Protein AF-0000000079256394 (afdb_homodimer)

Organism: Prunus dulcis (NCBI:txid3755)

Radius of gyration: 36.73 Å; Cα contacts (8 Å, |Δi|>4): 753; chains: 2; bounding box: 116×97×97 Å

Foldseek 3Di:
DPDPDDPPDPDDPDDPDPPPPPPPPPPPDDPDDPPPPPVPVCPPCPVVPVPPVPPCPDDPDDPDPPDPPPPVPPPFQDWDWADWAFADFADCVCPPPDDVVVVQPVVDDPQFNHHAPDPVLGLVVLVLLCVVVVQKDKDFDADPVDRVHTAEMEIEGEEDDALVRFDPDQVDWDDRVNPDTDGNVSNVVSLVRNQRHADPVQNYKYKYKYDPNYDDDDHLVVQVVCSQFNDDLVQDDPLVNVLLVVCVVQDDDDPSRVSHDSVVVLCNNQIAIKMKGKDWDADVVRRTIIIMMIIHHDPPDDPVSSVVVSCVVPPDPPPPPPPPPPPPPPPVPVPPPPDDPVVNVVVVVVVVVVVVVPPDPDDDDDDPDPDPD/DPDPPDPPDPDDPDDPDPPPPPPPPPPPDDPDDPPPPPPPVCPPCPVPPPPPVPPCPDDPDDPDPPDPPPPVPPPFQDWDWADWDFADFADCVCPPPDDVVVVQPVVDDPQANHHAPDPVLGLVVLVLLCVVVVQKDKDFDADPVDRVHTAEMEIEGEEDDALVRFDPDQVDWDDRVNPDTDGNVSNVVSLVRNQRHADPVQNYKYKYKYDPNYDDDDHLVVQVVCSQWNDDLVQDDPLVNVLLVVCVVQDDDDPSRVSHDSVVVLCNNQTAIKMKGKDWDADVVRRTIIIMMIIHHDPPDDPVSSVVVSCVVPPDPPPPPDPPPPPCPVPCPVPVPPDDPVVVVVVVVVVVVVVVPPPPDDDPDDPPPPDPD

Sequence (746 aa):
MAHPASIVPYAGHPPIPIVPIANRFTSLGTPIGSTVGPIRPNYQSALVSDYDPFAIVPPVAPIAQSSQSSTQFRKSSPYLPKDKVHLFIIEPVYDGISDPITIVRSYFPPNSHFLPPAPYKDLKFYRDILHETKSVEIKPIKDRENPAVILYHSLYIQQILSQAEFSRHPYELKYLKSTHPYHYADYIDAWYNIFLHQTVDFSHSWFINFDAKFRSPFPCWFLHWWDQHGPTADVLPTEVHNLTNYYASKSQFNKQQLFFPKLLLFIARYKIPWIMKWNYHVNWETRILSRQYFVKWWDKFSMDRISVYVFKDFPQSDHPPKPSSPTGSVSSAISIDGKSKAELRALAAQLLDQASQMNEDEDNDSSPSASSCMAHPASIVPYAGHPPIPIVPIANRFTSLGTPIGSTVGPIRPNYQSALVSDYDPFAIVPPVAPIAQSSQSSTQFRKSSPYLPKDKVHLFIIEPVYDGISDPITIVRSYFPPNSHFLPPAPYKDLKFYRDILHETKSVEIKPIKDRENPAVILYHSLYIQQILSQAEFSRHPYELKYLKSTHPYHYADYIDAWYNIFLHQTVDFSHSWFINFDAKFRSPFPCWFLHWWDQHGPTADVLPTEVHNLTNYYASKSQFNKQQLFFPKLLLFIARYKIPWIMKWNYHVNWETRILSRQYFVKWWDKFSMDRISVYVFKDFPQSDHPPKPSSPTGSVSSAISIDGKSKAELRALAAQLLDQASQMNEDEDNDSSPSASSC

Nearest PDB structures (foldseek):
  5iy2-assembly2_B  TM=3.127E-01  e=5.342E-01  Acinetobacter baumannii
  7rpg-assembly1_A  TM=3.081E-01  e=5.684E-01  Acinetobacter baumannii
  5tg6-assembly1_A  TM=3.106E-01  e=6.849E-01  Acinetobacter baumannii
  6n6y-assembly1_A  TM=2.583E-01  e=1.444E+00  Acinetobacter baumannii
  6n6v-assembly1_A  TM=2.613E-01  e=1.851E+00  Acinetobacter baumannii

Secondary structure (DSSP, 8-state):
----------------------------------------------------TTS--------------------PPPPEEEEEEEEEEPPGGGTT---HHHHHHHHSPTT-SS--SSTT-SHHHHHHHHHHTT-EEEEEEEPSS-TTSEEEEEEEE-----HHHH-SSTT--EEETTTEEE-HHHHHHHHHHTT----TTS--EEEEEE-TT--PPPPTTHHHHHHHHSPPGGGS-HHHHHHHHHHHHH----TTGGGS-HHHHHHHHHT--EEEEEEEEEETTTTEEEEEEEEEE-TTS-HHHHHHHHHHHS----------------------TT--HHHHHHHHHHHHHHHHHTTSSGGG---------/----------------------------------------------------TTS--------------------PPPPEEEEEEEEEEPPGGGTT---HHHHHHHHSPTT-SS--SSTT-SHHHHHHHHHHTT-EEEEEEEPSS-TTSEEEEEEEE-----HHHH-SSTT--EEETTTEEE-HHHHHHHHHHTT----TTS--EEEEEE-TT--PPPPTTHHHHHHHHSPPGGGS-HHHHHHHHHHHHH----TTGGGS-HHHHHHHHHT--EEEEEEEEEETTTTEEEEEEEEEE-TTS-HHHHHHHHHHHS----------------------TT--HHHHHHHHHHHHHHHHHGGGSGGG---------

pLDDT: mean 71.44, std 30.67, range [19.53, 98.56]

Solvent-accessible surface area (backbone atoms only — not comparable to full-atom values): 46523 Å² total; per-residue (Å²): 128,84,74,75,79,77,79,76,78,78,78,76,77,76,79,77,77,79,72,76,76,74,76,73,72,73,77,76,74,82,77,78,77,80,68,75,68,76,76,62,75,75,71,72,67,81,58,71,67,88,65,46,84,84,52,81,70,73,85,74,73,85,76,81,85,69,85,77,70,81,67,74,77,70,77,75,59,62,73,42,81,49,66,67,44,81,71,49,57,58,47,76,91,53,65,90,62,81,55,60,65,62,52,44,61,51,46,19,45,90,96,39,80,53,76,55,83,38,93,75,49,43,65,66,44,29,44,48,50,36,49,73,67,54,22,46,48,76,45,79,38,53,35,89,89,44,67,88,39,72,53,34,35,38,38,30,38,43,45,63,78,34,64,77,75,70,35,93,30,44,58,50,73,44,60,49,94,78,70,47,73,42,30,49,65,50,55,54,46,20,74,58,49,55,66,57,64,69,47,95,83,60,69,37,37,34,40,40,31,41,30,91,82,36,63,83,73,77,41,59,60,50,53,61,52,38,64,56,64,44,76,57,76,82,48,46,56,68,70,58,47,51,49,47,52,50,48,59,71,69,54,86,72,54,78,73,54,65,76,45,60,62,63,58,56,48,33,48,71,70,44,53,55,34,34,32,36,62,46,77,43,74,40,76,90,78,25,36,36,26,40,33,28,29,29,22,43,46,76,87,60,66,63,67,61,51,54,55,52,50,40,66,76,52,64,76,73,78,71,73,72,76,79,69,77,69,81,60,76,70,69,70,70,70,64,72,75,86,58,52,76,67,53,49,52,52,48,52,53,49,49,56,53,52,58,67,61,66,65,70,71,72,77,69,75,86,83,82,79,83,74,83,124,128,86,76,74,80,76,80,76,76,78,79,77,77,77,80,76,77,79,74,77,76,74,77,76,73,73,78,78,76,80,79,79,77,80,70,76,69,76,76,61,75,76,72,71,67,82,59,72,67,89,67,44,84,84,50,81,69,73,83,73,73,85,77,78,85,68,82,76,69,81,65,74,75,70,78,75,60,62,73,42,81,49,65,67,44,81,72,48,58,58,48,74,91,50,64,89,63,81,54,59,65,62,53,43,62,52,45,19,45,88,98,40,80,53,75,53,82,38,91,75,49,43,63,65,46,28,43,48,50,34,49,74,69,53,22,45,49,76,45,81,38,53,35,88,89,46,69,87,39,72,52,35,36,38,38,32,39,42,44,63,79,33,64,76,75,70,34,94,33,44,58,51,73,44,61,50,93,77,69,48,73,42,29,48,63,50,55,56,46,20,74,58,49,55,67,58,65,70,48,94,83,60,70,37,38,34,41,41,30,42,30,90,81,37,63,81,73,77,40,59,58,49,54,58,52,39,65,56,66,45,76,56,78,83,48,46,54,68,70,56,47,50,49,47,51,50,48,59,71,70,54,85,72,52,78,74,55,64,75,44,60,62,64,58,55,48,33,49,73,70,44,52,55,35,33,32,35,62,46,77,43,73,40,77,92,78,25,36,37,26,40,33,26,29,26,23,43,46,77,85,60,67,62,66,60,50,53,55,53,50,40,66,79,50,64,77,73,80,71,72,73,76,79,68,76,66,79,62,74,66,70,71,69,71,64,75,75,84,57,55,77,68,55,49,53,54,48,52,52,50,50,56,54,52,59,67,62,63,68,68,69,73,80,70,66,87,72,82,78,84,74,86,122

Structure (mmCIF, N/CA/C/O backbone):
data_AF-0000000079256394-model_v1
#
loop_
_entity.id
_entity.type
_entity.pdbx_description
1 polymer 'Uncharacterized protein'
#
loop_
_atom_site.group_PDB
_atom_site.id
_atom_site.type_symbol
_atom_site.label_atom_id
_atom_site.label_alt_id
_atom_site.label_comp_id
_atom_site.label_asym_id
_atom_site.label_entity_id
_atom_site.label_seq_id
_atom_site.pdbx_PDB_ins_code
_atom_site.Cartn_x
_atom_site.Cartn_y
_atom_site.Cartn_z
_atom_site.occupancy
_atom_site.B_iso_or_equiv
_atom_site.auth_seq_id
_atom_site.auth_comp_id
_atom_site.auth_asym_id
_atom_site.auth_atom_id
_atom_site.pdbx_PDB_model_num
ATOM 1 N N . MET A 1 1 ? -49.344 -17.391 -35.75 1 19.53 1 MET A N 1
ATOM 2 C CA . MET A 1 1 ? -49.625 -15.961 -35.656 1 19.53 1 MET A CA 1
ATOM 3 C C . MET A 1 1 ? -50.125 -15.625 -34.25 1 19.53 1 MET A C 1
ATOM 5 O O . MET A 1 1 ? -50.719 -14.562 -34.031 1 19.53 1 MET A O 1
ATOM 9 N N . ALA A 1 2 ? -50 -16.547 -33.219 1 22.55 2 ALA A N 1
ATOM 10 C CA . ALA A 1 2 ? -50.906 -16.469 -32.062 1 22.55 2 ALA A CA 1
ATOM 11 C C . ALA A 1 2 ? -50.719 -15.148 -31.328 1 22.55 2 ALA A C 1
ATOM 13 O O . ALA A 1 2 ? -49.594 -14.656 -31.203 1 22.55 2 ALA A O 1
ATOM 14 N N . HIS A 1 3 ? -51.75 -14.375 -31.281 1 22 3 HIS A N 1
ATOM 15 C CA . HIS A 1 3 ? -51.969 -13 -30.859 1 22 3 HIS A CA 1
ATOM 16 C C . HIS A 1 3 ? -51.688 -12.828 -29.375 1 22 3 HIS A C 1
ATOM 18 O O . HIS A 1 3 ? -52.281 -13.539 -28.547 1 22 3 HIS A O 1
ATOM 24 N N . PRO A 1 4 ? -50.531 -12.477 -28.922 1 23.27 4 PRO A N 1
ATOM 25 C CA . PRO A 1 4 ? -50.031 -12.445 -27.547 1 23.27 4 PRO A CA 1
ATOM 26 C C . PRO A 1 4 ? -50.875 -11.594 -26.625 1 23.27 4 PRO A C 1
ATOM 28 O O . PRO A 1 4 ? -51.5 -10.609 -27.078 1 23.27 4 PRO A O 1
ATOM 31 N N . ALA A 1 5 ? -51.562 -12.297 -25.75 1 22.91 5 ALA A N 1
ATOM 32 C CA . ALA A 1 5 ? -52.594 -11.797 -24.859 1 22.91 5 ALA A CA 1
ATOM 33 C C . ALA A 1 5 ? -52.219 -10.445 -24.266 1 22.91 5 ALA A C 1
ATOM 35 O O . ALA A 1 5 ? -51.031 -10.164 -24.078 1 22.91 5 ALA A O 1
ATOM 36 N N . SER A 1 6 ? -53.062 -9.484 -24.25 1 20.08 6 SER A N 1
ATOM 37 C CA . SER A 1 6 ? -53.156 -8.055 -24 1 20.08 6 SER A CA 1
ATOM 38 C C . SER A 1 6 ? -52.906 -7.73 -22.531 1 20.08 6 SER A C 1
ATOM 40 O O . SER A 1 6 ? -53.5 -8.305 -21.641 1 20.08 6 SER A O 1
ATOM 42 N N . ILE A 1 7 ? -51.656 -7.516 -22.125 1 22 7 ILE A N 1
ATOM 43 C CA . ILE A 1 7 ? -51.188 -7.168 -20.797 1 22 7 ILE A CA 1
ATOM 44 C C . ILE A 1 7 ? -52.031 -6.039 -20.219 1 22 7 ILE A C 1
ATOM 46 O O . ILE A 1 7 ? -52.156 -4.977 -20.844 1 22 7 ILE A O 1
ATOM 50 N N . VAL A 1 8 ? -53.031 -6.434 -19.453 1 23.11 8 VAL A N 1
ATOM 51 C CA . VAL A 1 8 ? -54.031 -5.527 -18.891 1 23.11 8 VAL A CA 1
ATOM 52 C C . VAL A 1 8 ? -53.344 -4.34 -18.234 1 23.11 8 VAL A C 1
ATOM 54 O O . VAL A 1 8 ? -52.312 -4.496 -17.594 1 23.11 8 VAL A O 1
ATOM 57 N N . PRO A 1 9 ? -53.719 -3.064 -18.469 1 21.28 9 PRO A N 1
ATOM 58 C CA . PRO A 1 9 ? -53.219 -1.724 -18.156 1 21.28 9 PRO A CA 1
ATOM 59 C C . PRO A 1 9 ? -53.281 -1.4 -16.672 1 21.28 9 PRO A C 1
ATOM 61 O O . PRO A 1 9 ? -54.344 -1.52 -16.047 1 21.28 9 PRO A O 1
ATOM 64 N N . TYR A 1 10 ? -52.375 -1.92 -15.859 1 22.52 10 TYR A N 1
ATOM 65 C CA . TYR A 1 10 ? -52.469 -1.678 -14.422 1 22.52 10 TYR A CA 1
ATOM 66 C C . TYR A 1 10 ? -52.844 -0.224 -14.141 1 22.52 10 TYR A C 1
ATOM 68 O O . TYR A 1 10 ? -52.312 0.689 -14.781 1 22.52 10 TYR A O 1
ATOM 76 N N . ALA A 1 11 ? -53.969 -0.026 -13.594 1 20.72 11 ALA A N 1
ATOM 77 C CA . ALA A 1 11 ? -54.656 1.196 -13.219 1 20.72 11 ALA A CA 1
ATOM 78 C C . ALA A 1 11 ? -53.75 2.119 -12.406 1 20.72 11 ALA A C 1
ATOM 80 O O . ALA A 1 11 ? -52.938 1.652 -11.617 1 20.72 11 ALA A O 1
ATOM 81 N N . GLY A 1 12 ? -53.562 3.424 -12.758 1 20.98 12 GLY A N 1
ATOM 82 C CA . GLY A 1 12 ? -52.844 4.656 -12.461 1 20.98 12 GLY A CA 1
ATOM 83 C C . GLY A 1 12 ? -53.031 5.129 -11.031 1 20.98 12 GLY A C 1
ATOM 84 O O . GLY A 1 12 ? -54.125 5.531 -10.648 1 20.98 12 GLY A O 1
ATOM 85 N N . HIS A 1 13 ? -52.75 4.277 -9.953 1 24.8 13 HIS A N 1
ATOM 86 C CA . HIS A 1 13 ? -53.25 4.832 -8.695 1 24.8 13 HIS A CA 1
ATOM 87 C C . HIS A 1 13 ? -52.844 6.301 -8.547 1 24.8 13 HIS A C 1
ATOM 89 O O . HIS A 1 13 ? -51.781 6.715 -9.023 1 24.8 13 HIS A O 1
ATOM 95 N N . PRO A 1 14 ? -53.812 7.121 -8.188 1 24.58 14 PRO A N 1
ATOM 96 C CA . PRO A 1 14 ? -53.812 8.586 -8.195 1 24.58 14 PRO A CA 1
ATOM 97 C C . PRO A 1 14 ? -52.656 9.172 -7.383 1 24.58 14 PRO A C 1
ATOM 99 O O . PRO A 1 14 ? -52.094 8.508 -6.504 1 24.58 14 PRO A O 1
ATOM 102 N N . PRO A 1 15 ? -52.094 10.32 -7.777 1 23.78 15 PRO A N 1
ATOM 103 C CA . PRO A 1 15 ? -50.938 11.125 -7.379 1 23.78 15 PRO A CA 1
ATOM 104 C C . PRO A 1 15 ? -51 11.578 -5.922 1 23.78 15 PRO A C 1
ATOM 106 O O . PRO A 1 15 ? -52.031 12.164 -5.504 1 23.78 15 PRO A O 1
ATOM 109 N N . ILE A 1 16 ? -50.594 10.773 -4.965 1 27.64 16 ILE A N 1
ATOM 110 C CA . ILE A 1 16 ? -50.781 11.172 -3.576 1 27.64 16 ILE A CA 1
ATOM 111 C C . ILE A 1 16 ? -50.312 12.617 -3.389 1 27.64 16 ILE A C 1
ATOM 113 O O . ILE A 1 16 ? -49.219 12.992 -3.83 1 27.64 16 ILE A O 1
ATOM 117 N N . PRO A 1 17 ? -51.188 13.523 -3.068 1 22.92 17 PRO A N 1
ATOM 118 C CA . PRO A 1 17 ? -51 14.977 -3.002 1 22.92 17 PRO A CA 1
ATOM 119 C C . PRO A 1 17 ? -49.875 15.383 -2.084 1 22.92 17 PRO A C 1
ATOM 121 O O . PRO A 1 17 ? -49.562 14.688 -1.106 1 22.92 17 PRO A O 1
ATOM 124 N N . ILE A 1 18 ? -48.906 16.109 -2.623 1 24.33 18 ILE A N 1
ATOM 125 C CA . ILE A 1 18 ? -47.688 16.703 -2.098 1 24.33 18 ILE A CA 1
ATOM 126 C C . ILE A 1 18 ? -48.031 17.641 -0.934 1 24.33 18 ILE A C 1
ATOM 128 O O . ILE A 1 18 ? -48.719 18.641 -1.117 1 24.33 18 ILE A O 1
ATOM 132 N N . VAL A 1 19 ? -48.469 17.078 0.216 1 25.14 19 VAL A N 1
ATOM 133 C CA . VAL A 1 19 ? -48.844 18 1.281 1 25.14 19 VAL A CA 1
ATOM 134 C C . VAL A 1 19 ? -47.719 18.969 1.569 1 25.14 19 VAL A C 1
ATOM 136 O O . VAL A 1 19 ? -46.562 18.562 1.767 1 25.14 19 VAL A O 1
ATOM 139 N N . PRO A 1 20 ? -47.906 20.234 1.271 1 22.3 20 PRO A N 1
ATOM 140 C CA . PRO A 1 20 ? -47 21.375 1.385 1 22.3 20 PRO A CA 1
ATOM 141 C C . PRO A 1 20 ? -46.469 21.578 2.809 1 22.3 20 PRO A C 1
ATOM 143 O O . PRO A 1 20 ? -47.281 21.703 3.744 1 22.3 20 PRO A O 1
ATOM 146 N N . ILE A 1 21 ? -45.5 20.797 3.201 1 21.91 21 ILE A N 1
ATOM 147 C CA . ILE A 1 21 ? -45 20.906 4.57 1 21.91 21 ILE A CA 1
ATOM 148 C C . ILE A 1 21 ? -44.625 22.359 4.859 1 21.91 21 ILE A C 1
ATOM 150 O O . ILE A 1 21 ? -43.75 22.938 4.191 1 21.91 21 ILE A O 1
ATOM 154 N N . ALA A 1 22 ? -45.562 23.125 5.277 1 21.98 22 ALA A N 1
ATOM 155 C CA . ALA A 1 22 ? -45.469 24.516 5.711 1 21.98 22 ALA A CA 1
ATOM 156 C C . ALA A 1 22 ? -44.312 24.703 6.699 1 21.98 22 ALA A C 1
ATOM 158 O O . ALA A 1 22 ? -44.188 23.953 7.676 1 21.98 22 ALA A O 1
ATOM 159 N N . ASN A 1 23 ? -43.188 25.094 6.195 1 20.14 23 ASN A N 1
ATOM 160 C CA . ASN A 1 23 ? -41.938 25.438 6.852 1 20.14 23 ASN A CA 1
ATOM 161 C C . ASN A 1 23 ? -42.156 26.438 7.977 1 20.14 23 ASN A C 1
ATOM 163 O O . ASN A 1 23 ? -42.312 27.641 7.723 1 20.14 23 ASN A O 1
ATOM 167 N N . ARG A 1 24 ? -43 26.078 8.891 1 21.69 24 ARG A N 1
ATOM 168 C CA . ARG A 1 24 ? -43.375 27.078 9.883 1 21.69 24 ARG A CA 1
ATOM 169 C C . ARG A 1 24 ? -42.156 27.578 10.648 1 21.69 24 ARG A C 1
ATOM 171 O O . ARG A 1 24 ? -41.812 27.047 11.703 1 21.69 24 ARG A O 1
ATOM 178 N N . PHE A 1 25 ? -40.969 27.719 10.031 1 21 25 PHE A N 1
ATOM 179 C CA . PHE A 1 25 ? -39.844 28.109 10.891 1 21 25 PHE A CA 1
ATOM 180 C C . PHE A 1 25 ? -40.125 29.484 11.516 1 21 25 PHE A C 1
ATOM 182 O O . PHE A 1 25 ? -40.25 30.469 10.797 1 21 25 PHE A O 1
ATOM 189 N N . THR A 1 26 ? -40.875 29.484 12.539 1 19.55 26 THR A N 1
ATOM 190 C CA . THR A 1 26 ? -41.094 30.75 13.234 1 19.55 26 THR A CA 1
ATOM 191 C C . THR A 1 26 ? -39.781 31.422 13.562 1 19.55 26 THR A C 1
ATOM 193 O O . THR A 1 26 ? -38.812 30.766 13.938 1 19.55 26 THR A O 1
ATOM 196 N N . SER A 1 27 ? -39.594 32.656 13.078 1 20.78 27 SER A N 1
ATOM 197 C CA . SER A 1 27 ? -38.5 33.625 13.18 1 20.78 27 SER A CA 1
ATOM 198 C C . SER A 1 27 ? -38.188 33.969 14.633 1 20.78 27 SER A C 1
ATOM 200 O O . SER A 1 27 ? -39.062 34.406 15.383 1 20.78 27 SER A O 1
ATOM 202 N N . LEU A 1 28 ? -37.5 33.031 15.305 1 20.92 28 LEU A N 1
ATOM 203 C CA . LEU A 1 28 ? -37.188 33.312 16.703 1 20.92 28 LEU A CA 1
ATOM 204 C C . LEU A 1 28 ? -36.781 34.75 16.906 1 20.92 28 LEU A C 1
ATOM 206 O O . LEU A 1 28 ? -36.094 35.312 16.062 1 20.92 28 LEU A O 1
ATOM 210 N N . GLY A 1 29 ? -37.406 35.438 17.734 1 21.22 29 GLY A N 1
ATOM 211 C CA . GLY A 1 29 ? -37.438 36.844 18.156 1 21.22 29 GLY A CA 1
ATOM 212 C C . GLY A 1 29 ? -36.062 37.438 18.375 1 21.22 29 GLY A C 1
ATOM 213 O O . GLY A 1 29 ? -35.094 36.688 18.5 1 21.22 29 GLY A O 1
ATOM 214 N N . THR A 1 30 ? -35.938 38.781 18.281 1 21.62 30 THR A N 1
ATOM 215 C CA . THR A 1 30 ? -34.938 39.812 18.188 1 21.62 30 THR A CA 1
ATOM 216 C C . THR A 1 30 ? -34.094 39.875 19.469 1 21.62 30 THR A C 1
ATOM 218 O O . THR A 1 30 ? -34.625 40.188 20.547 1 21.62 30 THR A O 1
ATOM 221 N N . PRO A 1 31 ? -33.25 38.875 19.797 1 22.02 31 PRO A N 1
ATOM 222 C CA . PRO A 1 31 ? -32.625 38.969 21.109 1 22.02 31 PRO A CA 1
ATOM 223 C C . PRO A 1 31 ? -32.125 40.375 21.422 1 22.02 31 PRO A C 1
ATOM 225 O O . PRO A 1 31 ? -31.734 41.125 20.516 1 22.02 31 PRO A O 1
ATOM 228 N N . ILE A 1 32 ? -32.5 40.938 22.5 1 22.38 32 ILE A N 1
ATOM 229 C CA . ILE A 1 32 ? -32.281 42.219 23.156 1 22.38 32 ILE A CA 1
ATOM 230 C C . ILE A 1 32 ? -30.781 42.562 23.109 1 22.38 32 ILE A C 1
ATOM 232 O O . ILE A 1 32 ? -29.938 41.688 23.25 1 22.38 32 ILE A O 1
ATOM 236 N N . GLY A 1 33 ? -30.359 43.875 22.875 1 22.16 33 GLY A N 1
ATOM 237 C CA . GLY A 1 33 ? -29.25 44.719 22.453 1 22.16 33 GLY A CA 1
ATOM 238 C C . GLY A 1 33 ? -28.094 44.688 23.438 1 22.16 33 GLY A C 1
ATOM 239 O O . GLY A 1 33 ? -27.438 45.719 23.641 1 22.16 33 GLY A O 1
ATOM 240 N N . SER A 1 34 ? -27.828 43.656 24.25 1 21.41 34 SER A N 1
ATOM 241 C CA . SER A 1 34 ? -26.891 43.969 25.328 1 21.41 34 SER A CA 1
ATOM 242 C C . SER A 1 34 ? -25.641 44.656 24.797 1 21.41 34 SER A C 1
ATOM 244 O O . SER A 1 34 ? -25.125 44.281 23.734 1 21.41 34 SER A O 1
ATOM 246 N N . THR A 1 35 ? -25.328 45.938 25.141 1 21.31 35 THR A N 1
ATOM 247 C CA . THR A 1 35 ? -24.406 47.031 24.891 1 21.31 35 THR A CA 1
ATOM 248 C C . THR A 1 35 ? -22.953 46.562 25.047 1 21.31 35 THR A C 1
ATOM 250 O O . THR A 1 35 ? -22.031 47.375 24.984 1 21.31 35 THR A O 1
ATOM 253 N N . VAL A 1 36 ? -22.812 45.469 25.828 1 23.84 36 VAL A N 1
ATOM 254 C CA . VAL A 1 36 ? -21.406 45.469 26.203 1 23.84 36 VAL A CA 1
ATOM 255 C C . VAL A 1 36 ? -20.531 45.469 24.953 1 23.84 36 VAL A C 1
ATOM 257 O O . VAL A 1 36 ? -20.75 44.688 24.031 1 23.84 36 VAL A O 1
ATOM 260 N N . GLY A 1 37 ? -19.969 46.594 24.641 1 23.27 37 GLY A N 1
ATOM 261 C CA . GLY A 1 37 ? -19.125 46.844 23.5 1 23.27 37 GLY A CA 1
ATOM 262 C C . GLY A 1 37 ? -18.078 45.781 23.266 1 23.27 37 GLY A C 1
ATOM 263 O O . GLY A 1 37 ? -17.656 45.094 24.203 1 23.27 37 GLY A O 1
ATOM 264 N N . PRO A 1 38 ? -18.266 45.094 22.172 1 24.14 38 PRO A N 1
ATOM 265 C CA . PRO A 1 38 ? -17.406 43.938 21.859 1 24.14 38 PRO A CA 1
ATOM 266 C C . PRO A 1 38 ? -15.914 44.25 21.984 1 24.14 38 PRO A C 1
ATOM 268 O O . PRO A 1 38 ? -15.414 45.125 21.281 1 24.14 38 PRO A O 1
ATOM 271 N N . ILE A 1 39 ? -15.523 44.375 23.203 1 23.45 39 ILE A N 1
ATOM 272 C CA . ILE A 1 39 ? -14.094 44.625 23.312 1 23.45 39 ILE A CA 1
ATOM 273 C C . ILE A 1 39 ? -13.328 43.688 22.375 1 23.45 39 ILE A C 1
ATOM 275 O O . ILE A 1 39 ? -13.32 42.469 22.562 1 23.45 39 ILE A O 1
ATOM 279 N N . ARG A 1 40 ? -13.5 44 21.156 1 24.25 40 ARG A N 1
ATOM 280 C CA . ARG A 1 40 ? -12.727 43.281 20.125 1 24.25 40 ARG A CA 1
ATOM 281 C C . ARG A 1 40 ? -11.234 43.375 20.422 1 24.25 40 ARG A C 1
ATOM 283 O O . ARG A 1 40 ? -10.68 44.469 20.531 1 24.25 40 ARG A O 1
ATOM 290 N N . PRO A 1 41 ? -10.922 42.562 21.297 1 23.17 41 PRO A N 1
ATOM 291 C CA . PRO A 1 41 ? -9.469 42.719 21.422 1 23.17 41 PRO A CA 1
ATOM 292 C C . PRO A 1 41 ? -8.781 42.906 20.078 1 23.17 41 PRO A C 1
ATOM 294 O O . PRO A 1 41 ? -9.164 42.281 19.094 1 23.17 41 PRO A O 1
ATOM 297 N N . ASN A 1 42 ? -8.414 44.125 19.719 1 21.42 42 ASN A N 1
ATOM 298 C CA . ASN A 1 42 ? -7.648 44.594 18.562 1 21.42 42 ASN A CA 1
ATOM 299 C C . ASN A 1 42 ? -6.402 43.75 18.344 1 21.42 42 ASN A C 1
ATOM 301 O O . ASN A 1 42 ? -5.367 43.969 18.969 1 21.42 42 ASN A O 1
ATOM 305 N N . TYR A 1 43 ? -6.617 42.531 18.422 1 21.09 43 TYR A N 1
ATOM 306 C CA . TYR A 1 43 ? -5.41 41.812 18 1 21.09 43 TYR A CA 1
ATOM 307 C C . TYR A 1 43 ? -4.871 42.375 16.688 1 21.09 43 TYR A C 1
ATOM 309 O O . TYR A 1 43 ? -5.52 42.281 15.648 1 21.09 43 TYR A O 1
ATOM 317 N N . GLN A 1 44 ? -4.367 43.562 16.703 1 22.56 44 GLN A N 1
ATOM 318 C CA . GLN A 1 44 ? -3.523 44.062 15.617 1 22.56 44 GLN A CA 1
ATOM 319 C C . GLN A 1 44 ? -2.736 42.906 14.984 1 22.56 44 GLN A C 1
ATOM 321 O O . GLN A 1 44 ? -2.08 42.125 15.68 1 22.56 44 GLN A O 1
ATOM 326 N N . SER A 1 45 ? -3.24 42.5 13.898 1 24.23 45 SER A N 1
ATOM 327 C CA . SER A 1 45 ? -2.725 41.625 12.836 1 24.23 45 SER A CA 1
ATOM 328 C C . SER A 1 45 ? -1.235 41.875 12.609 1 24.23 45 SER A C 1
ATOM 330 O O . SER A 1 45 ? -0.836 42.938 12.148 1 24.23 45 SER A O 1
ATOM 332 N N . ALA A 1 46 ? -0.447 41.781 13.594 1 24.61 46 ALA A N 1
ATOM 333 C CA . ALA A 1 46 ? 0.924 41.781 13.094 1 24.61 46 ALA A CA 1
ATOM 334 C C . ALA A 1 46 ? 1.007 41.125 11.711 1 24.61 46 ALA A C 1
ATOM 336 O O . ALA A 1 46 ? 1.108 39.906 11.602 1 24.61 46 ALA A O 1
ATOM 337 N N . LEU A 1 47 ? 0.023 41.438 10.891 1 23.02 47 LEU A N 1
ATOM 338 C CA . LEU A 1 47 ? -0.012 41.188 9.453 1 23.02 47 LEU A CA 1
ATOM 339 C C . LEU A 1 47 ? 1.355 41.438 8.82 1 23.02 47 LEU A C 1
ATOM 341 O O . LEU A 1 47 ? 1.897 42.562 8.914 1 23.02 47 LEU A O 1
ATOM 345 N N . VAL A 1 48 ? 2.176 40.5 8.945 1 25.66 48 VAL A N 1
ATOM 346 C CA . VAL A 1 48 ? 3.383 40.656 8.148 1 25.66 48 VAL A CA 1
ATOM 347 C C . VAL A 1 48 ? 3.047 41.375 6.828 1 25.66 48 VAL A C 1
ATOM 349 O O . VAL A 1 48 ? 1.968 41.156 6.266 1 25.66 48 VAL A O 1
ATOM 352 N N . SER A 1 49 ? 3.545 42.594 6.66 1 24.84 49 SER A N 1
ATOM 353 C CA . SER A 1 49 ? 3.557 43.312 5.395 1 24.84 49 SER A CA 1
ATOM 354 C C . SER A 1 49 ? 3.396 42.375 4.211 1 24.84 49 SER A C 1
ATOM 356 O O . SER A 1 49 ? 3.682 41.188 4.328 1 24.84 49 SER A O 1
ATOM 358 N N . ASP A 1 50 ? 2.629 42.844 3.197 1 26.22 50 ASP A N 1
ATOM 359 C CA . ASP A 1 50 ? 2.424 42.281 1.862 1 26.22 50 ASP A CA 1
ATOM 360 C C . ASP A 1 50 ? 3.699 41.625 1.337 1 26.22 50 ASP A C 1
ATOM 362 O O . ASP A 1 50 ? 4.488 42.281 0.639 1 26.22 50 ASP A O 1
ATOM 366 N N . TYR A 1 51 ? 4.363 40.969 2.172 1 25.17 51 TYR A N 1
ATOM 367 C CA . TYR A 1 51 ? 5.602 40.375 1.674 1 25.17 51 TYR A CA 1
ATOM 368 C C . TYR A 1 51 ? 5.336 39.5 0.447 1 25.17 51 TYR A C 1
ATOM 370 O O . TYR A 1 51 ? 4.539 38.562 0.502 1 25.17 51 TYR A O 1
ATOM 378 N N . ASP A 1 52 ? 5.168 40.062 -0.671 1 26.33 52 ASP A N 1
ATOM 379 C CA . ASP A 1 52 ? 5.344 39.375 -1.938 1 26.33 52 ASP A CA 1
ATOM 380 C C . ASP A 1 52 ? 6.582 38.469 -1.899 1 26.33 52 ASP A C 1
ATOM 382 O O . ASP A 1 52 ? 7.711 38.969 -1.862 1 26.33 52 ASP A O 1
ATOM 386 N N . PRO A 1 53 ? 6.398 37.406 -1.315 1 26.97 53 PRO A N 1
ATOM 387 C CA . PRO A 1 53 ? 7.555 36.562 -1.021 1 26.97 53 PRO A CA 1
ATOM 388 C C . PRO A 1 53 ? 8.57 36.531 -2.16 1 26.97 53 PRO A C 1
ATOM 390 O O . PRO A 1 53 ? 9.688 36.031 -1.987 1 26.97 53 PRO A O 1
ATOM 393 N N . PHE A 1 54 ? 7.938 36.688 -3.369 1 26.58 54 PHE A N 1
ATOM 394 C CA . PHE A 1 54 ? 8.789 36.906 -4.535 1 26.58 54 PHE A CA 1
ATOM 395 C C . PHE A 1 54 ? 9.242 38.375 -4.609 1 26.58 54 PHE A C 1
ATOM 397 O O . PHE A 1 54 ? 9.812 38.781 -5.613 1 26.58 54 PHE A O 1
ATOM 404 N N . ALA A 1 55 ? 8.711 39.219 -3.654 1 26.25 55 ALA A N 1
ATOM 405 C CA . ALA A 1 55 ? 9.102 40.594 -3.793 1 26.25 55 ALA A CA 1
ATOM 406 C C . ALA A 1 55 ? 10.555 40.812 -3.375 1 26.25 55 ALA A C 1
ATOM 408 O O . ALA A 1 55 ? 11.008 40.25 -2.379 1 26.25 55 ALA A O 1
ATOM 409 N N . ILE A 1 56 ? 11.414 41.156 -4.211 1 27.14 56 ILE A N 1
ATOM 410 C CA . ILE A 1 56 ? 12.82 41.5 -4.062 1 27.14 56 ILE A CA 1
ATOM 411 C C . ILE A 1 56 ? 12.969 42.594 -3 1 27.14 56 ILE A C 1
ATOM 413 O O . ILE A 1 56 ? 12.492 43.719 -3.178 1 27.14 56 ILE A O 1
ATOM 417 N N . VAL A 1 57 ? 12.688 42.344 -1.7 1 30.69 57 VAL A N 1
ATOM 418 C CA . VAL A 1 57 ? 12.898 43.438 -0.753 1 30.69 57 VAL A CA 1
ATOM 419 C C . VAL A 1 57 ? 14.344 43.938 -0.854 1 30.69 57 VAL A C 1
ATOM 421 O O . VAL A 1 57 ? 15.273 43.125 -0.99 1 30.69 57 VAL A O 1
ATOM 424 N N . PRO A 1 58 ? 14.531 45.125 -1.006 1 27.12 58 PRO A N 1
ATOM 425 C CA . PRO A 1 58 ? 15.898 45.625 -1.11 1 27.12 58 PRO A CA 1
ATOM 426 C C . PRO A 1 58 ? 16.75 45.344 0.126 1 27.12 58 PRO A C 1
ATOM 428 O O . PRO A 1 58 ? 16.203 45.125 1.216 1 27.12 58 PRO A O 1
ATOM 431 N N . PRO A 1 59 ? 18.031 45.062 0.002 1 27.33 59 PRO A N 1
ATOM 432 C CA . PRO A 1 59 ? 19 44.688 1.042 1 27.33 59 PRO A CA 1
ATOM 433 C C . PRO A 1 59 ? 18.969 45.656 2.225 1 27.33 59 PRO A C 1
ATOM 435 O O . PRO A 1 59 ? 19.156 46.875 2.047 1 27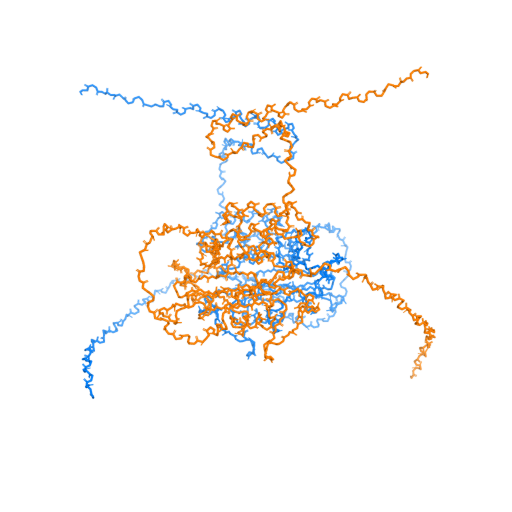.33 59 PRO A O 1
ATOM 438 N N . VAL A 1 60 ? 18.016 45.438 3.209 1 29.14 60 VAL A N 1
ATOM 439 C CA . VAL A 1 60 ? 18.094 46.375 4.324 1 29.14 60 VAL A CA 1
ATOM 440 C C . VAL A 1 60 ? 19.516 46.438 4.859 1 29.14 60 VAL A C 1
ATOM 442 O O . VAL A 1 60 ? 20.25 45.469 4.805 1 29.14 60 VAL A O 1
ATOM 445 N N . ALA A 1 61 ? 20 47.562 5.242 1 27.64 61 ALA A N 1
ATOM 446 C CA . ALA A 1 61 ? 21.328 47.938 5.68 1 27.64 61 ALA A CA 1
ATOM 447 C C . ALA A 1 61 ? 21.797 47.125 6.871 1 27.64 61 ALA A C 1
ATOM 449 O O . ALA A 1 61 ? 20.969 46.594 7.633 1 27.64 61 ALA A O 1
ATOM 450 N N . PRO A 1 62 ? 23.078 46.781 6.969 1 27 62 PRO A N 1
ATOM 451 C CA . PRO A 1 62 ? 23.797 45.969 7.957 1 27 62 PRO A CA 1
ATOM 452 C C . PRO A 1 62 ? 23.516 46.406 9.391 1 27 62 PRO A C 1
ATOM 454 O O . PRO A 1 62 ? 23.766 47.562 9.75 1 27 62 PRO A O 1
ATOM 457 N N . ILE A 1 63 ? 22.359 46.031 10 1 28.88 63 ILE A N 1
ATOM 458 C CA . ILE A 1 63 ? 22.172 46.531 11.367 1 28.88 63 ILE A CA 1
ATOM 459 C C . ILE A 1 63 ? 23.406 46.188 12.203 1 28.88 63 ILE A C 1
ATOM 461 O O . ILE A 1 63 ? 23.969 45.094 12.086 1 28.88 63 ILE A O 1
ATOM 465 N N . ALA A 1 64 ? 23.938 47.062 13.031 1 29.33 64 ALA A N 1
ATOM 466 C CA . ALA A 1 64 ? 25.094 47.156 13.93 1 29.33 64 ALA A CA 1
ATOM 467 C C . ALA A 1 64 ? 25.141 45.969 14.891 1 29.33 64 ALA A C 1
ATOM 469 O O . ALA A 1 64 ? 24.094 45.438 15.273 1 29.33 64 ALA A O 1
ATOM 470 N N . GLN A 1 65 ? 26.297 45.312 15.078 1 26.98 65 GLN A N 1
ATOM 471 C CA . GLN A 1 65 ? 26.859 44.188 15.828 1 26.98 65 GLN A CA 1
ATOM 472 C C . GLN A 1 65 ? 26.547 44.344 17.312 1 26.98 65 GLN A C 1
ATOM 474 O O . GLN A 1 65 ? 27.234 45.031 18.047 1 26.98 65 GLN A O 1
ATOM 479 N N . SER A 1 66 ? 25.375 44.688 17.797 1 28.5 66 SER A N 1
ATOM 480 C CA . SER A 1 66 ? 25.328 44.781 19.266 1 28.5 66 SER A CA 1
ATOM 481 C C . SER A 1 66 ? 25.844 43.5 19.891 1 28.5 66 SER A C 1
ATOM 483 O O . SER A 1 66 ? 25.891 42.438 19.25 1 28.5 66 SER A O 1
ATOM 485 N N . SER A 1 67 ? 26.344 43.5 21.25 1 32.06 67 SER A N 1
ATOM 486 C CA . SER A 1 67 ? 27.016 42.562 22.156 1 32.06 67 SER A CA 1
ATOM 487 C C . SER A 1 67 ? 26.281 41.219 22.219 1 32.06 67 SER A C 1
ATOM 489 O O . SER A 1 67 ? 25.062 41.188 22.422 1 32.06 67 SER A O 1
ATOM 491 N N . GLN A 1 68 ? 26.828 40.219 21.641 1 29.23 68 GLN A N 1
ATOM 492 C CA . GLN A 1 68 ? 26.391 38.812 21.484 1 29.23 68 GLN A CA 1
ATOM 493 C C . GLN A 1 68 ? 26.078 38.188 22.844 1 29.23 68 GLN A C 1
ATOM 495 O O . GLN A 1 68 ? 26.984 37.938 23.641 1 29.23 68 GLN A O 1
ATOM 500 N N . SER A 1 69 ? 25.141 38.688 23.641 1 30.83 69 SER A N 1
ATOM 501 C CA . SER A 1 69 ? 24.766 37.875 24.797 1 30.83 69 SER A CA 1
ATOM 502 C C . SER A 1 69 ? 24.797 36.406 24.438 1 30.83 69 SER A C 1
ATOM 504 O O . SER A 1 69 ? 24.453 36 23.328 1 30.83 69 SER A O 1
ATOM 506 N N . SER A 1 70 ? 25.734 35.594 25.109 1 32.34 70 SER A N 1
ATOM 507 C CA . SER A 1 70 ? 25.891 34.125 25.094 1 32.34 70 SER A CA 1
ATOM 508 C C . SER A 1 70 ? 24.547 33.438 25.062 1 32.34 70 SER A C 1
ATOM 510 O O . SER A 1 70 ? 23.891 33.281 26.094 1 32.34 70 SER A O 1
ATOM 512 N N . THR A 1 71 ? 23.703 33.75 24.281 1 31.86 71 THR A N 1
ATOM 513 C CA . THR A 1 71 ? 22.484 32.969 24.141 1 31.86 71 THR A CA 1
ATOM 514 C C . THR A 1 71 ? 22.797 31.469 24.188 1 31.86 71 THR A C 1
ATOM 516 O O . THR A 1 71 ? 23.562 30.969 23.359 1 31.86 71 THR A O 1
ATOM 519 N N . GLN A 1 72 ? 22.969 30.875 25.375 1 34.88 72 GLN A N 1
ATOM 520 C CA . GLN A 1 72 ? 23 29.438 25.578 1 34.88 72 GLN A CA 1
ATOM 521 C C . GLN A 1 72 ? 22.297 28.703 24.453 1 34.88 72 GLN A C 1
ATOM 523 O O . GLN A 1 72 ? 21.109 28.953 24.188 1 34.88 72 GLN A O 1
ATOM 528 N N . PHE A 1 73 ? 22.938 28.422 23.469 1 37.69 73 PHE A N 1
ATOM 529 C CA . PHE A 1 73 ? 22.5 27.594 22.344 1 37.69 73 PHE A CA 1
ATOM 530 C C . PHE A 1 73 ? 21.625 26.453 22.828 1 37.69 73 PHE A C 1
ATOM 532 O O . PHE A 1 73 ? 22.094 25.547 23.5 1 37.69 73 PHE A O 1
ATOM 539 N N . ARG A 1 74 ? 20.5 26.656 23.312 1 45.69 74 ARG A N 1
ATOM 540 C CA . ARG A 1 74 ? 19.531 25.594 23.625 1 45.69 74 ARG A CA 1
ATOM 541 C C . ARG A 1 74 ? 19.625 24.453 22.625 1 45.69 74 ARG A C 1
ATOM 543 O O . ARG A 1 74 ? 19.641 24.688 21.406 1 45.69 74 ARG A O 1
ATOM 550 N N . LYS A 1 75 ? 20.219 23.312 22.922 1 56.38 75 LYS A N 1
ATOM 551 C CA . LYS A 1 75 ? 20.344 22.078 22.156 1 56.38 75 LYS A CA 1
ATOM 552 C C . LYS A 1 75 ? 19.062 21.766 21.391 1 56.38 75 LYS A C 1
ATOM 554 O O . LYS A 1 75 ? 17.969 21.781 21.969 1 56.38 75 LYS A O 1
ATOM 559 N N . SER A 1 76 ? 19.141 21.906 20.016 1 75.62 76 SER A N 1
ATOM 560 C CA . SER A 1 76 ? 18 21.609 19.141 1 75.62 76 SER A CA 1
ATOM 561 C C . SER A 1 76 ? 17.406 20.234 19.453 1 75.62 76 SER A C 1
ATOM 563 O O . SER A 1 76 ? 18.141 19.312 19.797 1 75.62 76 SER A O 1
ATOM 565 N N . SER A 1 77 ? 16.156 20.203 19.609 1 84.75 77 SER A N 1
ATOM 566 C CA . SER A 1 77 ? 15.438 18.953 19.828 1 84.75 77 SER A CA 1
ATOM 567 C C . SER A 1 77 ? 15.844 17.891 18.812 1 84.75 77 SER A C 1
ATOM 569 O O . SER A 1 77 ? 16.062 18.203 17.641 1 84.75 77 SER A O 1
ATOM 571 N N . PRO A 1 78 ? 16.047 16.766 19.266 1 90.81 78 PRO A N 1
ATOM 572 C CA . PRO A 1 78 ? 16.453 15.688 18.359 1 90.81 78 PRO A CA 1
ATOM 573 C C . PRO A 1 78 ? 15.305 15.164 17.5 1 90.81 78 PRO A C 1
ATOM 575 O O . PRO A 1 78 ? 14.141 15.312 17.875 1 90.81 78 PRO A O 1
ATOM 578 N N . TYR A 1 79 ? 15.688 14.664 16.375 1 95.12 79 TYR A N 1
ATOM 579 C CA . TYR A 1 79 ? 14.727 13.922 15.562 1 95.12 79 TYR A CA 1
ATOM 580 C C . TYR A 1 79 ? 14.453 12.555 16.172 1 95.12 79 TYR A C 1
ATOM 582 O O . TYR A 1 79 ? 15.375 11.852 16.578 1 95.12 79 TYR A O 1
ATOM 590 N N . LEU A 1 80 ? 13.195 12.211 16.203 1 96.25 80 LEU A N 1
ATOM 591 C CA . LEU A 1 80 ? 12.812 10.867 16.609 1 96.25 80 LEU A CA 1
ATOM 592 C C . LEU A 1 80 ? 12.266 10.078 15.422 1 96.25 80 LEU A C 1
ATOM 594 O O . LEU A 1 80 ? 11.508 10.625 14.609 1 96.25 80 LEU A O 1
ATOM 598 N N . PRO A 1 81 ? 12.625 8.797 15.359 1 96.19 81 PRO A N 1
ATOM 599 C CA . PRO A 1 81 ? 12.164 7.984 14.242 1 96.19 81 PRO A CA 1
ATOM 600 C C . PRO A 1 81 ? 10.695 7.57 14.383 1 96.19 81 PRO A C 1
ATOM 602 O O . PRO A 1 81 ? 10.227 7.324 15.492 1 96.19 81 PRO A O 1
ATOM 605 N N . LYS A 1 82 ? 10.031 7.559 13.211 1 95.25 82 LYS A N 1
ATOM 606 C CA . LYS A 1 82 ? 8.688 7.012 13.094 1 95.25 82 LYS A CA 1
ATOM 607 C C . LYS A 1 82 ? 8.703 5.652 12.398 1 95.25 82 LYS A C 1
ATOM 609 O O . LYS A 1 82 ? 9.766 5.066 12.203 1 95.25 82 LYS A O 1
ATOM 614 N N . ASP A 1 83 ? 7.551 5.176 12.148 1 87.5 83 ASP A N 1
ATOM 615 C CA . ASP A 1 83 ? 7.441 3.887 11.469 1 87.5 83 ASP A CA 1
ATOM 616 C C . ASP A 1 83 ? 7.922 3.982 10.023 1 87.5 83 ASP A C 1
ATOM 618 O O . ASP A 1 83 ? 7.902 5.059 9.43 1 87.5 83 ASP A O 1
ATOM 622 N N . LYS A 1 84 ? 8.352 2.93 9.57 1 94.44 84 LYS A N 1
ATOM 623 C CA . LYS A 1 84 ? 8.844 2.82 8.203 1 94.44 84 LYS A CA 1
ATOM 624 C C . LYS A 1 84 ? 7.719 2.469 7.234 1 94.44 84 LYS A C 1
ATOM 626 O O . LYS A 1 84 ? 6.785 1.751 7.598 1 94.44 84 LYS A O 1
ATOM 631 N N . VAL A 1 85 ? 7.852 3.053 6.113 1 96.38 85 VAL A N 1
ATOM 632 C CA . VAL A 1 85 ? 6.969 2.676 5.012 1 96.38 85 VAL A CA 1
ATOM 633 C C . VAL A 1 85 ? 7.727 1.797 4.02 1 96.38 85 VAL A C 1
ATOM 635 O O . VAL A 1 85 ? 8.742 2.219 3.453 1 96.38 85 VAL A O 1
ATOM 638 N N . HIS A 1 86 ? 7.23 0.604 3.814 1 95.88 86 HIS A N 1
ATOM 639 C CA . HIS A 1 86 ? 7.848 -0.315 2.867 1 95.88 86 HIS A CA 1
ATOM 640 C C . HIS A 1 86 ? 7.59 0.121 1.428 1 95.88 86 HIS A C 1
ATOM 642 O O . HIS A 1 86 ? 6.441 0.365 1.046 1 95.88 86 HIS A O 1
ATOM 648 N N . LEU A 1 87 ? 8.656 0.231 0.692 1 96.81 87 LEU A N 1
ATOM 649 C CA . LEU A 1 87 ? 8.516 0.701 -0.683 1 96.81 87 LEU A CA 1
ATOM 650 C C . LEU A 1 87 ? 8.539 -0.469 -1.661 1 96.81 87 LEU A C 1
ATOM 652 O O . LEU A 1 87 ? 7.586 -0.667 -2.418 1 96.81 87 LEU A O 1
ATOM 656 N N . PHE A 1 88 ? 9.586 -1.231 -1.662 1 95.5 88 PHE A N 1
ATOM 657 C CA . PHE A 1 88 ? 9.672 -2.379 -2.559 1 95.5 88 PHE A CA 1
ATOM 658 C C . PHE A 1 88 ? 10.711 -3.377 -2.061 1 95.5 88 PHE A C 1
ATOM 660 O O . PHE A 1 88 ? 11.477 -3.076 -1.142 1 95.5 88 PHE A O 1
ATOM 667 N N . ILE A 1 89 ? 10.625 -4.535 -2.609 1 95 89 ILE A N 1
ATOM 668 C CA . ILE A 1 89 ? 11.602 -5.586 -2.324 1 95 89 ILE A CA 1
ATOM 669 C C . ILE A 1 89 ? 12.781 -5.461 -3.277 1 95 89 ILE A C 1
ATOM 671 O O . ILE A 1 89 ? 12.602 -5.344 -4.492 1 95 89 ILE A O 1
ATOM 675 N N . ILE A 1 90 ? 13.914 -5.5 -2.76 1 95.19 90 ILE A N 1
ATOM 676 C CA . ILE A 1 90 ? 15.133 -5.336 -3.547 1 95.19 90 ILE A CA 1
ATOM 677 C C . ILE A 1 90 ? 15.453 -6.641 -4.277 1 95.19 90 ILE A C 1
ATOM 679 O O . ILE A 1 90 ? 15.609 -7.688 -3.65 1 95.19 90 ILE A O 1
ATOM 683 N N . GLU A 1 91 ? 15.562 -6.523 -5.559 1 94.62 91 GLU A N 1
ATOM 684 C CA . GLU A 1 91 ? 15.875 -7.68 -6.395 1 94.62 91 GLU A CA 1
ATOM 685 C C . GLU A 1 91 ? 17.375 -7.949 -6.422 1 94.62 91 GLU A C 1
ATOM 687 O O . GLU A 1 91 ? 18.172 -7.055 -6.152 1 94.62 91 GLU A O 1
ATOM 692 N N . PRO A 1 92 ? 17.781 -9.102 -6.836 1 91.62 92 PRO A N 1
ATOM 693 C CA . PRO A 1 92 ? 19.188 -9.508 -6.812 1 91.62 92 PRO A CA 1
ATOM 694 C C . PRO A 1 92 ? 20.062 -8.648 -7.727 1 91.62 92 PRO A C 1
ATOM 696 O O . PRO A 1 92 ? 21.281 -8.578 -7.539 1 91.62 92 PRO A O 1
ATOM 699 N N . VAL A 1 93 ? 19.469 -8.016 -8.703 1 91.5 93 VAL A N 1
ATOM 700 C CA . VAL A 1 93 ? 20.234 -7.188 -9.633 1 91.5 93 VAL A CA 1
ATOM 701 C C . VAL A 1 93 ? 20.938 -6.062 -8.867 1 91.5 93 VAL A C 1
ATOM 703 O O . VAL A 1 93 ? 21.922 -5.504 -9.344 1 91.5 93 VAL A O 1
ATOM 706 N N . TYR A 1 94 ? 20.469 -5.816 -7.66 1 93.31 94 TYR A N 1
ATOM 707 C CA . TYR A 1 94 ? 21.031 -4.727 -6.875 1 93.31 94 TYR A CA 1
ATOM 708 C C . TYR A 1 94 ? 22.016 -5.262 -5.84 1 93.31 94 TYR A C 1
ATOM 710 O O . TYR A 1 94 ? 22.516 -4.504 -5.004 1 93.31 94 TYR A O 1
ATOM 718 N N . ASP A 1 95 ? 22.266 -6.465 -5.926 1 90.75 95 ASP A N 1
ATOM 719 C CA . ASP A 1 95 ? 23.203 -7.035 -4.965 1 90.75 95 ASP A CA 1
ATOM 720 C C . ASP A 1 95 ? 24.578 -6.367 -5.078 1 90.75 95 ASP A C 1
ATOM 722 O O . ASP A 1 95 ? 25.047 -6.078 -6.184 1 90.75 95 ASP A O 1
ATOM 726 N N . GLY A 1 96 ? 25.156 -6.066 -3.986 1 88.5 96 GLY A N 1
ATOM 727 C CA . GLY A 1 96 ? 26.453 -5.441 -3.973 1 88.5 96 GLY A CA 1
ATOM 728 C C . GLY A 1 96 ? 26.406 -3.936 -3.789 1 88.5 96 GLY A C 1
ATOM 729 O O . GLY A 1 96 ? 27.422 -3.297 -3.523 1 88.5 96 GLY A O 1
ATOM 730 N N . ILE A 1 97 ? 25.219 -3.447 -4.047 1 90.38 97 ILE A N 1
ATOM 731 C CA . ILE A 1 97 ? 25.047 -2.014 -3.826 1 90.38 97 ILE A CA 1
ATOM 732 C C . ILE A 1 97 ? 24.703 -1.755 -2.359 1 90.38 97 ILE A C 1
ATOM 734 O O . ILE A 1 97 ? 23.703 -2.256 -1.854 1 90.38 97 ILE A O 1
ATOM 738 N N . SER A 1 98 ? 25.516 -1.034 -1.678 1 85.44 98 SER A N 1
ATOM 739 C CA . SER A 1 98 ? 25.312 -0.809 -0.251 1 85.44 98 SER A CA 1
ATOM 740 C C . SER A 1 98 ? 24.5 0.466 -0.006 1 85.44 98 SER A C 1
ATOM 742 O O . SER A 1 98 ? 23.703 0.532 0.929 1 85.44 98 SER A O 1
ATOM 744 N N . ASP A 1 99 ? 24.609 1.474 -0.848 1 91.56 99 ASP A N 1
ATOM 745 C CA . ASP A 1 99 ? 23.969 2.77 -0.66 1 91.56 99 ASP A CA 1
ATOM 746 C C . ASP A 1 99 ? 22.531 2.742 -1.158 1 91.56 99 ASP A C 1
ATOM 748 O O . ASP A 1 99 ? 22.281 2.541 -2.35 1 91.56 99 ASP A O 1
ATOM 752 N N . PRO A 1 100 ? 21.578 2.947 -0.267 1 94.88 100 PRO A N 1
ATOM 753 C CA . PRO A 1 100 ? 20.172 2.949 -0.677 1 94.88 100 PRO A CA 1
ATOM 754 C C . PRO A 1 100 ? 19.875 3.98 -1.763 1 94.88 100 PRO A C 1
ATOM 756 O O . PRO A 1 100 ? 19.016 3.76 -2.609 1 94.88 100 PRO A O 1
ATOM 759 N N . ILE A 1 101 ? 20.594 5.039 -1.723 1 94.31 101 ILE A N 1
ATOM 760 C CA . ILE A 1 101 ? 20.359 6.117 -2.674 1 94.31 101 ILE A CA 1
ATOM 761 C C . ILE A 1 101 ? 20.672 5.641 -4.086 1 94.31 101 ILE A C 1
ATOM 763 O O . ILE A 1 101 ? 19.969 5.98 -5.039 1 94.31 101 ILE A O 1
ATOM 767 N N . THR A 1 102 ? 21.688 4.867 -4.227 1 94.62 102 THR A N 1
ATOM 768 C CA . THR A 1 102 ? 22.062 4.32 -5.531 1 94.62 102 THR A CA 1
ATOM 769 C C . THR A 1 102 ? 20.969 3.381 -6.047 1 94.62 102 THR A C 1
ATOM 771 O O . THR A 1 102 ? 20.641 3.404 -7.234 1 94.62 102 THR A O 1
ATOM 774 N N . ILE A 1 103 ? 20.391 2.633 -5.195 1 96 103 ILE A N 1
ATOM 775 C CA . ILE A 1 103 ? 19.328 1.721 -5.57 1 96 103 ILE A CA 1
ATOM 776 C C . ILE A 1 103 ? 18.109 2.52 -6.043 1 96 103 ILE A C 1
ATOM 778 O O . ILE A 1 103 ? 17.562 2.246 -7.109 1 96 103 ILE A O 1
ATOM 782 N N . VAL A 1 104 ? 17.781 3.539 -5.289 1 96.25 104 VAL A N 1
ATOM 783 C CA . VAL A 1 104 ? 16.562 4.289 -5.57 1 96.25 104 VAL A CA 1
ATOM 784 C C . VAL A 1 104 ? 16.734 5.098 -6.855 1 96.25 104 VAL A C 1
ATOM 786 O O . VAL A 1 104 ? 15.781 5.285 -7.613 1 96.25 104 VAL A O 1
ATOM 789 N N . ARG A 1 105 ? 17.891 5.547 -7.121 1 94.31 105 ARG A N 1
ATOM 790 C CA . ARG A 1 105 ? 18.141 6.293 -8.352 1 94.31 105 ARG A CA 1
ATOM 791 C C . ARG A 1 105 ? 17.984 5.398 -9.578 1 94.31 105 ARG A C 1
ATOM 793 O O . ARG A 1 105 ? 17.656 5.879 -10.664 1 94.31 105 ARG A O 1
ATOM 800 N N . SER A 1 106 ? 18.234 4.156 -9.375 1 94.56 106 SER A N 1
ATOM 801 C CA . SER A 1 106 ? 18.047 3.188 -10.453 1 94.56 106 SER A CA 1
ATOM 802 C C . SER A 1 106 ? 16.594 2.738 -10.555 1 94.56 106 SER A C 1
ATOM 804 O O . SER A 1 106 ? 16.125 2.381 -11.633 1 94.56 106 SER A O 1
ATOM 806 N N . TYR A 1 107 ? 15.891 2.791 -9.484 1 96.38 107 TYR A N 1
ATOM 807 C CA . TYR A 1 107 ? 14.555 2.217 -9.398 1 96.38 107 TYR A CA 1
ATOM 808 C C . TYR A 1 107 ? 13.492 3.238 -9.789 1 96.38 107 TYR A C 1
ATOM 810 O O . TYR A 1 107 ? 12.516 2.902 -10.461 1 96.38 107 TYR A O 1
ATOM 818 N N . PHE A 1 108 ? 13.672 4.465 -9.336 1 97 108 PHE A N 1
ATOM 819 C CA . PHE A 1 108 ? 12.711 5.523 -9.609 1 97 108 PHE A CA 1
ATOM 820 C C . PHE A 1 108 ? 13.172 6.395 -10.773 1 97 108 PHE A C 1
ATOM 822 O O . PHE A 1 108 ? 14.367 6.438 -11.086 1 97 108 PHE A O 1
ATOM 829 N N . PRO A 1 109 ? 12.188 7.098 -11.398 1 95.38 109 PRO A N 1
ATOM 830 C CA . PRO A 1 109 ? 12.578 8.062 -12.43 1 95.38 109 PRO A CA 1
ATOM 831 C C . PRO A 1 109 ? 13.484 9.164 -11.883 1 95.38 109 PRO A C 1
ATOM 833 O O . PRO A 1 109 ? 13.508 9.414 -10.68 1 95.38 109 PRO A O 1
ATOM 836 N N . PRO A 1 110 ? 14.141 9.797 -12.758 1 91.5 110 PRO A N 1
ATOM 837 C CA . PRO A 1 110 ? 14.984 10.898 -12.312 1 91.5 110 PRO A CA 1
ATOM 838 C C . PRO A 1 110 ? 14.203 11.977 -11.555 1 91.5 110 PRO A C 1
ATOM 840 O O . PRO A 1 110 ? 13.109 12.352 -11.969 1 91.5 110 PRO A O 1
ATOM 843 N N . ASN A 1 111 ? 14.719 12.383 -10.438 1 88.31 111 ASN A N 1
ATOM 844 C CA . ASN A 1 111 ? 14.18 13.445 -9.586 1 88.31 111 ASN A CA 1
ATOM 845 C C . ASN A 1 111 ? 12.867 13.031 -8.93 1 88.31 111 ASN A C 1
ATOM 847 O O . ASN A 1 111 ? 12.023 13.875 -8.633 1 88.31 111 ASN A O 1
ATOM 851 N N . SER A 1 112 ? 12.695 11.766 -8.914 1 95.19 112 SER A N 1
ATOM 852 C CA . SER A 1 112 ? 11.5 11.242 -8.266 1 95.19 112 SER A CA 1
ATOM 853 C C . SER A 1 112 ? 11.859 10.258 -7.156 1 95.19 112 SER A C 1
ATOM 855 O O . SER A 1 112 ? 12.852 9.539 -7.254 1 95.19 112 SER A O 1
ATOM 857 N N . HIS A 1 113 ? 11.07 10.211 -6.172 1 97.12 113 HIS A N 1
ATOM 858 C CA . HIS A 1 113 ? 11.297 9.305 -5.051 1 97.12 113 HIS A CA 1
ATOM 859 C C . HIS A 1 113 ? 10.148 8.312 -4.906 1 97.12 113 HIS A C 1
ATOM 861 O O . HIS A 1 113 ? 9.906 7.789 -3.816 1 97.12 113 HIS A O 1
ATOM 867 N N . PHE A 1 114 ? 9.414 8.172 -5.938 1 96.81 114 PHE A N 1
ATOM 868 C CA . PHE A 1 114 ? 8.375 7.164 -6.086 1 96.81 114 PHE A CA 1
ATOM 869 C C . PHE A 1 114 ? 8.141 6.836 -7.555 1 96.81 114 PHE A C 1
ATOM 871 O O . PHE A 1 114 ? 8.617 7.551 -8.438 1 96.81 114 PHE A O 1
ATOM 878 N N . LEU A 1 115 ? 7.523 5.711 -7.773 1 95.31 115 LEU A N 1
ATOM 879 C CA . LEU A 1 115 ? 7.09 5.355 -9.117 1 95.31 115 LEU A CA 1
ATOM 880 C C . LEU A 1 115 ? 5.684 5.879 -9.391 1 95.31 115 LEU A C 1
ATOM 882 O O . LEU A 1 115 ? 4.719 5.422 -8.781 1 95.31 115 LEU A O 1
ATOM 886 N N . PRO A 1 116 ? 5.566 6.82 -10.297 1 95.38 116 PRO A N 1
ATOM 887 C CA . PRO A 1 116 ? 4.219 7.316 -10.586 1 95.38 116 PRO A CA 1
ATOM 888 C C . PRO A 1 116 ? 3.293 6.234 -11.133 1 95.38 116 PRO A C 1
ATOM 890 O O . PRO A 1 116 ? 3.688 5.473 -12.023 1 95.38 116 PRO A O 1
ATOM 893 N N . PRO A 1 117 ? 2.105 6.164 -10.602 1 94.69 117 PRO A N 1
ATOM 894 C CA . PRO A 1 117 ? 1.178 5.145 -11.102 1 94.69 117 PRO A CA 1
ATOM 895 C C . PRO A 1 117 ? 0.781 5.375 -12.555 1 94.69 117 PRO A C 1
ATOM 897 O O . PRO A 1 117 ? 0.343 4.441 -13.234 1 94.69 117 PRO A O 1
ATOM 900 N N . ALA A 1 118 ? 0.844 6.555 -13 1 93 118 ALA A N 1
ATOM 901 C CA . ALA A 1 118 ? 0.687 6.965 -14.391 1 93 118 ALA A CA 1
ATOM 902 C C . ALA A 1 118 ? 1.702 8.039 -14.766 1 93 118 ALA A C 1
ATOM 904 O O . ALA A 1 118 ? 2.184 8.773 -13.898 1 93 118 ALA A O 1
ATOM 905 N N . PRO A 1 119 ? 1.986 8.156 -15.992 1 91.06 119 PRO A N 1
ATOM 906 C CA . PRO A 1 119 ? 3.055 9.07 -16.406 1 91.06 119 PRO A CA 1
ATOM 907 C C . PRO A 1 119 ? 2.797 10.508 -15.969 1 91.06 119 PRO A C 1
ATOM 909 O O . PRO A 1 119 ? 3.742 11.25 -15.68 1 91.06 119 PRO A O 1
ATOM 912 N N . TYR A 1 120 ? 1.565 10.906 -15.93 1 92.31 120 TYR A N 1
ATOM 913 C CA . TYR A 1 120 ? 1.264 12.297 -15.625 1 92.31 120 TYR A CA 1
ATOM 914 C C . TYR A 1 120 ? 1.147 12.523 -14.125 1 92.31 120 TYR A C 1
ATOM 916 O O . TYR A 1 120 ? 1.04 13.664 -13.664 1 92.31 120 TYR A O 1
ATOM 924 N N . LYS A 1 121 ? 1.187 11.453 -13.367 1 95.75 121 LYS A N 1
ATOM 925 C CA . LYS A 1 121 ? 1.002 11.562 -11.922 1 95.75 121 LYS A CA 1
ATOM 926 C C . LYS A 1 121 ? 2.342 11.727 -11.203 1 95.75 121 LYS A C 1
ATOM 928 O O . LYS A 1 121 ? 2.705 10.898 -10.367 1 95.75 121 LYS A O 1
ATOM 933 N N . ASP A 1 122 ? 2.98 12.82 -11.539 1 95.12 122 ASP A N 1
ATOM 934 C CA . ASP A 1 122 ? 4.246 13.164 -10.898 1 95.12 122 ASP A CA 1
ATOM 935 C C . ASP A 1 122 ? 4.02 14.078 -9.695 1 95.12 122 ASP A C 1
ATOM 937 O O . ASP A 1 122 ? 2.881 14.258 -9.25 1 95.12 122 ASP A O 1
ATOM 941 N N . LEU A 1 123 ? 5.074 14.547 -9.102 1 96.12 123 LEU A N 1
ATOM 942 C CA . LEU A 1 123 ? 4.98 15.367 -7.902 1 96.12 123 LEU A CA 1
ATOM 943 C C . LEU A 1 123 ? 4.168 16.625 -8.172 1 96.12 123 LEU A C 1
ATOM 945 O O . LEU A 1 123 ? 3.389 17.062 -7.324 1 96.12 123 LEU A O 1
ATOM 949 N N . LYS A 1 124 ? 4.332 17.219 -9.289 1 94.44 124 LYS A N 1
ATOM 950 C CA . LYS A 1 124 ? 3.576 18.406 -9.672 1 94.44 124 LYS A CA 1
ATOM 951 C C . LYS A 1 124 ? 2.078 18.109 -9.727 1 94.44 124 LYS A C 1
ATOM 953 O O . LYS A 1 124 ? 1.265 18.938 -9.289 1 94.44 124 LYS A O 1
ATOM 958 N N . PHE A 1 125 ? 1.78 16.984 -10.273 1 95.75 125 PHE A N 1
ATOM 959 C CA . PHE A 1 125 ? 0.392 16.531 -10.336 1 95.75 125 PHE A CA 1
ATOM 960 C C . PHE A 1 125 ? -0.242 16.531 -8.953 1 95.75 125 PHE A C 1
ATOM 962 O O . PHE A 1 125 ? -1.315 17.109 -8.75 1 95.75 125 PHE A O 1
ATOM 969 N N . TYR A 1 126 ? 0.392 16 -8.016 1 97.12 126 TYR A N 1
ATOM 970 C CA . TYR A 1 126 ? -0.135 15.883 -6.656 1 97.12 126 TYR A CA 1
ATOM 971 C C . TYR A 1 126 ? -0.167 17.234 -5.965 1 97.12 126 TYR A C 1
ATOM 973 O O . TYR A 1 126 ? -1.111 17.547 -5.234 1 97.12 126 TYR A O 1
ATOM 981 N N . ARG A 1 127 ? 0.832 18.016 -6.168 1 96.06 127 ARG A N 1
ATOM 982 C CA . ARG A 1 127 ? 0.821 19.391 -5.648 1 96.06 127 ARG A CA 1
ATOM 983 C C . ARG A 1 127 ? -0.371 20.172 -6.191 1 96.06 127 ARG A C 1
ATOM 985 O O . ARG A 1 127 ? -1.054 20.859 -5.438 1 96.06 127 ARG A O 1
ATOM 992 N N . ASP A 1 128 ? -0.608 20.047 -7.449 1 96.62 128 ASP A N 1
ATOM 993 C CA . ASP A 1 128 ? -1.683 20.797 -8.102 1 96.62 128 ASP A CA 1
ATOM 994 C C . ASP A 1 128 ? -3.047 20.375 -7.551 1 96.62 128 ASP A C 1
ATOM 996 O O . ASP A 1 128 ? -3.949 21.219 -7.434 1 96.62 128 ASP A O 1
ATOM 1000 N N . ILE A 1 129 ? -3.197 19.109 -7.219 1 97.62 129 ILE A N 1
ATOM 1001 C CA . ILE A 1 129 ? -4.445 18.641 -6.621 1 97.62 129 ILE A CA 1
ATOM 1002 C C . ILE A 1 129 ? -4.684 19.359 -5.301 1 97.62 129 ILE A C 1
ATOM 1004 O O . ILE A 1 129 ? -5.785 19.859 -5.047 1 97.62 129 ILE A O 1
ATOM 1008 N N . LEU A 1 130 ? -3.656 19.453 -4.488 1 97.81 130 LEU A N 1
ATOM 1009 C CA . LEU A 1 130 ? -3.785 20.062 -3.168 1 97.81 130 LEU A CA 1
ATOM 1010 C C . LEU A 1 130 ? -3.99 21.578 -3.281 1 97.81 130 LEU A C 1
ATOM 1012 O O . LEU A 1 130 ? -4.695 22.172 -2.467 1 97.81 130 LEU A O 1
ATOM 1016 N N . HIS A 1 131 ? -3.412 22.125 -4.297 1 96.19 131 HIS A N 1
ATOM 1017 C CA . HIS A 1 131 ? -3.607 23.547 -4.539 1 96.19 131 HIS A CA 1
ATOM 1018 C C . HIS A 1 131 ? -5.02 23.844 -5.035 1 96.19 131 HIS A C 1
ATOM 1020 O O . HIS A 1 131 ? -5.676 24.766 -4.555 1 96.19 131 HIS A O 1
ATOM 1026 N N . GLU A 1 132 ? -5.43 23.078 -5.934 1 95.38 132 GLU A N 1
ATOM 1027 C CA . GLU A 1 132 ? -6.754 23.266 -6.52 1 95.38 132 GLU A CA 1
ATOM 1028 C C . GLU A 1 132 ? -7.848 23.094 -5.469 1 95.38 132 GLU A C 1
ATOM 1030 O O . GLU A 1 132 ? -8.859 23.797 -5.5 1 95.38 132 GLU A O 1
ATOM 1035 N N . THR A 1 133 ? -7.656 22.172 -4.578 1 96.31 133 THR A N 1
ATOM 1036 C CA . THR A 1 133 ? -8.641 21.906 -3.539 1 96.31 133 THR A CA 1
ATOM 1037 C C . THR A 1 133 ? -8.453 22.844 -2.352 1 96.31 133 THR A C 1
ATOM 1039 O O . THR A 1 133 ? -9.156 22.734 -1.346 1 96.31 133 THR A O 1
ATOM 1042 N N . LYS A 1 134 ? -7.414 23.719 -2.402 1 96.44 134 LYS A N 1
ATOM 1043 C CA . LYS A 1 134 ? -7.102 24.672 -1.343 1 96.44 134 LYS A CA 1
ATOM 1044 C C . LYS A 1 134 ? -6.844 23.953 -0.018 1 96.44 134 LYS A C 1
ATOM 1046 O O . LYS A 1 134 ? -7.293 24.406 1.035 1 96.44 134 LYS A O 1
ATOM 1051 N N . SER A 1 135 ? -6.191 22.844 -0.158 1 97.69 135 SER A N 1
ATOM 1052 C CA . SER A 1 135 ? -5.988 22.016 1.019 1 97.69 135 SER A CA 1
ATOM 1053 C C . SER A 1 135 ? -4.742 22.438 1.789 1 97.69 135 SER A C 1
ATOM 1055 O O . SER A 1 135 ? -4.711 22.359 3.02 1 97.69 135 SER A O 1
ATOM 1057 N N . VAL A 1 136 ? -3.756 22.844 1.033 1 97.81 136 VAL A N 1
ATOM 1058 C CA . VAL A 1 136 ? -2.502 23.203 1.691 1 97.81 136 VAL A CA 1
ATOM 1059 C C . VAL A 1 136 ? -1.905 24.438 1.036 1 97.81 136 VAL A C 1
ATOM 1061 O O . VAL A 1 136 ? -2.24 24.766 -0.105 1 97.81 136 VAL A O 1
ATOM 1064 N N . GLU A 1 137 ? -1.133 25.109 1.799 1 97.44 137 GLU A N 1
ATOM 1065 C CA . GLU A 1 137 ? -0.214 26.125 1.303 1 97.44 137 GLU A CA 1
ATOM 1066 C C . GLU A 1 137 ? 1.239 25.703 1.505 1 97.44 137 GLU A C 1
ATOM 1068 O O . GLU A 1 137 ? 1.648 25.391 2.623 1 97.44 137 GLU A O 1
ATOM 1073 N N . ILE A 1 138 ? 1.942 25.641 0.431 1 96.19 138 ILE A N 1
ATOM 1074 C CA . ILE A 1 138 ? 3.338 25.219 0.478 1 96.19 138 ILE A CA 1
ATOM 1075 C C . ILE A 1 138 ? 4.242 26.375 0.065 1 96.19 138 ILE A C 1
ATOM 1077 O O . ILE A 1 138 ? 4.004 27.016 -0.957 1 96.19 138 ILE A O 1
ATOM 1081 N N . LYS A 1 139 ? 5.281 26.594 0.869 1 94.12 139 LYS A N 1
ATOM 1082 C CA . LYS A 1 139 ? 6.238 27.656 0.589 1 94.12 139 LYS A CA 1
ATOM 1083 C C . LYS A 1 139 ? 7.676 27.156 0.722 1 94.12 139 LYS A C 1
ATOM 1085 O O . LYS A 1 139 ? 8.047 26.609 1.755 1 94.12 139 LYS A O 1
ATOM 1090 N N . PRO A 1 140 ? 8.414 27.344 -0.311 1 92.5 140 PRO A N 1
ATOM 1091 C CA . PRO A 1 140 ? 9.836 27.047 -0.165 1 92.5 140 PRO A CA 1
ATOM 1092 C C . PRO A 1 140 ? 10.594 28.094 0.636 1 92.5 140 PRO A C 1
ATOM 1094 O O . PRO A 1 140 ? 10.375 29.297 0.441 1 92.5 140 PRO A O 1
ATOM 1097 N N . ILE A 1 141 ? 11.359 27.656 1.53 1 90.31 141 ILE A N 1
ATOM 1098 C CA . ILE A 1 141 ? 12.258 28.547 2.266 1 90.31 141 ILE A CA 1
ATOM 1099 C C . ILE A 1 141 ? 13.68 28.391 1.733 1 90.31 141 ILE A C 1
ATOM 1101 O O . ILE A 1 141 ? 14.273 27.312 1.84 1 90.31 141 ILE A O 1
ATOM 1105 N N . LYS A 1 142 ? 14.133 29.422 1.229 1 88.06 142 LYS A N 1
ATOM 1106 C CA . LYS A 1 142 ? 15.414 29.391 0.524 1 88.06 142 LYS A CA 1
ATOM 1107 C C . LYS A 1 142 ? 16.531 29.969 1.39 1 88.06 142 LYS A C 1
ATOM 1109 O O . LYS A 1 142 ? 16.266 30.672 2.369 1 88.06 142 LYS A O 1
ATOM 1114 N N . ASP A 1 143 ? 17.703 29.531 0.997 1 85.38 143 ASP A N 1
ATOM 1115 C CA . ASP A 1 143 ? 18.875 30.078 1.667 1 85.38 143 ASP A CA 1
ATOM 1116 C C . ASP A 1 143 ? 19.016 31.562 1.402 1 85.38 143 ASP A C 1
ATOM 1118 O O . ASP A 1 143 ? 18.828 32.031 0.272 1 85.38 143 ASP A O 1
ATOM 1122 N N . ARG A 1 144 ? 19.344 32.312 2.391 1 86.38 144 ARG A N 1
ATOM 1123 C CA . ARG A 1 144 ? 19.438 33.781 2.277 1 86.38 144 ARG A CA 1
ATOM 1124 C C . ARG A 1 144 ? 20.625 34.156 1.405 1 86.38 144 ARG A C 1
ATOM 1126 O O . ARG A 1 144 ? 20.547 35.125 0.622 1 86.38 144 ARG A O 1
ATOM 1133 N N . GLU A 1 145 ? 21.656 33.375 1.563 1 87.88 145 GLU A N 1
ATOM 1134 C CA . GLU A 1 145 ? 22.891 33.688 0.837 1 87.88 145 GLU A CA 1
ATOM 1135 C C . GLU A 1 145 ? 22.844 33.125 -0.586 1 87.88 145 GLU A C 1
ATOM 1137 O O . GLU A 1 145 ? 23.359 33.75 -1.516 1 87.88 145 GLU A O 1
ATOM 1142 N N . ASN A 1 146 ? 22.219 32 -0.793 1 87.06 146 ASN A N 1
ATOM 1143 C CA . ASN A 1 146 ? 22.078 31.344 -2.094 1 87.06 146 ASN A CA 1
ATOM 1144 C C . ASN A 1 146 ? 20.625 30.969 -2.377 1 87.06 146 ASN A C 1
ATOM 1146 O O . ASN A 1 146 ? 20.219 29.844 -2.094 1 87.06 146 ASN A O 1
ATOM 1150 N N . PRO A 1 147 ? 19.938 31.891 -2.99 1 85.88 147 PRO A N 1
ATOM 1151 C CA . PRO A 1 147 ? 18.5 31.672 -3.188 1 85.88 147 PRO A CA 1
ATOM 1152 C C . PRO A 1 147 ? 18.188 30.484 -4.082 1 85.88 147 PRO A C 1
ATOM 1154 O O . PRO A 1 147 ? 17.047 30.047 -4.168 1 85.88 147 PRO A O 1
ATOM 1157 N N . ALA A 1 148 ? 19.109 29.906 -4.688 1 82.12 148 ALA A N 1
ATOM 1158 C CA . ALA A 1 148 ? 18.891 28.734 -5.523 1 82.12 148 ALA A CA 1
ATOM 1159 C C . ALA A 1 148 ? 18.75 27.469 -4.672 1 82.12 148 ALA A C 1
ATOM 1161 O O . ALA A 1 148 ? 18.25 26.453 -5.145 1 82.12 148 ALA A O 1
ATOM 1162 N N . VAL A 1 149 ? 19.094 27.656 -3.457 1 82.88 149 VAL A N 1
ATOM 1163 C CA . VAL A 1 149 ? 19.094 26.5 -2.58 1 82.88 149 VAL A CA 1
ATOM 1164 C C . VAL A 1 149 ? 17.859 26.516 -1.681 1 82.88 149 VAL A C 1
ATOM 1166 O O . VAL A 1 149 ? 17.625 27.5 -0.956 1 82.88 149 VAL A O 1
ATOM 1169 N N . ILE A 1 150 ? 17.094 25.5 -1.761 1 85.5 150 ILE A N 1
ATOM 1170 C CA . ILE A 1 150 ? 15.945 25.344 -0.874 1 85.5 150 ILE A CA 1
ATOM 1171 C C . ILE A 1 150 ? 16.391 24.656 0.419 1 85.5 150 ILE A C 1
ATOM 1173 O O . ILE A 1 150 ? 16.891 23.547 0.394 1 85.5 150 ILE A O 1
ATOM 1177 N N . LEU A 1 151 ? 16.172 25.375 1.484 1 85.81 151 LEU A N 1
ATOM 1178 C CA . LEU A 1 151 ? 16.516 24.812 2.785 1 85.81 151 LEU A CA 1
ATOM 1179 C C . LEU A 1 151 ? 15.445 23.844 3.268 1 85.81 151 LEU A C 1
ATOM 1181 O O . LEU A 1 151 ? 15.75 22.703 3.631 1 85.81 151 LEU A O 1
ATOM 1185 N N . TYR A 1 152 ? 14.289 24.297 3.305 1 93.12 152 TYR A N 1
ATOM 1186 C CA . TYR A 1 152 ? 13.148 23.484 3.691 1 93.12 152 TYR A CA 1
ATOM 1187 C C . TYR A 1 152 ? 11.859 24.016 3.096 1 93.12 152 TYR A C 1
ATOM 1189 O O . TYR A 1 152 ? 11.852 25.094 2.473 1 93.12 152 TYR A O 1
ATOM 1197 N N . HIS A 1 153 ? 10.812 23.219 3.131 1 96.56 153 HIS A N 1
ATOM 1198 C CA . HIS A 1 153 ? 9.477 23.672 2.762 1 96.56 153 HIS A CA 1
ATOM 1199 C C . HIS A 1 153 ? 8.578 23.812 3.99 1 96.56 153 HIS A C 1
ATOM 1201 O O . HIS A 1 153 ? 8.641 23 4.91 1 96.56 153 HIS A O 1
ATOM 1207 N N . SER A 1 154 ? 7.82 24.828 3.977 1 97.12 154 SER A N 1
ATOM 1208 C CA . SER A 1 154 ? 6.73 24.953 4.941 1 97.12 154 SER A CA 1
ATOM 1209 C C . SER A 1 154 ? 5.402 24.531 4.332 1 97.12 154 SER A C 1
ATOM 1211 O O . SER A 1 154 ? 5.102 24.859 3.182 1 97.12 154 SER A O 1
ATOM 1213 N N . LEU A 1 155 ? 4.715 23.734 5.02 1 98.06 155 LEU A N 1
ATOM 1214 C CA . LEU A 1 155 ? 3.393 23.297 4.605 1 98.06 155 LEU A CA 1
ATOM 1215 C C . LEU A 1 155 ? 2.34 23.656 5.645 1 98.06 155 LEU A C 1
ATOM 1217 O O . LEU A 1 155 ? 2.434 23.25 6.801 1 98.06 155 LEU A O 1
ATOM 1221 N N . TYR A 1 156 ? 1.378 24.438 5.27 1 98.19 156 TYR A N 1
ATOM 1222 C CA . TYR A 1 156 ? 0.255 24.797 6.125 1 98.19 156 TYR A CA 1
ATOM 1223 C C . TYR A 1 156 ? -1.018 24.094 5.691 1 98.19 156 TYR A C 1
ATOM 1225 O O . TYR A 1 156 ? -1.468 24.25 4.555 1 98.19 156 TYR A O 1
ATOM 1233 N N . ILE A 1 157 ? -1.539 23.312 6.582 1 98.44 157 ILE A N 1
ATOM 1234 C CA . ILE A 1 157 ? -2.773 22.578 6.309 1 98.44 157 ILE A CA 1
ATOM 1235 C C . ILE A 1 157 ? -3.969 23.531 6.449 1 98.44 157 ILE A C 1
ATOM 1237 O O . ILE A 1 157 ? -4.266 24 7.551 1 98.44 157 ILE A O 1
ATOM 1241 N N . GLN A 1 158 ? -4.68 23.703 5.406 1 98.06 158 GLN A N 1
ATOM 1242 C CA . GLN A 1 158 ? -5.801 24.641 5.398 1 98.06 158 GLN A CA 1
ATOM 1243 C C . GLN A 1 158 ? -7.129 23.906 5.551 1 98.06 158 GLN A C 1
ATOM 1245 O O . GLN A 1 158 ? -8.023 24.375 6.25 1 98.06 158 GLN A O 1
ATOM 1250 N N . GLN A 1 159 ? -7.238 22.859 4.875 1 97.56 159 GLN A N 1
ATOM 1251 C CA . GLN A 1 159 ? -8.422 22.016 5 1 97.56 159 GLN A CA 1
ATOM 1252 C C . GLN A 1 159 ? -8.133 20.594 4.5 1 97.56 159 GLN A C 1
ATOM 1254 O O . GLN A 1 159 ? -7.195 20.375 3.734 1 97.56 159 GLN A O 1
ATOM 1259 N N . ILE A 1 160 ? -8.875 19.703 4.965 1 97.81 160 ILE A N 1
ATOM 1260 C CA . ILE A 1 160 ? -8.859 18.312 4.523 1 97.81 160 ILE A CA 1
ATOM 1261 C C . ILE A 1 160 ? -10.266 17.875 4.102 1 97.81 160 ILE A C 1
ATOM 1263 O O . ILE A 1 160 ? -11.172 17.812 4.934 1 97.81 160 ILE A O 1
ATOM 1267 N N . LEU A 1 161 ? -10.367 17.547 2.855 1 96.81 161 LEU A N 1
ATOM 1268 C CA . LEU A 1 161 ? -11.688 17.234 2.326 1 96.81 161 LEU A CA 1
ATOM 1269 C C . LEU A 1 161 ? -12.078 15.797 2.658 1 96.81 161 LEU A C 1
ATOM 1271 O O . LEU A 1 161 ? -11.297 14.867 2.455 1 96.81 161 LEU A O 1
ATOM 1275 N N . SER A 1 162 ? -13.25 15.711 3.229 1 95.25 162 SER A N 1
ATOM 1276 C CA . SER A 1 162 ? -13.836 14.383 3.359 1 95.25 162 SER A CA 1
ATOM 1277 C C . SER A 1 162 ? -14.281 13.836 2.006 1 95.25 162 SER A C 1
ATOM 1279 O O . SER A 1 162 ? -14.336 14.578 1.021 1 95.25 162 SER A O 1
ATOM 1281 N N . GLN A 1 163 ? -14.555 12.555 2.035 1 94.69 163 GLN A N 1
ATOM 1282 C CA . GLN A 1 163 ? -15.055 11.945 0.809 1 94.69 163 GLN A CA 1
ATOM 1283 C C . GLN A 1 163 ? -16.312 12.648 0.318 1 94.69 163 GLN A C 1
ATOM 1285 O O . GLN A 1 163 ? -16.438 12.953 -0.871 1 94.69 163 GLN A O 1
ATOM 1290 N N . ALA A 1 164 ? -17.219 12.914 1.247 1 92.5 164 ALA A N 1
ATOM 1291 C CA . ALA A 1 164 ? -18.5 13.523 0.919 1 92.5 164 ALA A CA 1
ATOM 1292 C C . ALA A 1 164 ? -18.328 14.922 0.35 1 92.5 164 ALA A C 1
ATOM 1294 O O . ALA A 1 164 ? -19.094 15.359 -0.511 1 92.5 164 ALA A O 1
ATOM 1295 N N . GLU A 1 165 ? -17.359 15.633 0.804 1 94.31 165 GLU A N 1
ATOM 1296 C CA . GLU A 1 165 ? -17.078 16.984 0.329 1 94.31 165 GLU A CA 1
ATOM 1297 C C . GLU A 1 165 ? -16.406 16.969 -1.042 1 94.31 165 GLU A C 1
ATOM 1299 O O . GLU A 1 165 ? -16.547 17.906 -1.824 1 94.31 165 GLU A O 1
ATOM 1304 N N . PHE A 1 166 ? -15.727 15.891 -1.329 1 95.31 166 PHE A N 1
ATOM 1305 C CA . PHE A 1 166 ? -14.969 15.781 -2.572 1 95.31 166 PHE A CA 1
ATOM 1306 C C . PHE A 1 166 ? -15.867 15.305 -3.709 1 95.31 166 PHE A C 1
ATOM 1308 O O . PHE A 1 166 ? -15.906 15.922 -4.773 1 95.31 166 PHE A O 1
ATOM 1315 N N . SER A 1 167 ? -16.516 14.188 -3.471 1 93.31 167 SER A N 1
ATOM 1316 C CA . SER A 1 167 ? -17.406 13.594 -4.469 1 93.31 167 SER A CA 1
ATOM 1317 C C . SER A 1 167 ? -18.391 12.633 -3.82 1 93.31 167 SER A C 1
ATOM 1319 O O . SER A 1 167 ? -18.203 12.203 -2.684 1 93.31 167 SER A O 1
ATOM 1321 N N . ARG A 1 168 ? -19.422 12.328 -4.555 1 91.19 168 ARG A N 1
ATOM 1322 C CA . ARG A 1 168 ? -20.406 11.344 -4.09 1 91.19 168 ARG A CA 1
ATOM 1323 C C . ARG A 1 168 ? -19.781 9.961 -3.98 1 91.19 168 ARG A C 1
ATOM 1325 O O . ARG A 1 168 ? -19.984 9.258 -2.988 1 91.19 168 ARG A O 1
ATOM 1332 N N . HIS A 1 169 ? -19.062 9.672 -5.016 1 93.81 169 HIS A N 1
ATOM 1333 C CA . HIS A 1 169 ? -18.344 8.406 -5.012 1 93.81 169 HIS A CA 1
ATOM 1334 C C . HIS A 1 169 ? -16.844 8.641 -5.211 1 93.81 169 HIS A C 1
ATOM 1336 O O . HIS A 1 169 ? -16.438 9.5 -5.996 1 93.81 169 HIS A O 1
ATOM 1342 N N . PRO A 1 170 ? -16.031 7.84 -4.5 1 94.69 170 PRO A N 1
ATOM 1343 C CA . PRO A 1 170 ? -14.578 8.039 -4.566 1 94.69 170 PRO A CA 1
ATOM 1344 C C . PRO A 1 170 ? -14.016 7.859 -5.977 1 94.69 170 PRO A C 1
ATOM 1346 O O . PRO A 1 170 ? -12.953 8.391 -6.293 1 94.69 170 PRO A O 1
ATOM 1349 N N . TYR A 1 171 ? -14.695 7.094 -6.785 1 93.81 171 TYR A N 1
ATOM 1350 C CA . TYR A 1 171 ? -14.156 6.781 -8.102 1 93.81 171 TYR A CA 1
ATOM 1351 C C . TYR A 1 171 ? -14.516 7.863 -9.109 1 93.81 171 TYR A C 1
ATOM 1353 O O . TYR A 1 171 ? -14.023 7.859 -10.242 1 93.81 171 TYR A O 1
ATOM 1361 N N . GLU A 1 172 ? -15.375 8.805 -8.781 1 95.19 172 GLU A N 1
ATOM 1362 C CA . GLU A 1 172 ? -15.758 9.875 -9.703 1 95.19 172 GLU A CA 1
ATOM 1363 C C . GLU A 1 172 ? -14.562 10.766 -10.023 1 95.19 172 GLU A C 1
ATOM 1365 O O . GLU A 1 172 ? -13.789 11.133 -9.141 1 95.19 172 GLU A O 1
ATOM 1370 N N . LEU A 1 173 ? -14.508 11.109 -11.297 1 94.12 173 LEU A N 1
ATOM 1371 C CA . LEU A 1 173 ? -13.328 11.828 -11.766 1 94.12 173 LEU A CA 1
ATOM 1372 C C . LEU A 1 173 ? -13.578 13.328 -11.781 1 94.12 173 LEU A C 1
ATOM 1374 O O . LEU A 1 173 ? -14.672 13.781 -12.133 1 94.12 173 LEU A O 1
ATOM 1378 N N . LYS A 1 174 ? -12.602 14.016 -11.305 1 94.31 174 LYS A N 1
ATOM 1379 C CA . LYS A 1 174 ? -12.43 15.445 -11.523 1 94.31 174 LYS A CA 1
ATOM 1380 C C . LYS A 1 174 ? -11.234 15.719 -12.438 1 94.31 174 LYS A C 1
ATOM 1382 O O . LYS A 1 174 ? -10.445 14.82 -12.727 1 94.31 174 LYS A O 1
ATOM 1387 N N . TYR A 1 175 ? -11.203 16.969 -12.945 1 93.06 175 TYR A N 1
ATOM 1388 C CA . TYR A 1 175 ? -10.125 17.25 -13.883 1 93.06 175 TYR A CA 1
ATOM 1389 C C . TYR A 1 175 ? -9.32 18.469 -13.438 1 93.06 175 TYR A C 1
ATOM 1391 O O . TYR A 1 175 ? -9.883 19.484 -13.062 1 93.06 175 TYR A O 1
ATOM 1399 N N . LEU A 1 176 ? -8.023 18.172 -13.375 1 88.25 176 LEU A N 1
ATOM 1400 C CA . LEU A 1 176 ? -7.062 19.234 -13.102 1 88.25 176 LEU A CA 1
ATOM 1401 C C . LEU A 1 176 ? -6.785 20.047 -14.359 1 88.25 176 LEU A C 1
ATOM 1403 O O . LEU A 1 176 ? -6.348 19.5 -15.375 1 88.25 176 LEU A O 1
ATOM 1407 N N . LYS A 1 177 ? -6.902 21.25 -14.242 1 81.38 177 LYS A N 1
ATOM 1408 C CA . LYS A 1 177 ? -6.68 22.172 -15.359 1 81.38 177 LYS A CA 1
ATOM 1409 C C . LYS A 1 177 ? -7.242 21.594 -16.656 1 81.38 177 LYS A C 1
ATOM 1411 O O . LYS A 1 177 ? -6.578 21.625 -17.703 1 81.38 177 LYS A O 1
ATOM 1416 N N . SER A 1 178 ? -8.188 20.797 -16.547 1 72.81 178 SER A N 1
ATOM 1417 C CA . SER A 1 178 ? -8.992 20.25 -17.641 1 72.81 178 SER A CA 1
ATOM 1418 C C . SER A 1 178 ? -8.242 19.141 -18.391 1 72.81 178 SER A C 1
ATOM 1420 O O . SER A 1 178 ? -8.602 18.781 -19.5 1 72.81 178 SER A O 1
ATOM 1422 N N . THR A 1 179 ? -7.203 18.688 -17.875 1 85.31 179 THR A N 1
ATOM 1423 C CA . THR A 1 179 ? -6.43 17.75 -18.672 1 85.31 179 THR A CA 1
ATOM 1424 C C . THR A 1 179 ? -6.254 16.422 -17.922 1 85.31 179 THR A C 1
ATOM 1426 O O . THR A 1 179 ? -6.465 15.352 -18.5 1 85.31 179 THR A O 1
ATOM 1429 N N . HIS A 1 180 ? -5.93 16.484 -16.688 1 92.5 180 HIS A N 1
ATOM 1430 C CA . HIS A 1 180 ? -5.551 15.258 -16 1 92.5 180 HIS A CA 1
ATOM 1431 C C . HIS A 1 180 ? -6.617 14.836 -15 1 92.5 180 HIS A C 1
ATOM 1433 O O . HIS A 1 180 ? -6.926 15.578 -14.062 1 92.5 180 HIS A O 1
ATOM 1439 N N . PRO A 1 181 ? -7.207 13.742 -15.273 1 94.56 181 PRO A N 1
ATOM 1440 C CA . PRO A 1 181 ? -8.242 13.266 -14.352 1 94.56 181 PRO A CA 1
ATOM 1441 C C . PRO A 1 181 ? -7.672 12.828 -13 1 94.56 181 PRO A C 1
ATOM 1443 O O . PRO A 1 181 ? -6.543 12.336 -12.938 1 94.56 181 PRO A O 1
ATOM 1446 N N . TYR A 1 182 ? -8.406 13.109 -11.992 1 96.12 182 TYR A N 1
ATOM 1447 C CA . TYR A 1 182 ? -8.062 12.602 -10.664 1 96.12 182 TYR A CA 1
ATOM 1448 C C . TYR A 1 182 ? -9.32 12.328 -9.844 1 96.12 182 TYR A C 1
ATOM 1450 O O . TYR A 1 182 ? -10.367 12.938 -10.078 1 96.12 182 TYR A O 1
ATOM 1458 N N . HIS A 1 183 ? -9.289 11.375 -8.961 1 96.25 183 HIS A N 1
ATOM 1459 C CA . HIS A 1 183 ? -10.391 11.031 -8.07 1 96.25 183 HIS A CA 1
ATOM 1460 C C . HIS A 1 183 ? -9.969 11.18 -6.605 1 96.25 183 HIS A C 1
ATOM 1462 O O . HIS A 1 183 ? -8.891 11.695 -6.312 1 96.25 183 HIS A O 1
ATOM 1468 N N . TYR A 1 184 ? -10.82 10.75 -5.734 1 96.75 184 TYR A N 1
ATOM 1469 C CA . TYR A 1 184 ? -10.609 11 -4.312 1 96.75 184 TYR A CA 1
ATOM 1470 C C . TYR A 1 184 ? -9.383 10.258 -3.803 1 96.75 184 TYR A C 1
ATOM 1472 O O . TYR A 1 184 ? -8.664 10.758 -2.934 1 96.75 184 TYR A O 1
ATOM 1480 N N . ALA A 1 185 ? -9.102 9.094 -4.328 1 96.19 185 ALA A N 1
ATOM 1481 C CA . ALA A 1 185 ? -7.898 8.367 -3.939 1 96.19 185 ALA A CA 1
ATOM 1482 C C . ALA A 1 185 ? -6.641 9.133 -4.336 1 96.19 185 ALA A C 1
ATOM 1484 O O . ALA A 1 185 ? -5.633 9.094 -3.631 1 96.19 185 ALA A O 1
ATOM 1485 N N . ASP A 1 186 ? -6.727 9.789 -5.457 1 97.44 186 ASP A N 1
ATOM 1486 C CA . ASP A 1 186 ? -5.617 10.641 -5.867 1 97.44 186 ASP A CA 1
ATOM 1487 C C . ASP A 1 186 ? -5.418 11.797 -4.887 1 97.44 186 ASP A C 1
ATOM 1489 O O . ASP A 1 186 ? -4.281 12.188 -4.605 1 97.44 186 ASP A O 1
ATOM 1493 N N . TYR A 1 187 ? -6.535 12.367 -4.484 1 98.06 187 TYR A N 1
ATOM 1494 C CA . TYR A 1 187 ? -6.477 13.422 -3.48 1 98.06 187 TYR A CA 1
ATOM 1495 C C . TYR A 1 187 ? -5.777 12.938 -2.215 1 98.06 187 TYR A C 1
ATOM 1497 O O . TYR A 1 187 ? -4.898 13.617 -1.683 1 98.06 187 TYR A O 1
ATOM 1505 N N . ILE A 1 188 ? -6.137 11.75 -1.78 1 97.88 188 ILE A N 1
ATOM 1506 C CA . ILE A 1 188 ? -5.508 11.164 -0.597 1 97.88 188 ILE A CA 1
ATOM 1507 C C . ILE A 1 188 ? -4.027 10.922 -0.866 1 97.88 188 ILE A C 1
ATOM 1509 O O . ILE A 1 188 ? -3.176 11.266 -0.041 1 97.88 188 ILE A O 1
ATOM 1513 N N . ASP A 1 189 ? -3.705 10.398 -2.016 1 97.88 189 ASP A N 1
ATOM 1514 C CA . ASP A 1 189 ? -2.318 10.141 -2.385 1 97.88 189 ASP A CA 1
ATOM 1515 C C . ASP A 1 189 ? -1.501 11.43 -2.4 1 97.88 189 ASP A C 1
ATOM 1517 O O . ASP A 1 189 ? -0.31 11.422 -2.082 1 97.88 189 ASP A O 1
ATOM 1521 N N . ALA A 1 190 ? -2.129 12.469 -2.791 1 98.5 190 ALA A N 1
ATOM 1522 C CA . ALA A 1 190 ? -1.444 13.758 -2.836 1 98.5 190 ALA A CA 1
ATOM 1523 C C . ALA A 1 190 ? -0.934 14.156 -1.455 1 98.5 190 ALA A C 1
ATOM 1525 O O . ALA A 1 190 ? 0.151 14.734 -1.329 1 98.5 190 ALA A O 1
ATOM 1526 N N . TRP A 1 191 ? -1.67 13.828 -0.436 1 98.56 191 TRP A N 1
ATOM 1527 C CA . TRP A 1 191 ? -1.307 14.156 0.939 1 98.56 191 TRP A CA 1
ATOM 1528 C C . TRP A 1 191 ? -0.046 13.406 1.36 1 98.56 191 TRP A C 1
ATOM 1530 O O . TRP A 1 191 ? 0.656 13.828 2.281 1 98.56 191 TRP A O 1
ATOM 1540 N N . TYR A 1 192 ? 0.224 12.336 0.731 1 98.12 192 TYR A N 1
ATOM 1541 C CA . TYR A 1 192 ? 1.421 11.562 1.042 1 98.12 192 TYR A CA 1
ATOM 1542 C C . TYR A 1 192 ? 2.568 11.938 0.113 1 98.12 192 TYR A C 1
ATOM 1544 O O . TYR A 1 192 ? 3.691 12.172 0.566 1 98.12 192 TYR A O 1
ATOM 1552 N N . ASN A 1 193 ? 2.293 12.055 -1.104 1 97.75 193 ASN A N 1
ATOM 1553 C CA . ASN A 1 193 ? 3.33 12.18 -2.123 1 97.75 193 ASN A CA 1
ATOM 1554 C C . ASN A 1 193 ? 3.932 13.586 -2.137 1 97.75 193 ASN A C 1
ATOM 1556 O O . ASN A 1 193 ? 5.074 13.766 -2.559 1 97.75 193 ASN A O 1
ATOM 1560 N N . ILE A 1 194 ? 3.221 14.555 -1.686 1 97.31 194 ILE A N 1
ATOM 1561 C CA . ILE A 1 194 ? 3.699 15.93 -1.712 1 97.31 194 ILE A CA 1
ATOM 1562 C C . ILE A 1 194 ? 4.98 16.047 -0.887 1 97.31 194 ILE A C 1
ATOM 1564 O O . ILE A 1 194 ? 5.82 16.906 -1.152 1 97.31 194 ILE A O 1
ATOM 1568 N N . PHE A 1 195 ? 5.168 15.18 0.038 1 97.56 195 PHE A N 1
ATOM 1569 C CA . PHE A 1 195 ? 6.305 15.242 0.951 1 97.56 195 PHE A CA 1
ATOM 1570 C C . PHE A 1 195 ? 7.539 14.609 0.324 1 97.56 195 PHE A C 1
ATOM 1572 O O . PHE A 1 195 ? 8.625 14.641 0.905 1 97.56 195 PHE A O 1
ATOM 1579 N N . LEU A 1 196 ? 7.383 14.125 -0.856 1 96.94 196 LEU A N 1
ATOM 1580 C CA . LEU A 1 196 ? 8.461 13.328 -1.416 1 96.94 196 LEU A CA 1
ATOM 1581 C C . LEU A 1 196 ? 9.398 14.188 -2.258 1 96.94 196 LEU A C 1
ATOM 1583 O O . LEU A 1 196 ? 9.883 13.742 -3.301 1 96.94 196 LEU A O 1
ATOM 1587 N N . HIS A 1 197 ? 9.516 15.352 -1.804 1 93.06 197 HIS A N 1
ATOM 1588 C CA . HIS A 1 197 ? 10.609 16.203 -2.256 1 93.06 197 HIS A CA 1
ATOM 1589 C C . HIS A 1 197 ? 11.859 15.984 -1.42 1 93.06 197 HIS A C 1
ATOM 1591 O O . HIS A 1 197 ? 11.781 15.82 -0.201 1 93.06 197 HIS A O 1
ATOM 1597 N N . GLN A 1 198 ? 12.984 15.961 -2.113 1 91.88 198 GLN A N 1
ATOM 1598 C CA . GLN A 1 198 ? 14.258 15.789 -1.42 1 91.88 198 GLN A CA 1
ATOM 1599 C C . GLN A 1 198 ? 15.383 16.516 -2.15 1 91.88 198 GLN A C 1
ATOM 1601 O O . GLN A 1 198 ? 15.391 16.578 -3.383 1 91.88 198 GLN A O 1
ATOM 1606 N N . THR A 1 199 ? 16.219 17.047 -1.385 1 88.88 199 THR A N 1
ATOM 1607 C CA . THR A 1 199 ? 17.422 17.656 -1.967 1 88.88 199 THR A CA 1
ATOM 1608 C C . THR A 1 199 ? 18.453 16.578 -2.305 1 88.88 199 THR A C 1
ATOM 1610 O O . THR A 1 199 ? 18.312 15.43 -1.873 1 88.88 199 THR A O 1
ATOM 1613 N N . VAL A 1 200 ? 19.453 16.922 -2.984 1 85.06 200 VAL A N 1
ATOM 1614 C CA . VAL A 1 200 ? 20.453 15.984 -3.463 1 85.06 200 VAL A CA 1
ATOM 1615 C C . VAL A 1 200 ? 21.203 15.383 -2.277 1 85.06 200 VAL A C 1
ATOM 1617 O O . VAL A 1 200 ? 21.547 14.195 -2.289 1 85.06 200 VAL A O 1
ATOM 1620 N N . ASP A 1 201 ? 21.391 16.156 -1.302 1 86.81 201 ASP A N 1
ATOM 1621 C CA . ASP A 1 201 ? 22.172 15.703 -0.154 1 86.81 201 ASP A CA 1
ATOM 1622 C C . ASP A 1 201 ? 21.266 15.07 0.905 1 86.81 201 ASP A C 1
ATOM 1624 O O . ASP A 1 201 ? 21.734 14.719 1.991 1 86.81 201 ASP A O 1
ATOM 1628 N N . PHE A 1 202 ? 19.969 15 0.67 1 90.81 202 PHE A N 1
ATOM 1629 C CA . PHE A 1 202 ? 18.984 14.367 1.538 1 90.81 202 PHE A CA 1
ATOM 1630 C C . PHE A 1 202 ? 18.906 15.078 2.883 1 90.81 202 PHE A C 1
ATOM 1632 O O . PHE A 1 202 ? 18.797 14.438 3.928 1 90.81 202 PHE A O 1
ATOM 1639 N N . SER A 1 203 ? 19 16.359 2.836 1 90.81 203 SER A N 1
ATOM 1640 C CA . SER A 1 203 ? 18.938 17.172 4.051 1 90.81 203 SER A CA 1
ATOM 1641 C C . SER A 1 203 ? 17.625 17.938 4.152 1 90.81 203 SER A C 1
ATOM 1643 O O . SER A 1 203 ? 17.422 18.703 5.094 1 90.81 203 SER A O 1
ATOM 1645 N N . HIS A 1 204 ? 16.781 17.672 3.229 1 94.12 204 HIS A N 1
ATOM 1646 C CA . HIS A 1 204 ? 15.531 18.406 3.17 1 94.12 204 HIS A CA 1
ATOM 1647 C C . HIS A 1 204 ? 14.633 18.078 4.355 1 94.12 204 HIS A C 1
ATOM 1649 O O . HIS A 1 204 ? 14.594 16.922 4.801 1 94.12 204 HIS A O 1
ATOM 1655 N N . SER A 1 205 ? 13.922 19.062 4.844 1 96.19 205 SER A N 1
ATOM 1656 C CA . SER A 1 205 ? 12.914 18.859 5.887 1 96.19 205 SER A CA 1
ATOM 1657 C C . SER A 1 205 ? 11.656 19.672 5.602 1 96.19 205 SER A C 1
ATOM 1659 O O . SER A 1 205 ? 11.641 20.516 4.707 1 96.19 205 SER A O 1
ATOM 1661 N N . TRP A 1 206 ? 10.594 19.312 6.246 1 97.69 206 TRP A N 1
ATOM 1662 C CA . TRP A 1 206 ? 9.305 19.969 6.145 1 97.69 206 TRP A CA 1
ATOM 1663 C C . TRP A 1 206 ? 8.906 20.609 7.477 1 97.69 206 TRP A C 1
ATOM 1665 O O . TRP A 1 206 ? 8.945 19.938 8.516 1 97.69 206 TRP A O 1
ATOM 1675 N N . PHE A 1 207 ? 8.648 21.875 7.426 1 97.75 207 PHE A N 1
ATOM 1676 C CA . PHE A 1 207 ? 7.895 22.531 8.492 1 97.75 207 PHE A CA 1
ATOM 1677 C C . PHE A 1 207 ? 6.395 22.375 8.266 1 97.75 207 PHE A C 1
ATOM 1679 O O . PHE A 1 207 ? 5.871 22.781 7.234 1 97.75 207 PHE A O 1
ATOM 1686 N N . ILE A 1 208 ? 5.688 21.734 9.211 1 98.25 208 ILE A N 1
ATOM 1687 C CA . ILE A 1 208 ? 4.266 21.453 9.016 1 98.25 208 ILE A CA 1
ATOM 1688 C C . ILE A 1 208 ? 3.457 22.125 10.125 1 98.25 208 ILE A C 1
ATOM 1690 O O . ILE A 1 208 ? 3.832 22.062 11.305 1 98.25 208 ILE A O 1
ATOM 1694 N N . ASN A 1 209 ? 2.393 22.734 9.734 1 97.56 209 ASN A N 1
ATOM 1695 C CA . ASN A 1 209 ? 1.493 23.359 10.688 1 97.56 209 ASN A CA 1
ATOM 1696 C C . ASN A 1 209 ? 0.059 23.406 10.172 1 97.56 209 ASN A C 1
ATOM 1698 O O . ASN A 1 209 ? -0.167 23.391 8.961 1 97.56 209 ASN A O 1
ATOM 1702 N N . PHE A 1 210 ? -0.873 23.375 11.102 1 97.81 210 PHE A N 1
ATOM 1703 C CA . PHE A 1 210 ? -2.248 23.688 10.734 1 97.81 210 PHE A CA 1
ATOM 1704 C C . PHE A 1 210 ? -2.441 25.188 10.617 1 97.81 210 PHE A C 1
ATOM 1706 O O . PHE A 1 210 ? -1.942 25.953 11.445 1 97.81 210 PHE A O 1
ATOM 1713 N N . ASP A 1 211 ? -3.107 25.5 9.602 1 96.75 211 ASP A N 1
ATOM 1714 C CA . ASP A 1 211 ? -3.396 26.906 9.383 1 96.75 211 ASP A CA 1
ATOM 1715 C C . ASP A 1 211 ? -4.305 27.453 10.484 1 96.75 211 ASP A C 1
ATOM 1717 O O . ASP A 1 211 ? -5.109 26.719 11.055 1 96.75 211 ASP A O 1
ATOM 1721 N N . ALA A 1 212 ? -4.297 28.688 10.664 1 92.62 212 ALA A N 1
ATOM 1722 C CA . ALA A 1 212 ? -5.066 29.359 11.703 1 92.62 212 ALA A CA 1
ATOM 1723 C C . ALA A 1 212 ? -6.566 29.141 11.5 1 92.62 212 ALA A C 1
ATOM 1725 O O . ALA A 1 212 ? -7.316 29 12.469 1 92.62 212 ALA A O 1
ATOM 1726 N N . LYS A 1 213 ? -6.957 29.047 10.273 1 91.75 213 LYS A N 1
ATOM 1727 C CA . LYS A 1 213 ? -8.383 28.953 9.961 1 91.75 213 LYS A CA 1
ATOM 1728 C C . LYS A 1 213 ? -8.828 27.5 9.852 1 91.75 213 LYS A C 1
ATOM 1730 O O . LYS A 1 213 ? -10.016 27.219 9.664 1 91.75 213 LYS A O 1
ATOM 1735 N N . PHE A 1 214 ? -7.883 26.672 10.047 1 95.44 214 PHE A N 1
ATOM 1736 C CA . PHE A 1 214 ? -8.227 25.266 9.914 1 95.44 214 PHE A CA 1
ATOM 1737 C C . PHE A 1 214 ? -9.266 24.859 10.961 1 95.44 214 PHE A C 1
ATOM 1739 O O . PHE A 1 214 ? -9.125 25.188 12.141 1 95.44 214 PHE A O 1
ATOM 1746 N N . ARG A 1 215 ? -10.242 24.219 10.43 1 85.62 215 ARG A N 1
ATOM 1747 C CA . ARG A 1 215 ? -11.258 23.672 11.32 1 85.62 215 ARG A CA 1
ATOM 1748 C C . ARG A 1 215 ? -11.57 22.219 10.953 1 85.62 215 ARG A C 1
ATOM 1750 O O . ARG A 1 215 ? -11.609 21.859 9.773 1 85.62 215 ARG A O 1
ATOM 1757 N N . SER A 1 216 ? -11.617 21.375 11.961 1 75.94 216 SER A N 1
ATOM 1758 C CA . SER A 1 216 ? -12.086 20 11.789 1 75.94 216 SER A CA 1
ATOM 1759 C C . SER A 1 216 ? -13.508 19.969 11.234 1 75.94 216 SER A C 1
ATOM 1761 O O . SER A 1 216 ? -14.18 21 11.164 1 75.94 216 SER A O 1
ATOM 1763 N N . PRO A 1 217 ? -13.984 18.734 10.602 1 87 217 PRO A N 1
ATOM 1764 C CA . PRO A 1 217 ? -13.594 17.375 11.008 1 87 217 PRO A CA 1
ATOM 1765 C C . PRO A 1 217 ? -12.508 16.781 10.117 1 87 217 PRO A C 1
ATOM 1767 O O . PRO A 1 217 ? -12.414 17.141 8.938 1 87 217 PRO A O 1
ATOM 1770 N N . PHE A 1 218 ? -11.805 15.867 10.766 1 95.56 218 PHE A N 1
ATOM 1771 C CA . PHE A 1 218 ? -10.828 15.055 10.047 1 95.56 218 PHE A CA 1
ATOM 1772 C C . PHE A 1 218 ? -11.508 13.859 9.383 1 95.56 218 PHE A C 1
ATOM 1774 O O . PHE A 1 218 ? -12.297 13.156 10.016 1 95.56 218 PHE A O 1
ATOM 1781 N N . PRO A 1 219 ? -11.266 13.711 8.109 1 96.31 219 PRO A N 1
ATOM 1782 C CA . PRO A 1 219 ? -11.633 12.398 7.582 1 96.31 219 PRO A CA 1
ATOM 1783 C C . PRO A 1 219 ? -10.867 11.258 8.242 1 96.31 219 PRO A C 1
ATOM 1785 O O . PRO A 1 219 ? -9.719 11.438 8.664 1 96.31 219 PRO A O 1
ATOM 1788 N N . CYS A 1 220 ? -11.359 10.109 8.25 1 95.94 220 CYS A N 1
ATOM 1789 C CA . CYS A 1 220 ? -10.805 9 9.023 1 95.94 220 CYS A CA 1
ATOM 1790 C C . CYS A 1 220 ? -9.461 8.562 8.453 1 95.94 220 CYS A C 1
ATOM 1792 O O . CYS A 1 220 ? -8.57 8.148 9.203 1 95.94 220 CYS A O 1
ATOM 1794 N N . TRP A 1 221 ? -9.336 8.648 7.164 1 96.25 221 TRP A N 1
ATOM 1795 C CA . TRP A 1 221 ? -8.078 8.219 6.559 1 96.25 221 TRP A CA 1
ATOM 1796 C C . TRP A 1 221 ? -6.918 9.078 7.051 1 96.25 221 TRP A C 1
ATOM 1798 O O . TRP A 1 221 ? -5.754 8.672 6.945 1 96.25 221 TRP A O 1
ATOM 1808 N N . PHE A 1 222 ? -7.188 10.234 7.594 1 97.62 222 PHE A N 1
ATOM 1809 C CA . PHE A 1 222 ? -6.152 11.156 8.039 1 97.62 222 PHE A CA 1
ATOM 1810 C C . PHE A 1 222 ? -5.426 10.609 9.258 1 97.62 222 PHE A C 1
ATOM 1812 O O . PHE A 1 222 ? -4.328 11.062 9.594 1 97.62 222 PHE A O 1
ATOM 1819 N N . LEU A 1 223 ? -6.043 9.68 9.914 1 96.31 223 LEU A N 1
ATOM 1820 C CA . LEU A 1 223 ? -5.379 9.023 11.039 1 96.31 223 LEU A CA 1
ATOM 1821 C C . LEU A 1 223 ? -4.074 8.375 10.602 1 96.31 223 LEU A C 1
ATOM 1823 O O . LEU A 1 223 ? -3.049 8.516 11.273 1 96.31 223 LEU A O 1
ATOM 1827 N N . HIS A 1 224 ? -4.125 7.707 9.484 1 95.31 224 HIS A N 1
ATOM 1828 C CA . HIS A 1 224 ? -2.924 7.055 8.977 1 95.31 224 HIS A CA 1
ATOM 1829 C C . HIS A 1 224 ? -1.878 8.078 8.547 1 95.31 224 HIS A C 1
ATOM 1831 O O . HIS A 1 224 ? -0.683 7.883 8.781 1 95.31 224 HIS A O 1
ATOM 1837 N N . TRP A 1 225 ? -2.342 9.094 7.949 1 97.44 225 TRP A N 1
ATOM 1838 C CA . TRP A 1 225 ? -1.436 10.18 7.598 1 97.44 225 TRP A CA 1
ATOM 1839 C C . TRP A 1 225 ? -0.732 10.727 8.836 1 97.44 225 TRP A C 1
ATOM 1841 O O . TRP A 1 225 ? 0.482 10.938 8.828 1 97.44 225 TRP A O 1
ATOM 1851 N N . TRP A 1 226 ? -1.492 10.914 9.906 1 97.56 226 TRP A N 1
ATOM 1852 C CA . TRP A 1 226 ? -0.971 11.43 11.164 1 97.56 226 TRP A CA 1
ATOM 1853 C C . TRP A 1 226 ? 0.045 10.469 11.773 1 97.56 226 TRP A C 1
ATOM 1855 O O . TRP A 1 226 ? 1.098 10.891 12.258 1 97.56 226 TRP A O 1
ATOM 1865 N N . ASP A 1 227 ? -0.268 9.258 11.68 1 96.06 227 ASP A N 1
ATOM 1866 C CA . ASP A 1 227 ? 0.629 8.242 12.234 1 96.06 227 ASP A CA 1
ATOM 1867 C C . ASP A 1 227 ? 1.982 8.266 11.523 1 96.06 227 ASP A C 1
ATOM 1869 O O . ASP A 1 227 ? 3.018 8.023 12.148 1 96.06 227 ASP A O 1
ATOM 1873 N N . GLN A 1 228 ? 1.899 8.609 10.367 1 96.88 228 GLN A N 1
ATOM 1874 C CA . GLN A 1 228 ? 3.115 8.586 9.562 1 96.88 228 GLN A CA 1
ATOM 1875 C C . GLN A 1 228 ? 3.869 9.906 9.672 1 96.88 228 GLN A C 1
ATOM 1877 O O . GLN A 1 228 ? 5.098 9.922 9.766 1 96.88 228 GLN A O 1
ATOM 1882 N N . HIS A 1 229 ? 3.152 11.031 9.695 1 97.5 229 HIS A N 1
ATOM 1883 C CA . HIS A 1 229 ? 3.801 12.32 9.492 1 97.5 229 HIS A CA 1
ATOM 1884 C C . HIS A 1 229 ? 3.686 13.203 10.734 1 97.5 229 HIS A C 1
ATOM 1886 O O . HIS A 1 229 ? 4.418 14.18 10.875 1 97.5 229 HIS A O 1
ATOM 1892 N N . GLY A 1 230 ? 2.723 12.906 11.555 1 97.69 230 GLY A N 1
ATOM 1893 C CA . GLY A 1 230 ? 2.496 13.719 12.742 1 97.69 230 GLY A CA 1
ATOM 1894 C C . GLY A 1 230 ? 3.527 13.492 13.828 1 97.69 230 GLY A C 1
ATOM 1895 O O . GLY A 1 230 ? 4.238 12.484 13.82 1 97.69 230 GLY A O 1
ATOM 1896 N N . PRO A 1 231 ? 3.623 14.422 14.672 1 96.31 231 PRO A N 1
ATOM 1897 C CA . PRO A 1 231 ? 4.562 14.234 15.789 1 96.31 231 PRO A CA 1
ATOM 1898 C C . PRO A 1 231 ? 4.09 13.188 16.781 1 96.31 231 PRO A C 1
ATOM 1900 O O . PRO A 1 231 ? 2.904 12.844 16.812 1 96.31 231 PRO A O 1
ATOM 1903 N N . THR A 1 232 ? 5.008 12.695 17.516 1 94.88 232 THR A N 1
ATOM 1904 C CA . THR A 1 232 ? 4.719 11.812 18.641 1 94.88 232 THR A CA 1
ATOM 1905 C C . THR A 1 232 ? 4.824 12.57 19.953 1 94.88 232 THR A C 1
ATOM 1907 O O . THR A 1 232 ? 5.453 13.633 20.016 1 94.88 232 THR A O 1
ATOM 1910 N N . ALA A 1 233 ? 4.219 12 20.938 1 93 233 ALA A N 1
ATOM 1911 C CA . ALA A 1 233 ? 4.227 12.648 22.234 1 93 233 ALA A CA 1
ATOM 1912 C C . ALA A 1 233 ? 5.652 12.797 22.766 1 93 233 ALA A C 1
ATOM 1914 O O . ALA A 1 233 ? 5.961 13.758 23.484 1 93 233 ALA A O 1
ATOM 1915 N N . ASP A 1 234 ? 6.484 11.945 22.375 1 92.62 234 ASP A N 1
ATOM 1916 C CA . ASP A 1 234 ? 7.844 11.883 22.906 1 92.62 234 ASP A CA 1
ATOM 1917 C C . ASP A 1 234 ? 8.672 13.078 22.438 1 92.62 234 ASP A C 1
ATOM 1919 O O . ASP A 1 234 ? 9.688 13.406 23.047 1 92.62 234 ASP A O 1
ATOM 1923 N N . VAL A 1 235 ? 8.289 13.68 21.375 1 94.44 235 VAL A N 1
ATOM 1924 C CA . VAL A 1 235 ? 9.086 14.789 20.859 1 94.44 235 VAL A CA 1
ATOM 1925 C C . VAL A 1 235 ? 8.695 16.078 21.578 1 94.44 235 VAL A C 1
ATOM 1927 O O . VAL A 1 235 ? 9.406 17.094 21.484 1 94.44 235 VAL A O 1
ATOM 1930 N N . LEU A 1 236 ? 7.637 16.078 22.25 1 92.69 236 LEU A N 1
ATOM 1931 C CA . LEU A 1 236 ? 7.121 17.297 22.875 1 92.69 236 LEU A CA 1
ATOM 1932 C C . LEU A 1 236 ? 7.852 17.594 24.188 1 92.69 236 LEU A C 1
ATOM 1934 O O . LEU A 1 236 ? 8.141 16.672 24.969 1 92.69 236 LEU A O 1
ATOM 1938 N N . PRO A 1 237 ? 8.086 18.828 24.375 1 91.88 237 PRO A N 1
ATOM 1939 C CA . PRO A 1 237 ? 8.555 19.188 25.719 1 91.88 237 PRO A CA 1
ATOM 1940 C C . PRO A 1 237 ? 7.566 18.797 26.812 1 91.88 237 PRO A C 1
ATOM 1942 O O . PRO A 1 237 ? 6.359 18.719 26.562 1 91.88 237 PRO A O 1
ATOM 1945 N N . THR A 1 238 ? 8.023 18.609 27.984 1 90.88 238 THR A N 1
ATOM 1946 C CA . THR A 1 238 ? 7.234 18.125 29.109 1 90.88 238 THR A CA 1
ATOM 1947 C C . THR A 1 238 ? 6.051 19.047 29.375 1 90.88 238 THR A C 1
ATOM 1949 O O . THR A 1 238 ? 4.945 18.594 29.672 1 90.88 238 THR A O 1
ATOM 1952 N N . GLU A 1 239 ? 6.305 20.297 29.281 1 89.88 239 GLU A N 1
ATOM 1953 C CA . GLU A 1 239 ? 5.254 21.281 29.547 1 89.88 239 GLU A CA 1
ATOM 1954 C C . GLU A 1 239 ? 4.094 21.109 28.562 1 89.88 239 GLU A C 1
ATOM 1956 O O . GLU A 1 239 ? 2.93 21.172 28.969 1 89.88 239 GLU A O 1
ATOM 1961 N N . VAL A 1 240 ? 4.449 20.922 27.375 1 91.69 240 VAL A N 1
ATOM 1962 C CA . VAL A 1 240 ? 3.432 20.781 26.344 1 91.69 240 VAL A CA 1
ATOM 1963 C C . VAL A 1 240 ? 2.709 19.438 26.516 1 91.69 240 VAL A C 1
ATOM 1965 O O . VAL A 1 240 ? 1.497 19.359 26.312 1 91.69 240 VAL A O 1
ATOM 1968 N N . HIS A 1 241 ? 3.443 18.5 26.844 1 92.94 241 HIS A N 1
ATOM 1969 C CA . HIS A 1 241 ? 2.852 17.188 27.125 1 92.94 241 HIS A CA 1
ATOM 1970 C C . HIS A 1 241 ? 1.811 17.281 28.234 1 92.94 241 HIS A C 1
ATOM 1972 O O . HIS A 1 241 ? 0.714 16.734 28.109 1 92.94 241 HIS A O 1
ATOM 1978 N N . ASN A 1 242 ? 2.123 17.984 29.219 1 93.06 242 ASN A N 1
ATOM 1979 C CA . ASN A 1 242 ? 1.197 18.188 30.328 1 93.06 242 ASN A CA 1
ATOM 1980 C C . ASN A 1 242 ? -0.052 18.953 29.875 1 93.06 242 ASN A C 1
ATOM 1982 O O . ASN A 1 242 ? -1.163 18.625 30.297 1 93.06 242 ASN A O 1
ATOM 1986 N N . LEU A 1 243 ? 0.136 19.906 29.109 1 93.88 243 LEU A N 1
ATOM 1987 C CA . LEU A 1 243 ? -0.991 20.672 28.594 1 93.88 243 LEU A CA 1
ATOM 1988 C C . LEU A 1 243 ? -1.902 19.797 27.734 1 93.88 243 LEU A C 1
ATOM 1990 O O . LEU A 1 243 ? -3.127 19.953 27.781 1 93.88 243 LEU A O 1
ATOM 1994 N N . THR A 1 244 ? -1.297 18.922 26.969 1 94.69 244 THR A N 1
ATOM 1995 C CA . THR A 1 244 ? -2.08 18 26.156 1 94.69 244 THR A CA 1
ATOM 1996 C C . THR A 1 244 ? -2.951 17.109 27.031 1 94.69 244 THR A C 1
ATOM 1998 O O . THR A 1 244 ? -4.125 16.891 26.734 1 94.69 244 THR A O 1
ATOM 2001 N N . ASN A 1 245 ? -2.357 16.656 28.078 1 94.56 245 ASN A N 1
ATOM 2002 C CA . ASN A 1 245 ? -3.107 15.828 29.016 1 94.56 245 ASN A CA 1
ATOM 2003 C C . ASN A 1 245 ? -4.227 16.609 29.688 1 94.56 245 ASN A C 1
ATOM 2005 O O . ASN A 1 245 ? -5.332 16.094 29.875 1 94.56 245 ASN A O 1
ATOM 2009 N N . TYR A 1 246 ? -3.883 17.797 30.078 1 95.06 246 TYR A N 1
ATOM 2010 C CA . TYR A 1 246 ? -4.887 18.672 30.656 1 95.06 246 TYR A CA 1
ATOM 2011 C C . TYR A 1 246 ? -6.043 18.906 29.688 1 95.06 246 TYR A C 1
ATOM 2013 O O . TYR A 1 246 ? -7.207 18.734 30.047 1 95.06 246 TYR A O 1
ATOM 2021 N N . TYR A 1 247 ? -5.766 19.219 28.516 1 94.88 247 TYR A N 1
ATOM 2022 C CA . TYR A 1 247 ? -6.746 19.391 27.453 1 94.88 247 TYR A CA 1
ATOM 2023 C C . TYR A 1 247 ? -7.613 18.141 27.297 1 94.88 247 TYR A C 1
ATOM 2025 O O . TYR A 1 247 ? -8.836 18.25 27.203 1 94.88 247 TYR A O 1
ATOM 2033 N N . ALA A 1 248 ? -6.957 17.016 27.266 1 95.56 248 ALA A N 1
ATOM 2034 C CA . ALA A 1 248 ? -7.66 15.75 27.078 1 95.56 248 ALA A CA 1
ATOM 2035 C C . ALA A 1 248 ? -8.633 15.492 28.219 1 95.56 248 ALA A C 1
ATOM 2037 O O . ALA A 1 248 ? -9.711 14.922 28 1 95.56 248 ALA A O 1
ATOM 2038 N N . SER A 1 249 ? -8.273 15.891 29.359 1 94.81 249 SER A N 1
ATOM 2039 C CA . SER A 1 249 ? -9.086 15.625 30.547 1 94.81 249 SER A CA 1
ATOM 2040 C C . SER A 1 249 ? -10.258 16.594 30.641 1 94.81 249 SER A C 1
ATOM 2042 O O . SER A 1 249 ? -11.305 16.266 31.188 1 94.81 249 SER A O 1
ATOM 2044 N N . LYS A 1 250 ? -10.125 17.734 30.078 1 93.94 250 LYS A N 1
ATOM 2045 C CA . LYS A 1 250 ? -11.125 18.781 30.266 1 93.94 250 LYS A CA 1
ATOM 2046 C C . LYS A 1 250 ? -12.055 18.859 29.062 1 93.94 250 LYS A C 1
ATOM 2048 O O . LYS A 1 250 ? -13.188 19.328 29.172 1 93.94 250 LYS A O 1
ATOM 2053 N N . SER A 1 251 ? -11.656 18.469 28.016 1 93.44 251 SER A N 1
ATOM 2054 C CA . SER A 1 251 ? -12.406 18.625 26.781 1 93.44 251 SER A CA 1
ATOM 2055 C C . SER A 1 251 ? -13.5 17.562 26.656 1 93.44 251 SER A C 1
ATOM 2057 O O . SER A 1 251 ? -13.32 16.438 27.125 1 93.44 251 SER A O 1
ATOM 2059 N N . GLN A 1 252 ? -14.531 18.047 25.984 1 93 252 GLN A N 1
ATOM 2060 C CA . GLN A 1 252 ? -15.578 17.109 25.594 1 93 252 GLN A CA 1
ATOM 2061 C C . GLN A 1 252 ? -15.453 16.734 24.109 1 93 252 GLN A C 1
ATOM 2063 O O . GLN A 1 252 ? -15.523 17.609 23.234 1 93 252 GLN A O 1
ATOM 2068 N N . PHE A 1 253 ? -15.266 15.508 23.938 1 93.12 253 PHE A N 1
ATOM 2069 C CA . PHE A 1 253 ? -15.055 15.047 22.562 1 93.12 253 PHE A CA 1
ATOM 2070 C C . PHE A 1 253 ? -16.297 14.352 22.031 1 93.12 253 PHE A C 1
ATOM 2072 O O . PHE A 1 253 ? -16.953 13.602 22.75 1 93.12 253 PHE A O 1
ATOM 2079 N N . ASN A 1 254 ? -16.609 14.648 20.828 1 90.25 254 ASN A N 1
ATOM 2080 C CA . ASN A 1 254 ? -17.688 13.914 20.172 1 90.25 254 ASN A CA 1
ATOM 2081 C C . ASN A 1 254 ? -17.203 12.555 19.672 1 90.25 254 ASN A C 1
ATOM 2083 O O . ASN A 1 254 ? -16.016 12.227 19.766 1 90.25 254 ASN A O 1
ATOM 2087 N N . LYS A 1 255 ? -18.094 11.797 19.156 1 85.94 255 LYS A N 1
ATOM 2088 C CA . LYS A 1 255 ? -17.812 10.422 18.734 1 85.94 255 LYS A CA 1
ATOM 2089 C C . LYS A 1 255 ? -16.766 10.375 17.641 1 85.94 255 LYS A C 1
ATOM 2091 O O . LYS A 1 255 ? -15.875 9.516 17.672 1 85.94 255 LYS A O 1
ATOM 2096 N N . GLN A 1 256 ? -16.812 11.25 16.797 1 87.31 256 GLN A N 1
ATOM 2097 C CA . GLN A 1 256 ? -15.859 11.281 15.688 1 87.31 256 GLN A CA 1
ATOM 2098 C C . GLN A 1 256 ? -14.461 11.648 16.172 1 87.31 256 GLN A C 1
ATOM 2100 O O . GLN A 1 256 ? -13.469 11.062 15.727 1 87.31 256 GLN A O 1
ATOM 2105 N N . GLN A 1 257 ? -14.43 12.562 17.062 1 92.56 257 GLN A N 1
ATOM 2106 C CA . GLN A 1 257 ? -13.148 13.023 17.594 1 92.56 257 GLN A CA 1
ATOM 2107 C C . GLN A 1 257 ? -12.453 11.922 18.391 1 92.56 257 GLN A C 1
ATOM 2109 O O . GLN A 1 257 ? -11.227 11.867 18.438 1 92.56 257 GLN A O 1
ATOM 2114 N N . LEU A 1 258 ? -13.203 11.078 18.922 1 92.56 258 LEU A N 1
ATOM 2115 C CA . LEU A 1 258 ? -12.656 10.008 19.75 1 92.56 258 LEU A CA 1
ATOM 2116 C C . LEU A 1 258 ? -11.898 8.992 18.891 1 92.56 258 LEU A C 1
ATOM 2118 O O . LEU A 1 258 ? -11.117 8.195 19.422 1 92.56 258 LEU A O 1
ATOM 2122 N N . PHE A 1 259 ? -12.125 9.039 17.609 1 93.06 259 PHE A N 1
ATOM 2123 C CA . PHE A 1 259 ? -11.438 8.148 16.672 1 93.06 259 PHE A CA 1
ATOM 2124 C C . PHE A 1 259 ? -9.984 8.578 16.5 1 93.06 259 PHE A C 1
ATOM 2126 O O . PHE A 1 259 ? -9.156 7.789 16.031 1 93.06 259 PHE A O 1
ATOM 2133 N N . PHE A 1 260 ? -9.711 9.781 16.906 1 95.75 260 PHE A N 1
ATOM 2134 C CA . PHE A 1 260 ? -8.391 10.344 16.656 1 95.75 260 PHE A CA 1
ATOM 2135 C C . PHE A 1 260 ? -7.617 10.5 17.953 1 95.75 260 PHE A C 1
ATOM 2137 O O . PHE A 1 260 ? -8.211 10.664 19.031 1 95.75 260 PHE A O 1
ATOM 2144 N N . PRO A 1 261 ? -6.301 10.438 17.844 1 95.94 261 PRO A N 1
ATOM 2145 C CA . PRO A 1 261 ? -5.5 10.727 19.031 1 95.94 261 PRO A CA 1
ATOM 2146 C C . PRO A 1 261 ? -5.727 12.141 19.562 1 95.94 261 PRO A C 1
ATOM 2148 O O . PRO A 1 261 ? -5.828 13.086 18.781 1 95.94 261 PRO A O 1
ATOM 2151 N N . LYS A 1 262 ? -5.695 12.273 20.844 1 96.12 262 LYS A N 1
ATOM 2152 C CA . LYS A 1 262 ? -5.902 13.57 21.484 1 96.12 262 LYS A CA 1
ATOM 2153 C C . LYS A 1 262 ? -4.797 14.547 21.109 1 96.12 262 LYS A C 1
ATOM 2155 O O . LYS A 1 262 ? -5.043 15.75 21 1 96.12 262 LYS A O 1
ATOM 2160 N N . LEU A 1 263 ? -3.688 14.016 20.906 1 97.06 263 LEU A N 1
ATOM 2161 C CA . LEU A 1 263 ? -2.566 14.859 20.5 1 97.06 263 LEU A CA 1
ATOM 2162 C C . LEU A 1 263 ? -2.857 15.57 19.188 1 97.06 263 LEU A C 1
ATOM 2164 O O . LEU A 1 263 ? -2.559 16.75 19.031 1 97.06 263 LEU A O 1
ATOM 2168 N N . LEU A 1 264 ? -3.379 14.844 18.219 1 97.75 264 LEU A N 1
ATOM 2169 C CA . LEU A 1 264 ? -3.748 15.43 16.938 1 97.75 264 LEU A CA 1
ATOM 2170 C C . LEU A 1 264 ? -4.75 16.562 17.125 1 97.75 264 LEU A C 1
ATOM 2172 O O . LEU A 1 264 ? -4.582 17.641 16.562 1 97.75 264 LEU A O 1
ATOM 2176 N N . LEU A 1 265 ? -5.723 16.297 17.922 1 96.94 265 LEU A N 1
ATOM 2177 C CA . LEU A 1 265 ? -6.758 17.297 18.172 1 96.94 265 LEU A CA 1
ATOM 2178 C C . LEU A 1 265 ? -6.168 18.531 18.859 1 96.94 265 LEU A C 1
ATOM 2180 O O . LEU A 1 265 ? -6.52 19.672 18.516 1 96.94 265 LEU A O 1
ATOM 2184 N N . PHE A 1 266 ? -5.305 18.281 19.781 1 96.25 266 PHE A N 1
ATOM 2185 C CA . PHE A 1 266 ? -4.645 19.359 20.516 1 96.25 266 PHE A CA 1
ATOM 2186 C C . PHE A 1 266 ? -3.787 20.203 19.594 1 96.25 266 PHE A C 1
ATOM 2188 O O . PHE A 1 266 ? -3.908 21.438 19.578 1 96.25 266 PHE A O 1
ATOM 2195 N N . ILE A 1 267 ? -2.998 19.578 18.781 1 96.5 267 ILE A N 1
ATOM 2196 C CA . ILE A 1 267 ? -2.068 20.25 17.891 1 96.5 267 ILE A CA 1
ATOM 2197 C C . ILE A 1 267 ? -2.846 21.031 16.828 1 96.5 267 ILE A C 1
ATOM 2199 O O . ILE A 1 267 ? -2.482 22.172 16.484 1 96.5 267 ILE A O 1
ATOM 2203 N N . ALA A 1 268 ? -3.857 20.453 16.328 1 96.81 268 ALA A N 1
ATOM 2204 C CA . ALA A 1 268 ? -4.68 21.125 15.328 1 96.81 268 ALA A CA 1
ATOM 2205 C C . ALA A 1 268 ? -5.387 22.344 15.914 1 96.81 268 ALA A C 1
ATOM 2207 O O . ALA A 1 268 ? -5.5 23.375 15.258 1 96.81 268 ALA A O 1
ATOM 2208 N N . ARG A 1 269 ? -5.832 22.219 17.109 1 94.56 269 ARG A N 1
ATOM 2209 C CA . ARG A 1 269 ? -6.586 23.297 17.766 1 94.56 269 ARG A CA 1
ATOM 2210 C C . ARG A 1 269 ? -5.688 24.484 18.078 1 94.56 269 ARG A C 1
ATOM 2212 O O . ARG A 1 269 ? -6.07 25.625 17.859 1 94.56 269 ARG A O 1
ATOM 2219 N N . TYR A 1 270 ? -4.551 24.188 18.578 1 93.81 270 TYR A N 1
ATOM 2220 C CA . TYR A 1 270 ? -3.707 25.266 19.078 1 93.81 270 TYR A CA 1
ATOM 2221 C C . TYR A 1 270 ? -2.584 25.578 18.094 1 93.81 270 TYR A C 1
ATOM 2223 O O . TYR A 1 270 ? -1.65 26.312 18.438 1 93.81 270 TYR A O 1
ATOM 2231 N N . LYS A 1 271 ? -2.562 24.969 16.953 1 94.38 271 LYS A N 1
ATOM 2232 C CA . LYS A 1 271 ? -1.711 25.281 15.805 1 94.38 271 LYS A CA 1
ATOM 2233 C C . LYS A 1 271 ? -0.234 25.156 16.172 1 94.38 271 LYS A C 1
ATOM 2235 O O . LYS A 1 271 ? 0.558 26.062 15.906 1 94.38 271 LYS A O 1
ATOM 2240 N N . ILE A 1 272 ? 0.077 24 16.688 1 95 272 ILE A N 1
ATOM 2241 C CA . ILE A 1 272 ? 1.46 23.734 17.062 1 95 272 ILE A CA 1
ATOM 2242 C C . ILE A 1 272 ? 2.201 23.109 15.883 1 95 272 ILE A C 1
ATOM 2244 O O . ILE A 1 272 ? 1.796 22.062 15.375 1 95 272 ILE A O 1
ATOM 2248 N N . PRO A 1 273 ? 3.268 23.703 15.492 1 96.12 273 PRO A N 1
ATOM 2249 C CA . PRO A 1 273 ? 4.012 23.156 14.352 1 96.12 273 PRO A CA 1
ATOM 2250 C C . PRO A 1 273 ? 4.992 22.062 14.758 1 96.12 273 PRO A C 1
ATOM 2252 O O . PRO A 1 273 ? 5.297 21.906 15.945 1 96.12 273 PRO A O 1
ATOM 2255 N N . TRP A 1 274 ? 5.41 21.281 13.805 1 96.88 274 TRP A N 1
ATOM 2256 C CA . TRP A 1 274 ? 6.477 20.297 13.977 1 96.88 274 TRP A CA 1
ATOM 2257 C C . TRP A 1 274 ? 7.305 20.172 12.703 1 96.88 274 TRP A C 1
ATOM 2259 O O . TRP A 1 274 ? 6.961 20.75 11.672 1 96.88 274 TRP A O 1
ATOM 2269 N N . ILE A 1 275 ? 8.398 19.547 12.797 1 97.31 275 ILE A N 1
ATOM 2270 C CA . ILE A 1 275 ? 9.305 19.344 11.672 1 97.31 275 ILE A CA 1
ATOM 2271 C C . ILE A 1 275 ? 9.344 17.859 11.305 1 97.31 275 ILE A C 1
ATOM 2273 O O . ILE A 1 275 ? 9.359 17 12.188 1 97.31 275 ILE A O 1
ATOM 2277 N N . MET A 1 276 ? 9.312 17.594 10.055 1 97.69 276 MET A N 1
ATOM 2278 C CA . MET A 1 276 ? 9.359 16.219 9.57 1 97.69 276 MET A CA 1
ATOM 2279 C C . MET A 1 276 ? 10.398 16.078 8.461 1 97.69 276 MET A C 1
ATOM 2281 O O . MET A 1 276 ? 10.523 16.953 7.602 1 97.69 276 MET A O 1
ATOM 2285 N N . LYS A 1 277 ? 11.148 15.039 8.477 1 97.25 277 LYS A N 1
ATOM 2286 C CA . LYS A 1 277 ? 12.031 14.664 7.379 1 97.25 277 LYS A CA 1
ATOM 2287 C C . LYS A 1 277 ? 11.977 13.164 7.117 1 97.25 277 LYS A C 1
ATOM 2289 O O . LYS A 1 277 ? 11.336 12.422 7.867 1 97.25 277 LYS A O 1
ATOM 2294 N N . TRP A 1 278 ? 12.492 12.766 6.039 1 97.31 278 TRP A N 1
ATOM 2295 C CA . TRP A 1 278 ? 12.508 11.336 5.75 1 97.31 278 TRP A CA 1
ATOM 2296 C C . TRP A 1 278 ? 13.797 10.938 5.047 1 97.31 278 TRP A C 1
ATOM 2298 O O . TRP A 1 278 ? 14.477 11.781 4.457 1 97.31 278 TRP A O 1
ATOM 2308 N N . ASN A 1 279 ? 14.172 9.664 5.234 1 97 279 ASN A N 1
ATOM 2309 C CA . ASN A 1 279 ? 15.328 9.055 4.586 1 97 279 ASN A CA 1
ATOM 2310 C C . ASN A 1 279 ? 15.039 7.617 4.156 1 97 279 ASN A C 1
ATOM 2312 O O . ASN A 1 279 ? 14 7.059 4.516 1 97 279 ASN A O 1
ATOM 2316 N N . TYR A 1 280 ? 15.992 7.129 3.344 1 97.19 280 TYR A N 1
ATOM 2317 C CA . TYR A 1 280 ? 15.859 5.738 2.922 1 97.19 280 TYR A CA 1
ATOM 2318 C C . TYR A 1 280 ? 16.562 4.805 3.902 1 97.19 280 TYR A C 1
ATOM 2320 O O . TYR A 1 280 ? 17.562 5.176 4.52 1 97.19 280 TYR A O 1
ATOM 2328 N N . HIS A 1 281 ? 15.906 3.646 4.004 1 95.81 281 HIS A N 1
ATOM 2329 C CA . HIS A 1 281 ? 16.453 2.586 4.848 1 95.81 281 HIS A CA 1
ATOM 2330 C C . HIS A 1 281 ? 16.359 1.23 4.156 1 95.81 281 HIS A C 1
ATOM 2332 O O . HIS A 1 281 ? 15.344 0.921 3.525 1 95.81 281 HIS A O 1
ATOM 2338 N N . VAL A 1 282 ? 17.438 0.426 4.281 1 95.88 282 VAL A N 1
ATOM 2339 C CA . VAL A 1 282 ? 17.438 -0.903 3.68 1 95.88 282 VAL A CA 1
ATOM 2340 C C . VAL A 1 282 ? 17.594 -1.964 4.766 1 95.88 282 VAL A C 1
ATOM 2342 O O . VAL A 1 282 ? 18.453 -1.844 5.641 1 95.88 282 VAL A O 1
ATOM 2345 N N . ASN A 1 283 ? 16.75 -2.91 4.734 1 93.94 283 ASN A N 1
ATOM 2346 C CA . ASN A 1 283 ? 16.938 -4.16 5.461 1 93.94 283 ASN A CA 1
ATOM 2347 C C . ASN A 1 283 ? 17.328 -5.301 4.531 1 93.94 283 ASN A C 1
ATOM 2349 O O . ASN A 1 283 ? 16.484 -5.852 3.818 1 93.94 283 ASN A O 1
ATOM 2353 N N . TRP A 1 284 ? 18.531 -5.723 4.574 1 91.25 284 TRP A N 1
ATOM 2354 C CA . TRP A 1 284 ? 19.031 -6.691 3.607 1 91.25 284 TRP A CA 1
ATOM 2355 C C . TRP A 1 284 ? 18.594 -8.102 3.973 1 91.25 284 TRP A C 1
ATOM 2357 O O . TRP A 1 284 ? 18.594 -9 3.119 1 91.25 284 TRP A O 1
ATOM 2367 N N . GLU A 1 285 ? 18.281 -8.297 5.227 1 87.31 285 GLU A N 1
ATOM 2368 C CA . GLU A 1 285 ? 17.766 -9.609 5.617 1 87.31 285 GLU A CA 1
ATOM 2369 C C . GLU A 1 285 ? 16.438 -9.914 4.93 1 87.31 285 GLU A C 1
ATOM 2371 O O . GLU A 1 285 ? 16.234 -11.016 4.414 1 87.31 285 GLU A O 1
ATOM 2376 N N . THR A 1 286 ? 15.641 -8.938 4.863 1 90.75 286 THR A N 1
ATOM 2377 C CA . THR A 1 286 ? 14.336 -9.109 4.242 1 90.75 286 THR A CA 1
ATOM 2378 C C . THR A 1 286 ? 14.312 -8.516 2.84 1 90.75 286 THR A C 1
ATOM 2380 O O . THR A 1 286 ? 13.328 -8.656 2.113 1 90.75 286 THR A O 1
ATOM 2383 N N . ARG A 1 287 ? 15.344 -7.789 2.469 1 93.69 287 ARG A N 1
ATOM 2384 C CA . ARG A 1 287 ? 15.531 -7.148 1.173 1 93.69 287 ARG A CA 1
ATOM 2385 C C . ARG A 1 287 ? 14.469 -6.074 0.937 1 93.69 287 ARG A C 1
ATOM 2387 O O . ARG A 1 287 ? 13.984 -5.91 -0.184 1 93.69 287 ARG A O 1
ATOM 2394 N N . ILE A 1 288 ? 14.133 -5.41 1.991 1 95.88 288 ILE A N 1
ATOM 2395 C CA . ILE A 1 288 ? 13.094 -4.391 1.879 1 95.88 288 ILE A CA 1
ATOM 2396 C C . ILE A 1 288 ? 13.727 -3 1.913 1 95.88 288 ILE A C 1
ATOM 2398 O O . ILE A 1 288 ? 14.516 -2.693 2.811 1 95.88 288 ILE A O 1
ATOM 2402 N N . LEU A 1 289 ? 13.469 -2.258 0.905 1 97.5 289 LEU A N 1
ATOM 2403 C CA . LEU A 1 289 ? 13.773 -0.831 0.937 1 97.5 289 LEU A CA 1
ATOM 2404 C C . LEU A 1 289 ? 12.586 -0.037 1.48 1 97.5 289 LEU A C 1
ATOM 2406 O O . LEU A 1 289 ? 11.453 -0.209 1.021 1 97.5 289 LEU A O 1
ATOM 2410 N N . SER A 1 290 ? 12.867 0.799 2.475 1 97.62 290 SER A N 1
ATOM 2411 C CA . SER A 1 290 ? 11.805 1.548 3.139 1 97.62 290 SER A CA 1
ATOM 2412 C C . SER A 1 290 ? 12.148 3.031 3.229 1 97.62 290 SER A C 1
ATOM 2414 O O . SER A 1 290 ? 13.297 3.426 2.99 1 97.62 290 SER A O 1
ATOM 2416 N N . ARG A 1 291 ? 11.117 3.74 3.414 1 97.56 291 ARG A N 1
ATOM 2417 C CA . ARG A 1 291 ? 11.25 5.145 3.783 1 97.56 291 ARG A CA 1
ATOM 2418 C C . ARG A 1 291 ? 10.992 5.348 5.273 1 97.56 291 ARG A C 1
ATOM 2420 O O . ARG A 1 291 ? 9.945 4.949 5.785 1 97.56 291 ARG A O 1
ATOM 2427 N N . GLN A 1 292 ? 11.953 5.926 5.91 1 97 292 GLN A N 1
ATOM 2428 C CA . GLN A 1 292 ? 11.82 6.207 7.336 1 97 292 GLN A CA 1
ATOM 2429 C C . GLN A 1 292 ? 11.586 7.691 7.586 1 97 292 GLN A C 1
ATOM 2431 O O . GLN A 1 292 ? 12.312 8.539 7.07 1 97 292 GLN A O 1
ATOM 2436 N N . TYR A 1 293 ? 10.594 7.91 8.336 1 97.62 293 TYR A N 1
ATOM 2437 C CA . TYR A 1 293 ? 10.273 9.289 8.688 1 97.62 293 TYR A CA 1
ATOM 2438 C C . TYR A 1 293 ? 10.805 9.633 10.078 1 97.62 293 TYR A C 1
ATOM 2440 O O . TYR A 1 293 ? 11 8.75 10.914 1 97.62 293 TYR A O 1
ATOM 2448 N N . PHE A 1 294 ? 11.094 10.93 10.211 1 97.75 294 PHE A N 1
ATOM 2449 C CA . PHE A 1 294 ? 11.562 11.5 11.469 1 97.75 294 PHE A CA 1
ATOM 2450 C C . PHE A 1 294 ? 10.805 12.781 11.805 1 97.75 294 PHE A C 1
ATOM 2452 O O . PHE A 1 294 ? 10.508 13.578 10.914 1 97.75 294 PHE A O 1
ATOM 2459 N N . VAL A 1 295 ? 10.547 12.891 13.055 1 97.81 295 VAL A N 1
ATOM 2460 C CA . VAL A 1 295 ? 9.852 14.102 13.477 1 97.81 295 VAL A CA 1
ATOM 2461 C C . VAL A 1 295 ? 10.594 14.742 14.648 1 97.81 295 VAL A C 1
ATOM 2463 O O . VAL A 1 295 ? 11.312 14.062 15.383 1 97.81 295 VAL A O 1
ATOM 2466 N N . LYS A 1 296 ? 10.375 16.031 14.734 1 96.06 296 LYS A N 1
ATOM 2467 C CA . LYS A 1 296 ? 11 16.781 15.82 1 96.06 296 LYS A CA 1
ATOM 2468 C C . LYS A 1 296 ? 10.148 17.984 16.219 1 96.06 296 LYS A C 1
ATOM 2470 O O . LYS A 1 296 ? 9.359 18.484 15.422 1 96.06 296 LYS A O 1
ATOM 2475 N N . TRP A 1 297 ? 10.375 18.328 17.531 1 94.56 297 TRP A N 1
ATOM 2476 C CA . TRP A 1 297 ? 9.781 19.547 18.047 1 94.56 297 TRP A CA 1
ATOM 2477 C C . TRP A 1 297 ? 10.438 20.781 17.422 1 94.56 297 TRP A C 1
ATOM 2479 O O . TRP A 1 297 ? 11.656 20.812 17.234 1 94.56 297 TRP A O 1
ATOM 2489 N N . TRP A 1 298 ? 9.578 21.688 17.031 1 93.75 298 TRP A N 1
ATOM 2490 C CA . TRP A 1 298 ? 10.117 22.953 16.531 1 93.75 298 TRP A CA 1
ATOM 2491 C C . TRP A 1 298 ? 10.523 23.859 17.703 1 93.75 298 TRP A C 1
ATOM 2493 O O . TRP A 1 298 ? 9.688 24.547 18.281 1 93.75 298 TRP A O 1
ATOM 2503 N N . ASP A 1 299 ? 11.75 24.047 17.859 1 88.69 299 ASP A N 1
ATOM 2504 C CA . ASP A 1 299 ? 12.32 24.672 19.047 1 88.69 299 ASP A CA 1
ATOM 2505 C C . ASP A 1 299 ? 11.953 26.156 19.109 1 88.69 299 ASP A C 1
ATOM 2507 O O . ASP A 1 299 ? 11.969 26.766 20.188 1 88.69 299 ASP A O 1
ATOM 2511 N N . LYS A 1 300 ? 11.641 26.766 18.047 1 86.69 300 LYS A N 1
ATOM 2512 C CA . LYS A 1 300 ? 11.359 28.188 18.016 1 86.69 300 LYS A CA 1
ATOM 2513 C C . LYS A 1 300 ? 9.914 28.469 18.422 1 86.69 300 LYS A C 1
ATOM 2515 O O . LYS A 1 300 ? 9.523 29.625 18.578 1 86.69 300 LYS A O 1
ATOM 2520 N N . PHE A 1 301 ? 9.211 27.422 18.656 1 86.62 301 PHE A N 1
ATOM 2521 C CA . PHE A 1 301 ? 7.82 27.594 19.062 1 86.62 301 PHE A CA 1
ATOM 2522 C C . PHE A 1 301 ? 7.723 28.047 20.5 1 86.62 301 PHE A C 1
ATOM 2524 O O . PHE A 1 301 ? 8.367 27.484 21.391 1 86.62 301 PHE A O 1
ATOM 2531 N N . SER A 1 302 ? 6.906 29.109 20.703 1 79.19 302 SER A N 1
ATOM 2532 C CA . SER A 1 302 ? 6.738 29.672 22.047 1 79.19 302 SER A CA 1
ATOM 2533 C C . SER A 1 302 ? 5.785 28.812 22.875 1 79.19 302 SER A C 1
ATOM 2535 O O . SER A 1 302 ? 4.586 28.766 22.594 1 79.19 302 SER A O 1
ATOM 2537 N N . MET A 1 303 ? 6.195 28.266 23.891 1 80.25 303 MET A N 1
ATOM 2538 C CA . MET A 1 303 ? 5.406 27.406 24.766 1 80.25 303 MET A CA 1
ATOM 2539 C C . MET A 1 303 ? 4.465 28.234 25.641 1 80.25 303 MET A C 1
ATOM 2541 O O . MET A 1 303 ? 3.369 27.797 25.969 1 80.25 303 MET A O 1
ATOM 2545 N N . ASP A 1 304 ? 4.902 29.359 25.906 1 81.56 304 ASP A N 1
ATOM 2546 C CA . ASP A 1 304 ? 4.105 30.234 26.766 1 81.56 304 ASP A CA 1
ATOM 2547 C C . ASP A 1 304 ? 2.779 30.594 26.094 1 81.56 304 ASP A C 1
ATOM 2549 O O . ASP A 1 304 ? 1.743 30.656 26.766 1 81.56 304 ASP A O 1
ATOM 2553 N N . ARG A 1 305 ? 2.803 30.688 24.906 1 82.06 305 ARG A N 1
ATOM 2554 C CA . ARG A 1 305 ? 1.608 31.047 24.156 1 82.06 305 ARG A CA 1
ATOM 2555 C C . ARG A 1 305 ? 0.556 29.953 24.234 1 82.06 305 ARG A C 1
ATOM 2557 O O . ARG A 1 305 ? -0.636 30.234 24.375 1 82.06 305 ARG A O 1
ATOM 2564 N N . ILE A 1 306 ? 0.99 28.781 24.281 1 87.19 306 ILE A N 1
ATOM 2565 C CA . ILE A 1 306 ? 0.062 27.656 24.281 1 87.19 306 ILE A CA 1
ATOM 2566 C C . ILE A 1 306 ? -0.641 27.578 25.641 1 87.19 306 ILE A C 1
ATOM 2568 O O . ILE A 1 306 ? -1.851 27.344 25.703 1 87.19 306 ILE A O 1
ATOM 2572 N N . SER A 1 307 ? 0.153 27.766 26.594 1 87.81 307 SER A N 1
ATOM 2573 C CA . SER A 1 307 ? -0.405 27.688 27.938 1 87.81 307 SER A CA 1
ATOM 2574 C C . SER A 1 307 ? -1.505 28.734 28.141 1 87.81 307 SER A C 1
ATOM 2576 O O . SER A 1 307 ? -2.561 28.422 28.703 1 87.81 307 SER A O 1
ATOM 2578 N N . VAL A 1 308 ? -1.232 29.875 27.672 1 88.38 308 VAL A N 1
ATOM 2579 C CA . VAL A 1 308 ? -2.193 30.953 27.812 1 88.38 308 VAL A CA 1
ATOM 2580 C C . VAL A 1 308 ? -3.504 30.578 27.125 1 88.38 308 VAL A C 1
ATOM 2582 O O . VAL A 1 308 ? -4.582 30.734 27.703 1 88.38 308 VAL A O 1
ATOM 2585 N N . TYR A 1 309 ? -3.418 30.047 25.984 1 89.56 309 TYR A N 1
ATOM 2586 C CA . TYR A 1 309 ? -4.609 29.719 25.219 1 89.56 309 TYR A CA 1
ATOM 2587 C C . TYR A 1 309 ? -5.344 28.531 25.812 1 89.56 309 TYR A C 1
ATOM 2589 O O . TYR A 1 309 ? -6.578 28.516 25.875 1 89.56 309 TYR A O 1
ATOM 2597 N N . VAL A 1 310 ? -4.625 27.578 26.281 1 91.62 310 VAL A N 1
ATOM 2598 C CA . VAL A 1 310 ? -5.242 26.391 26.859 1 91.62 310 VAL A CA 1
ATOM 2599 C C . VAL A 1 310 ? -6.02 26.766 28.109 1 91.62 310 VAL A C 1
ATOM 2601 O O . VAL A 1 310 ? -7.172 26.359 28.281 1 91.62 310 VAL A O 1
ATOM 2604 N N . PHE A 1 311 ? -5.453 27.578 28.891 1 91.31 311 PHE A N 1
ATOM 2605 C CA . PHE A 1 311 ? -6.078 27.938 30.156 1 91.31 311 PHE A CA 1
ATOM 2606 C C . PHE A 1 311 ? -7.18 28.969 29.953 1 91.31 311 PHE A C 1
ATOM 2608 O O . PHE A 1 311 ? -8.062 29.125 30.797 1 91.31 311 PHE A O 1
ATOM 2615 N N . LYS A 1 312 ? -7.074 29.656 28.922 1 90.94 312 LYS A N 1
ATOM 2616 C CA . LYS A 1 312 ? -8.203 30.516 28.547 1 90.94 312 LYS A CA 1
ATOM 2617 C C . LYS A 1 312 ? -9.422 29.672 28.172 1 90.94 312 LYS A C 1
ATOM 2619 O O . LYS A 1 312 ? -10.547 30 28.562 1 90.94 312 LYS A O 1
ATOM 2624 N N . ASP A 1 313 ? -9.234 28.641 27.469 1 91.81 313 ASP A N 1
ATOM 2625 C CA . ASP A 1 313 ? -10.312 27.766 27.031 1 91.81 313 ASP A CA 1
ATOM 2626 C C . ASP A 1 313 ? -10.82 26.906 28.188 1 91.81 313 ASP A C 1
ATOM 2628 O O . ASP A 1 313 ? -12.008 26.594 28.266 1 91.81 313 ASP A O 1
ATOM 2632 N N . PHE A 1 314 ? -9.828 26.547 29.047 1 92.88 314 PHE A N 1
ATOM 2633 C CA . PHE A 1 314 ? -10.133 25.688 30.188 1 92.88 314 PHE A CA 1
ATOM 2634 C C . PHE A 1 314 ? -9.57 26.281 31.469 1 92.88 314 PHE A C 1
ATOM 2636 O O . PHE A 1 314 ? -8.523 25.844 31.953 1 92.88 314 PHE A O 1
ATOM 2643 N N . PRO A 1 315 ? -10.352 27.188 32.062 1 88.56 315 PRO A N 1
ATOM 2644 C CA . PRO A 1 315 ? -9.844 27.859 33.25 1 88.56 315 PRO A CA 1
ATOM 2645 C C . PRO A 1 315 ? -9.664 26.906 34.438 1 88.56 315 PRO A C 1
ATOM 2647 O O . PRO A 1 315 ? -10.453 25.969 34.594 1 88.56 315 PRO A O 1
ATOM 2650 N N . GLN A 1 316 ? -8.578 26.969 35.094 1 78.81 316 GLN A N 1
ATOM 2651 C CA . GLN A 1 316 ? -8.32 26.188 36.312 1 78.81 316 GLN A CA 1
ATOM 2652 C C . GLN A 1 316 ? -9.203 26.641 37.469 1 78.81 316 GLN A C 1
ATOM 2654 O O . GLN A 1 316 ? -9.484 27.828 37.594 1 78.81 316 GLN A O 1
ATOM 2659 N N . SER A 1 317 ? -10.188 25.906 37.844 1 63.81 317 SER A N 1
ATOM 2660 C CA . SER A 1 317 ? -10.984 26.297 39 1 63.81 317 SER A CA 1
ATOM 2661 C C . SER A 1 317 ? -10.094 26.641 40.188 1 63.81 317 SER A C 1
ATOM 2663 O O . SER A 1 317 ? -9.109 25.953 40.469 1 63.81 317 SER A O 1
ATOM 2665 N N . ASP A 1 318 ? -10 27.734 40.688 1 50.72 318 ASP A N 1
ATOM 2666 C CA . ASP A 1 318 ? -9.344 28.203 41.906 1 50.72 318 ASP A CA 1
ATOM 2667 C C . ASP A 1 318 ? -9.609 27.25 43.062 1 50.72 318 ASP A C 1
ATOM 2669 O O . ASP A 1 318 ? -9.336 27.578 44.219 1 50.72 318 ASP A O 1
ATOM 2673 N N . HIS A 1 319 ? -10.625 26.328 43.125 1 46.5 319 HIS A N 1
ATOM 2674 C CA . HIS A 1 319 ? -10.766 25.734 44.438 1 46.5 319 HIS A CA 1
ATOM 2675 C C . HIS A 1 319 ? -9.578 24.844 44.781 1 46.5 319 HIS A C 1
ATOM 2677 O O . HIS A 1 319 ? -9.227 23.953 44.031 1 46.5 319 HIS A O 1
ATOM 2683 N N . PRO A 1 320 ? -8.625 25.297 45.656 1 42.09 320 PRO A N 1
ATOM 2684 C CA . PRO A 1 320 ? -7.559 24.422 46.156 1 42.09 320 PRO A CA 1
ATOM 2685 C C . PRO A 1 320 ? -8.07 23.047 46.562 1 42.09 320 PRO A C 1
ATOM 2687 O O . PRO A 1 320 ? -8.93 22.953 47.438 1 42.09 320 PRO A O 1
ATOM 2690 N N . PRO A 1 321 ? -8.305 22.141 45.812 1 39.72 321 PRO A N 1
ATOM 2691 C CA . PRO A 1 321 ? -8.734 20.906 46.5 1 39.72 321 PRO A CA 1
ATOM 2692 C C . PRO A 1 321 ? -7.895 20.594 47.75 1 39.72 321 PRO A C 1
ATOM 2694 O O . PRO A 1 321 ? -6.691 20.875 47.75 1 39.72 321 PRO A O 1
ATOM 2697 N N . LYS A 1 322 ? -8.484 20.688 49.031 1 36.25 322 LYS A N 1
ATOM 2698 C CA . LYS A 1 322 ? -7.84 20.141 50.219 1 36.25 322 LYS A CA 1
ATOM 2699 C C . LYS A 1 322 ? -7.141 18.812 49.875 1 36.25 322 LYS A C 1
ATOM 2701 O O . LYS A 1 322 ? -7.73 17.922 49.281 1 36.25 322 LYS A O 1
ATOM 2706 N N . PRO A 1 323 ? -5.852 18.734 50.094 1 35.91 323 PRO A N 1
ATOM 2707 C CA . PRO A 1 323 ? -5.031 17.547 49.812 1 35.91 323 PRO A CA 1
ATOM 2708 C C . PRO A 1 323 ? -5.559 16.297 50.5 1 35.91 323 PRO A C 1
ATOM 2710 O O . PRO A 1 323 ? -5.66 16.266 51.719 1 35.91 323 PRO A O 1
ATOM 2713 N N . SER A 1 324 ? -6.734 15.812 50.25 1 31.62 324 SER A N 1
ATOM 2714 C CA . SER A 1 324 ? -6.945 14.547 50.938 1 31.62 324 SER A CA 1
ATOM 2715 C C . SER A 1 324 ? -5.727 13.641 50.812 1 31.62 324 SER A C 1
ATOM 2717 O O . SER A 1 324 ? -5.102 13.57 49.75 1 31.62 324 SER A O 1
ATOM 2719 N N . SER A 1 325 ? -5.109 13.445 52 1 29.81 325 SER A N 1
ATOM 2720 C CA . SER A 1 325 ? -3.979 12.539 52.219 1 29.81 325 SER A CA 1
ATOM 2721 C C . SER A 1 325 ? -4.188 11.219 51.469 1 29.81 325 SER A C 1
ATOM 2723 O O . SER A 1 325 ? -5.121 10.477 51.781 1 29.81 325 SER A O 1
ATOM 2725 N N . PRO A 1 326 ? -4.16 11.266 50.25 1 29.11 326 PRO A N 1
ATOM 2726 C CA . PRO A 1 326 ? -4.367 9.961 49.625 1 29.11 326 PRO A CA 1
ATOM 2727 C C . PRO A 1 326 ? -3.463 8.875 50.188 1 29.11 326 PRO A C 1
ATOM 2729 O O . PRO A 1 326 ? -2.281 9.117 50.438 1 29.11 326 PRO A O 1
ATOM 2732 N N . THR A 1 327 ? -3.986 8.219 51.25 1 30.94 327 THR A N 1
ATOM 2733 C CA . THR A 1 327 ? -3.338 6.98 51.656 1 30.94 327 THR A CA 1
ATOM 2734 C C . THR A 1 327 ? -2.943 6.145 50.438 1 30.94 327 THR A C 1
ATOM 2736 O O . THR A 1 327 ? -3.781 5.453 49.875 1 30.94 327 THR A O 1
ATOM 2739 N N . GLY A 1 328 ? -2.543 6.852 49.5 1 25.33 328 GLY A N 1
ATOM 2740 C CA . GLY A 1 328 ? -2.297 6.145 48.25 1 25.33 328 GLY A CA 1
ATOM 2741 C C . GLY A 1 328 ? -1.286 5.023 48.406 1 25.33 328 GLY A C 1
ATOM 2742 O O . GLY A 1 328 ? -0.229 5.203 49 1 25.33 328 GLY A O 1
ATOM 2743 N N . SER A 1 329 ? -1.907 3.826 48.625 1 27.52 329 SER A N 1
ATOM 2744 C CA . SER A 1 329 ? -1.151 2.594 48.438 1 27.52 329 SER A CA 1
ATOM 2745 C C . SER A 1 329 ? -0.267 2.682 47.188 1 27.52 329 SER A C 1
ATOM 2747 O O . SER A 1 329 ? -0.759 2.912 46.094 1 27.52 329 SER A O 1
ATOM 2749 N N . VAL A 1 330 ? 0.774 3.359 47.438 1 25.55 330 VAL A N 1
ATOM 2750 C CA . VAL A 1 330 ? 1.866 3.482 46.469 1 25.55 330 VAL A CA 1
ATOM 2751 C C . VAL A 1 330 ? 2.143 2.125 45.812 1 25.55 330 VAL A C 1
ATOM 2753 O O . VAL A 1 330 ? 2.572 1.187 46.5 1 25.55 330 VAL A O 1
ATOM 2756 N N . SER A 1 331 ? 1.075 1.754 45.125 1 26.12 331 SER A N 1
ATOM 2757 C CA . SER A 1 331 ? 1.467 0.581 44.344 1 26.12 331 SER A CA 1
ATOM 2758 C C . SER A 1 331 ? 2.779 0.819 43.594 1 26.12 331 SER A C 1
ATOM 2760 O O . SER A 1 331 ? 2.912 1.795 42.844 1 26.12 331 SER A O 1
ATOM 2762 N N . SER A 1 332 ? 3.803 0.696 44.312 1 26.91 332 SER A N 1
ATOM 2763 C CA . SER A 1 332 ? 5.18 0.695 43.812 1 26.91 332 SER A CA 1
ATOM 2764 C C . SER A 1 332 ? 5.277 0.034 42.438 1 26.91 332 SER A C 1
ATOM 2766 O O . SER A 1 332 ? 4.996 -1.157 42.312 1 26.91 332 SER A O 1
ATOM 2768 N N . ALA A 1 333 ? 4.758 0.84 41.625 1 28.38 333 ALA A N 1
ATOM 2769 C CA . ALA A 1 333 ? 5.043 0.388 40.25 1 28.38 333 ALA A CA 1
ATOM 2770 C C . ALA A 1 333 ? 6.531 0.124 40.062 1 28.38 333 ALA A C 1
ATOM 2772 O O . ALA A 1 333 ? 7.359 1.017 40.281 1 28.38 333 ALA A O 1
ATOM 2773 N N . ILE A 1 334 ? 6.926 -0.958 40.531 1 32.53 334 ILE A N 1
ATOM 2774 C CA . ILE A 1 334 ? 8.289 -1.435 40.375 1 32.53 334 ILE A CA 1
ATOM 2775 C C . ILE A 1 334 ? 8.711 -1.286 38.906 1 32.53 334 ILE A C 1
ATOM 2777 O O . ILE A 1 334 ? 8.109 -1.894 38.031 1 32.53 334 ILE A O 1
ATOM 2781 N N . SER A 1 335 ? 8.992 -0.104 38.812 1 31.97 335 SER A N 1
ATOM 2782 C CA . SER A 1 335 ? 9.609 0.101 37.5 1 31.97 335 SER A CA 1
ATOM 2783 C C . SER A 1 335 ? 10.789 -0.849 37.281 1 31.97 335 SER A C 1
ATOM 2785 O O . SER A 1 335 ? 11.68 -0.933 38.125 1 31.97 335 SER A O 1
ATOM 2787 N N . ILE A 1 336 ? 10.5 -1.827 36.594 1 34.31 336 ILE A N 1
ATOM 2788 C CA . ILE A 1 336 ? 11.422 -2.906 36.25 1 34.31 336 ILE A CA 1
ATOM 2789 C C . ILE A 1 336 ? 12.578 -2.359 35.438 1 34.31 336 ILE A C 1
ATOM 2791 O O . ILE A 1 336 ? 13.617 -3.016 35.281 1 34.31 336 ILE A O 1
ATOM 2795 N N . ASP A 1 337 ? 12.422 -1.122 35.125 1 36.78 337 ASP A N 1
ATOM 2796 C CA . ASP A 1 337 ? 13.445 -0.66 34.219 1 36.78 337 ASP A CA 1
ATOM 2797 C C . ASP A 1 337 ? 14.656 -0.092 34.938 1 36.78 337 ASP A C 1
ATOM 2799 O O . ASP A 1 337 ? 14.508 0.762 35.812 1 36.78 337 ASP A O 1
ATOM 2803 N N . GLY A 1 338 ? 15.906 -0.521 34.781 1 42.66 338 GLY A N 1
ATOM 2804 C CA . GLY A 1 338 ? 17.25 -0.183 35.219 1 42.66 338 GLY A CA 1
ATOM 2805 C C . GLY A 1 338 ? 17.703 -0.94 36.438 1 42.66 338 GLY A C 1
ATOM 2806 O O . GLY A 1 338 ? 18.719 -0.604 37.031 1 42.66 338 GLY A O 1
ATOM 2807 N N . LYS A 1 339 ? 16.797 -1.624 37.094 1 42.69 339 LYS A N 1
ATOM 2808 C CA . LYS A 1 339 ? 17.234 -2.279 38.344 1 42.69 339 LYS A CA 1
ATOM 2809 C C . LYS A 1 339 ? 18.125 -3.477 38.031 1 42.69 339 LYS A C 1
ATOM 2811 O O . LYS A 1 339 ? 18.031 -4.078 36.969 1 42.69 339 LYS A O 1
ATOM 2816 N N . SER A 1 340 ? 19.141 -3.617 38.844 1 48.53 340 SER A N 1
ATOM 2817 C CA . SER A 1 340 ? 20.094 -4.711 38.719 1 48.53 340 SER A CA 1
ATOM 2818 C C . SER A 1 340 ? 19.438 -6.062 38.938 1 48.53 340 SER A C 1
ATOM 2820 O O . SER A 1 340 ? 18.312 -6.129 39.438 1 48.53 340 SER A O 1
ATOM 2822 N N . LYS A 1 341 ? 19.906 -7.152 38.438 1 48.06 341 LYS A N 1
ATOM 2823 C CA . LYS A 1 341 ? 19.422 -8.531 38.562 1 48.06 341 LYS A CA 1
ATOM 2824 C C . LYS A 1 341 ? 18.953 -8.844 39.969 1 48.06 341 LYS A C 1
ATOM 2826 O O . LYS A 1 341 ? 17.891 -9.445 40.156 1 48.06 341 LYS A O 1
ATOM 2831 N N . ALA A 1 342 ? 19.609 -8.422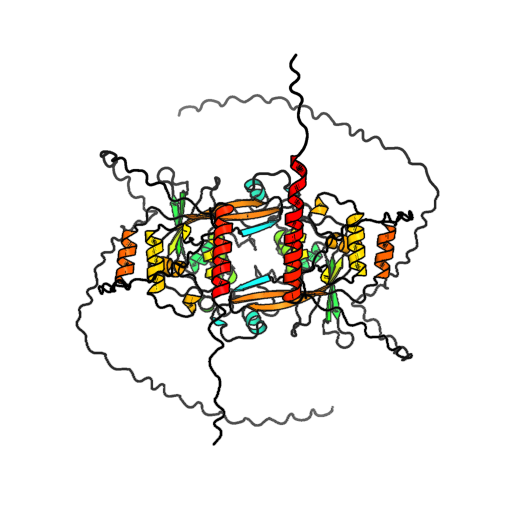 40.875 1 55.62 342 ALA A N 1
ATOM 2832 C CA . ALA A 1 342 ? 19.391 -8.695 42.281 1 55.62 342 ALA A CA 1
ATOM 2833 C C . ALA A 1 342 ? 18.172 -7.945 42.812 1 55.62 342 ALA A C 1
ATOM 2835 O O . ALA A 1 342 ? 17.375 -8.5 43.562 1 55.62 342 ALA A O 1
ATOM 2836 N N . GLU A 1 343 ? 17.969 -6.781 42.344 1 56.78 343 GLU A N 1
ATOM 2837 C CA . GLU A 1 343 ? 16.875 -5.918 42.781 1 56.78 343 GLU A CA 1
ATOM 2838 C C . GLU A 1 343 ? 15.539 -6.379 42.188 1 56.78 343 GLU A C 1
ATOM 2840 O O . GLU A 1 343 ? 14.516 -6.363 42.875 1 56.78 343 GLU A O 1
ATOM 2845 N N . LEU A 1 344 ? 15.625 -6.824 41 1 51.84 344 LEU A N 1
ATOM 2846 C CA . LEU A 1 344 ? 14.445 -7.352 40.312 1 51.84 344 LEU A CA 1
ATOM 2847 C C . LEU A 1 344 ? 13.977 -8.648 40.969 1 51.84 344 LEU A C 1
ATOM 2849 O O . LEU A 1 344 ? 12.773 -8.859 41.156 1 51.84 344 LEU A O 1
ATOM 2853 N N . ARG A 1 345 ? 14.852 -9.477 41.344 1 58.47 345 ARG A N 1
ATOM 2854 C CA . ARG A 1 345 ? 14.57 -10.695 42.094 1 58.47 345 ARG A CA 1
ATOM 2855 C C . ARG A 1 345 ? 13.906 -10.383 43.406 1 58.47 345 ARG A C 1
ATOM 2857 O O . ARG A 1 345 ? 12.977 -11.07 43.844 1 58.47 345 ARG A O 1
ATOM 2864 N N . ALA A 1 346 ? 14.391 -9.391 44.125 1 60.28 346 ALA A N 1
ATOM 2865 C CA . ALA A 1 346 ? 13.844 -8.953 45.406 1 60.28 346 ALA A CA 1
ATOM 2866 C C . ALA A 1 346 ? 12.43 -8.406 45.25 1 60.28 346 ALA A C 1
ATOM 2868 O O . ALA A 1 346 ? 11.547 -8.711 46.031 1 60.28 346 ALA A O 1
ATOM 2869 N N . LEU A 1 347 ? 12.219 -7.734 44.188 1 58.44 347 LEU A N 1
ATOM 2870 C CA . LEU A 1 347 ? 10.906 -7.176 43.906 1 58.44 347 LEU A CA 1
ATOM 2871 C C . LEU A 1 347 ? 9.914 -8.273 43.531 1 58.44 347 LEU A C 1
ATOM 2873 O O . LEU A 1 347 ? 8.766 -8.258 43.969 1 58.44 347 LEU A O 1
ATOM 2877 N N . ALA A 1 348 ? 10.391 -9.164 42.625 1 56.66 348 ALA A N 1
ATOM 2878 C CA . ALA A 1 348 ? 9.586 -10.328 42.281 1 56.66 348 ALA A CA 1
ATOM 2879 C C . ALA A 1 348 ? 9.18 -11.102 43.531 1 56.66 348 ALA A C 1
ATOM 2881 O O . ALA A 1 348 ? 8.023 -11.516 43.656 1 56.66 348 ALA A O 1
ATOM 2882 N N . ALA A 1 349 ? 10.031 -11.258 44.375 1 60.97 349 ALA A N 1
ATOM 2883 C CA . ALA A 1 349 ? 9.781 -11.945 45.656 1 60.97 349 ALA A CA 1
ATOM 2884 C C . ALA A 1 349 ? 8.758 -11.195 46.5 1 60.97 349 ALA A C 1
ATOM 2886 O O . ALA A 1 349 ? 7.883 -11.812 47.094 1 60.97 349 ALA A O 1
ATOM 2887 N N . GLN A 1 350 ? 8.82 -9.914 46.469 1 57.78 350 GLN A N 1
ATOM 2888 C CA . GLN A 1 350 ? 7.891 -9.055 47.219 1 57.78 350 GLN A CA 1
ATOM 2889 C C . GLN A 1 350 ? 6.48 -9.156 46.625 1 57.78 350 GLN A C 1
ATOM 2891 O O . GLN A 1 350 ? 5.504 -9.219 47.375 1 57.78 350 GLN A O 1
ATOM 2896 N N . LEU A 1 351 ? 6.48 -9.172 45.375 1 54.66 351 LEU A N 1
ATOM 2897 C CA . LEU A 1 351 ? 5.184 -9.219 44.688 1 54.66 351 LEU A CA 1
ATOM 2898 C C . LEU A 1 351 ? 4.504 -10.562 44.938 1 54.66 351 LEU A C 1
ATOM 2900 O O . LEU A 1 351 ? 3.297 -10.617 45.188 1 54.66 351 LEU A O 1
ATOM 2904 N N . LEU A 1 352 ? 5.234 -11.594 44.781 1 58 352 LEU A N 1
ATOM 2905 C CA . LEU A 1 352 ? 4.742 -12.938 45.062 1 58 352 LEU A CA 1
ATOM 2906 C C . LEU A 1 352 ? 4.23 -13.031 46.5 1 58 352 LEU A C 1
ATOM 2908 O O . LEU A 1 352 ? 3.205 -13.672 46.75 1 58 352 LEU A O 1
ATOM 2912 N N . ASP A 1 353 ? 4.879 -12.359 47.375 1 54.75 353 ASP A N 1
ATOM 2913 C CA . ASP A 1 353 ? 4.488 -12.281 48.781 1 54.75 353 ASP A CA 1
ATOM 2914 C C . ASP A 1 353 ? 3.178 -11.516 48.938 1 54.75 353 ASP A C 1
ATOM 2916 O O . ASP A 1 353 ? 2.299 -11.938 49.688 1 54.75 353 ASP A O 1
ATOM 2920 N N . GLN A 1 354 ? 2.986 -10.531 48.25 1 50.47 354 GLN A N 1
ATOM 2921 C CA . GLN A 1 354 ? 1.763 -9.734 48.344 1 50.47 354 GLN A CA 1
ATOM 2922 C C . GLN A 1 354 ? 0.569 -10.508 47.781 1 50.47 354 GLN A C 1
ATOM 2924 O O . GLN A 1 354 ? -0.523 -10.469 48.344 1 50.47 354 GLN A O 1
ATOM 2929 N N . ALA A 1 355 ? 0.765 -11.125 46.656 1 46.72 355 ALA A N 1
ATOM 2930 C CA . ALA A 1 355 ? -0.292 -11.914 46.031 1 46.72 355 ALA A CA 1
ATOM 2931 C C . ALA A 1 355 ? -0.772 -13.016 46.969 1 46.72 355 ALA A C 1
ATOM 2933 O O . ALA A 1 355 ? -1.961 -13.344 47 1 46.72 355 ALA A O 1
ATOM 2934 N N . SER A 1 356 ? 0.079 -13.625 47.531 1 47.28 356 SER A N 1
ATOM 2935 C CA . SER A 1 356 ? -0.279 -14.688 48.469 1 47.28 356 SER A CA 1
ATOM 2936 C C . SER A 1 356 ? -1.146 -14.148 49.625 1 47.28 356 SER A C 1
ATOM 2938 O O . SER A 1 356 ? -1.86 -14.914 50.281 1 47.28 356 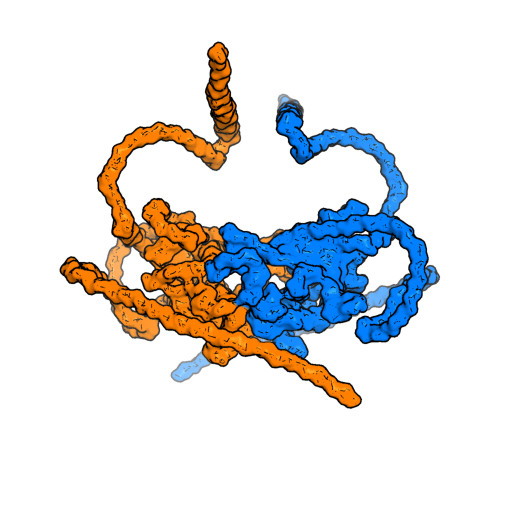SER A O 1
ATOM 2940 N N . GLN A 1 357 ? -0.93 -12.891 49.844 1 42.78 357 GLN A N 1
ATOM 2941 C CA . GLN A 1 357 ? -1.656 -12.32 51 1 42.78 357 GLN A CA 1
ATOM 2942 C C . GLN A 1 357 ? -3.096 -11.992 50.594 1 42.78 357 GLN A C 1
ATOM 2944 O O . GLN A 1 357 ? -3.947 -11.797 51.469 1 42.78 357 GLN A O 1
ATOM 2949 N N . MET A 1 358 ? -3.361 -11.836 49.344 1 38 358 MET A N 1
ATOM 2950 C CA . MET A 1 358 ? -4.699 -11.367 48.969 1 38 358 MET A CA 1
ATOM 2951 C C . MET A 1 358 ? -5.73 -12.477 49.156 1 38 358 MET A C 1
ATOM 2953 O O . MET A 1 358 ? -6.918 -12.273 48.906 1 38 358 MET A O 1
ATOM 2957 N N . ASN A 1 359 ? -5.359 -13.797 49.25 1 35.59 359 ASN A N 1
ATOM 2958 C CA . ASN A 1 359 ? -6.387 -14.828 49.219 1 35.59 359 ASN A CA 1
ATOM 2959 C C . ASN A 1 359 ? -7.457 -14.602 50.281 1 35.59 359 ASN A C 1
ATOM 2961 O O . ASN A 1 359 ? -8.492 -15.266 50.281 1 35.59 359 ASN A O 1
ATOM 2965 N N . GLU A 1 360 ? -7.066 -14.312 51.406 1 33.84 360 GLU A N 1
ATOM 2966 C CA . GLU A 1 360 ? -7.777 -15.094 52.406 1 33.84 360 GLU A CA 1
ATOM 2967 C C . GLU A 1 360 ? -9.203 -14.586 52.594 1 33.84 360 GLU A C 1
ATOM 2969 O O . GLU A 1 360 ? -9.992 -15.188 53.344 1 33.84 360 GLU A O 1
ATOM 2974 N N . ASP A 1 361 ? -9.492 -13.297 52.25 1 32.34 361 ASP A N 1
ATOM 2975 C CA . ASP A 1 361 ? -10.445 -12.82 53.25 1 32.34 361 ASP A CA 1
ATOM 2976 C C . ASP A 1 361 ? -11.859 -13.305 52.938 1 32.34 361 ASP A C 1
ATOM 2978 O O . ASP A 1 361 ? -12.773 -13.164 53.75 1 32.34 361 ASP A O 1
ATOM 2982 N N . GLU A 1 362 ? -12.203 -13.461 51.594 1 30.33 362 GLU A N 1
ATOM 2983 C CA . GLU A 1 362 ? -13.609 -13.102 51.438 1 30.33 362 GLU A CA 1
ATOM 2984 C C . GLU A 1 362 ? -14.523 -14.203 51.969 1 30.33 362 GLU A C 1
ATOM 2986 O O . GLU A 1 362 ? -15.75 -14.102 51.844 1 30.33 362 GLU A O 1
ATOM 2991 N N . ASP A 1 363 ? -14.117 -15.422 51.938 1 28.64 363 ASP A N 1
ATOM 2992 C CA . ASP A 1 363 ? -15.203 -16.391 51.844 1 28.64 363 ASP A CA 1
ATOM 2993 C C . ASP A 1 363 ? -16.031 -16.422 53.125 1 28.64 363 ASP A C 1
ATOM 2995 O O . ASP A 1 363 ? -16.812 -17.359 53.344 1 28.64 363 ASP A O 1
ATOM 2999 N N . ASN A 1 364 ? -15.727 -15.68 54.062 1 26.19 364 ASN A N 1
ATOM 3000 C CA . ASN A 1 364 ? -16.281 -16.188 55.312 1 26.19 364 ASN A CA 1
ATOM 3001 C C . ASN A 1 364 ? -17.766 -15.898 55.438 1 26.19 364 ASN A C 1
ATOM 3003 O O . ASN A 1 364 ? -18.344 -16.031 56.531 1 26.19 364 ASN A O 1
ATOM 3007 N N . ASP A 1 365 ? -18.328 -15.047 54.5 1 25.95 365 ASP A N 1
ATOM 3008 C CA . ASP A 1 365 ? -19.469 -14.453 55.188 1 25.95 365 ASP A CA 1
ATOM 3009 C C . ASP A 1 365 ? -20.547 -15.5 55.5 1 25.95 365 ASP A C 1
ATOM 3011 O O . ASP A 1 365 ? -20.531 -16.594 54.906 1 25.95 365 ASP A O 1
ATOM 3015 N N . SER A 1 366 ? -21.969 -15.094 55.375 1 26.55 366 SER A N 1
ATOM 3016 C CA . SER A 1 366 ? -23.156 -14.969 56.219 1 26.55 366 SER A CA 1
ATOM 3017 C C . SER A 1 366 ? -24.062 -16.203 56.094 1 26.55 366 SER A C 1
ATOM 3019 O O . SER A 1 366 ? -24.297 -16.688 54.969 1 26.55 366 SER A O 1
ATOM 3021 N N . SER A 1 367 ? -24.219 -17.031 57.156 1 26.88 367 SER A N 1
ATOM 3022 C CA . SER A 1 367 ? -24.922 -18.141 57.812 1 26.88 367 SER A CA 1
ATOM 3023 C C . SER A 1 367 ? -26.438 -17.969 57.719 1 26.88 367 SER A C 1
ATOM 3025 O O . SER A 1 367 ? -27 -17.047 58.312 1 26.88 367 SER A O 1
ATOM 3027 N N . PRO A 1 368 ? -27.062 -18.047 56.438 1 26.62 368 PRO A N 1
ATOM 3028 C CA . PRO A 1 368 ? -28.516 -17.922 56.5 1 26.62 368 PRO A CA 1
ATOM 3029 C C . PRO A 1 368 ? -29.172 -18.953 57.438 1 26.62 368 PRO A C 1
ATOM 3031 O O . PRO A 1 368 ? -28.672 -20.078 57.531 1 26.62 368 PRO A O 1
ATOM 3034 N N . SER A 1 369 ? -29.859 -18.469 58.562 1 23.8 369 SER A N 1
ATOM 3035 C CA . SER A 1 369 ? -30.688 -19.031 59.625 1 23.8 369 SER A CA 1
ATOM 3036 C C . SER A 1 369 ? -31.906 -19.734 59.031 1 23.8 369 SER A C 1
ATOM 3038 O O . SER A 1 369 ? -32.719 -19.109 58.375 1 23.8 369 SER A O 1
ATOM 3040 N N . ALA A 1 370 ? -31.797 -20.969 58.562 1 24.3 370 ALA A N 1
ATOM 3041 C CA . ALA A 1 370 ? -32.875 -21.906 58.281 1 24.3 370 ALA A CA 1
ATOM 3042 C C . ALA A 1 370 ? -33.844 -21.984 59.438 1 24.3 370 ALA A C 1
ATOM 3044 O O . ALA A 1 370 ? -33.5 -22.5 60.5 1 24.3 370 ALA A O 1
ATOM 3045 N N . SER A 1 371 ? -34.625 -20.828 59.812 1 22.2 371 SER A N 1
ATOM 3046 C CA . SER A 1 371 ? -35.688 -20.891 60.781 1 22.2 371 SER A CA 1
ATOM 3047 C C . SER A 1 371 ? -36.719 -21.984 60.438 1 22.2 371 SER A C 1
ATOM 3049 O O . SER A 1 371 ? -37.094 -22.141 59.281 1 22.2 371 SER A O 1
ATOM 3051 N N . SER A 1 372 ? -36.812 -22.969 61.344 1 23.48 372 SER A N 1
ATOM 3052 C CA . SER A 1 372 ? -37.656 -24.094 61.75 1 23.48 372 SER A CA 1
ATOM 3053 C C . SER A 1 372 ? -39.125 -23.688 61.844 1 23.48 372 SER A C 1
ATOM 3055 O O . SER A 1 372 ? -39.969 -24.469 62.281 1 23.48 372 SER A O 1
ATOM 3057 N N . CYS A 1 373 ? -39.75 -22.516 61.375 1 20.5 373 CYS A N 1
ATOM 3058 C CA . CYS A 1 373 ? -41.156 -22.766 61.625 1 20.5 373 CYS A CA 1
ATOM 3059 C C . CYS A 1 373 ? -41.75 -23.734 60.594 1 20.5 373 CYS A C 1
ATOM 3061 O O . CYS A 1 373 ? -41.375 -23.703 59.438 1 20.5 373 CYS A O 1
ATOM 3063 N N . MET B 1 1 ? 38.656 45.812 -25.547 1 19.59 1 MET B N 1
ATOM 3064 C CA . MET B 1 1 ? 38.75 44.719 -26.531 1 19.59 1 MET B CA 1
ATOM 3065 C C . MET B 1 1 ? 39.594 43.562 -26 1 19.59 1 MET B C 1
ATOM 3067 O O . MET B 1 1 ? 40.406 43 -26.734 1 19.59 1 MET B O 1
ATOM 3071 N N . ALA B 1 2 ? 39.781 43.438 -24.656 1 22.92 2 ALA B N 1
ATOM 3072 C CA . ALA B 1 2 ? 40.938 42.688 -24.172 1 22.92 2 ALA B CA 1
ATOM 3073 C C . ALA B 1 2 ? 40.875 41.219 -24.656 1 22.92 2 ALA B C 1
ATOM 3075 O O . ALA B 1 2 ? 39.781 40.656 -24.766 1 22.92 2 ALA B O 1
ATOM 3076 N N . HIS B 1 3 ? 41.875 40.812 -25.359 1 22.59 3 HIS B N 1
ATOM 3077 C CA . HIS B 1 3 ? 42.188 39.594 -26.141 1 22.59 3 HIS B CA 1
ATOM 3078 C C . HIS B 1 3 ? 42.188 38.375 -25.25 1 22.59 3 HIS B C 1
ATOM 3080 O O . HIS B 1 3 ? 42.812 38.344 -24.188 1 22.59 3 HIS B O 1
ATOM 3086 N N . PRO B 1 4 ? 41.156 37.531 -25.234 1 23.7 4 PRO B N 1
ATOM 3087 C CA . PRO B 1 4 ? 40.781 36.406 -24.375 1 23.7 4 PRO B CA 1
ATOM 3088 C C . PRO B 1 4 ? 41.812 35.281 -24.344 1 23.7 4 PRO B C 1
ATOM 3090 O O . PRO B 1 4 ? 42.375 34.938 -25.391 1 23.7 4 PRO B O 1
ATOM 3093 N N . ALA B 1 5 ? 42.625 35.344 -23.297 1 23.47 5 ALA B N 1
ATOM 3094 C CA . ALA B 1 5 ? 43.844 34.5 -23.188 1 23.47 5 ALA B CA 1
ATOM 3095 C C . ALA B 1 5 ? 43.562 33.094 -23.672 1 23.47 5 ALA B C 1
ATOM 3097 O O . ALA B 1 5 ? 42.438 32.594 -23.547 1 23.47 5 ALA B O 1
ATOM 3098 N N . SER B 1 6 ? 44.344 32.562 -24.547 1 20.25 6 SER B N 1
ATOM 3099 C CA . SER B 1 6 ? 44.469 31.391 -25.406 1 20.25 6 SER B CA 1
ATOM 3100 C C . SER B 1 6 ? 44.531 30.109 -24.594 1 20.25 6 SER B C 1
ATOM 3102 O O . SER B 1 6 ? 45.375 29.984 -23.688 1 20.25 6 SER B O 1
ATOM 3104 N N . ILE B 1 7 ? 43.438 29.453 -24.25 1 22.48 7 ILE B N 1
ATOM 3105 C CA . ILE B 1 7 ? 43.281 28.203 -23.516 1 22.48 7 ILE B CA 1
ATOM 3106 C C . ILE B 1 7 ? 44.219 27.141 -24.094 1 22.48 7 ILE B C 1
ATOM 3108 O O . ILE B 1 7 ? 44.156 26.844 -25.297 1 22.48 7 ILE B O 1
ATOM 3112 N N . VAL B 1 8 ? 45.406 27.047 -23.516 1 23.08 8 VAL B N 1
ATOM 3113 C CA . VAL B 1 8 ? 46.469 26.172 -24 1 23.08 8 VAL B CA 1
ATOM 3114 C C . VAL B 1 8 ? 45.906 24.766 -24.234 1 23.08 8 VAL B C 1
ATOM 3116 O O . VAL B 1 8 ? 45.094 24.281 -23.453 1 23.08 8 VAL B O 1
ATOM 3119 N N . PRO B 1 9 ? 46.094 24.094 -25.406 1 21.3 9 PRO B N 1
ATOM 3120 C CA . PRO B 1 9 ? 45.594 22.859 -26.031 1 21.3 9 PRO B CA 1
ATOM 3121 C C . PRO B 1 9 ? 46.031 21.609 -25.297 1 21.3 9 PRO B C 1
ATOM 3123 O O . PRO B 1 9 ? 47.25 21.422 -25.047 1 21.3 9 PRO B O 1
ATOM 3126 N N . TYR B 1 10 ? 45.438 21.266 -24.156 1 22.7 10 TYR B N 1
ATOM 3127 C CA . TYR B 1 10 ? 45.938 20.125 -23.406 1 22.7 10 TYR B CA 1
ATOM 3128 C C . TYR B 1 10 ? 46.281 18.969 -24.344 1 22.7 10 TYR B C 1
ATOM 3130 O O . TYR B 1 10 ? 45.5 18.688 -25.281 1 22.7 10 TYR B O 1
ATOM 3138 N N . ALA B 1 11 ? 47.5 18.594 -24.422 1 20.81 11 ALA B N 1
ATOM 3139 C CA . ALA B 1 11 ? 48.188 17.594 -25.219 1 20.81 11 ALA B CA 1
ATOM 3140 C C . ALA B 1 11 ? 47.469 16.25 -25.141 1 20.81 11 ALA B C 1
ATOM 3142 O O . ALA B 1 11 ? 46.906 15.875 -24.094 1 20.81 11 ALA B O 1
ATOM 3143 N N . GLY B 1 12 ? 47.031 15.602 -26.266 1 21.41 12 GLY B N 1
ATOM 3144 C CA . GLY B 1 12 ? 46.312 14.438 -26.75 1 21.41 12 GLY B CA 1
ATOM 3145 C C . GLY B 1 12 ? 46.875 13.125 -26.25 1 21.41 12 GLY B C 1
ATOM 3146 O O . GLY B 1 12 ? 48 12.758 -26.578 1 21.41 12 GLY B O 1
ATOM 3147 N N . HIS B 1 13 ? 47 12.883 -24.859 1 24.39 13 HIS B N 1
ATOM 3148 C CA . HIS B 1 13 ? 47.75 11.68 -24.562 1 24.39 13 HIS B CA 1
ATOM 3149 C C . HIS B 1 13 ? 47.344 10.523 -25.469 1 24.39 13 HIS B C 1
ATOM 3151 O O . HIS B 1 13 ? 46.188 10.43 -25.859 1 24.39 13 HIS B O 1
ATOM 3157 N N . PRO B 1 14 ? 48.281 9.852 -26.062 1 24.75 14 PRO B N 1
ATOM 3158 C CA . PRO B 1 14 ? 48.188 8.852 -27.125 1 24.75 14 PRO B CA 1
ATOM 3159 C C . PRO B 1 14 ? 47.25 7.707 -26.766 1 24.75 14 PRO B C 1
ATOM 3161 O O . PRO B 1 14 ? 47 7.449 -25.578 1 24.75 14 PRO B O 1
ATOM 3164 N N . PRO B 1 15 ? 46.469 7.18 -27.703 1 23.67 15 PRO B N 1
ATOM 3165 C CA . PRO B 1 15 ? 45.406 6.176 -27.703 1 23.67 15 PRO B CA 1
ATOM 3166 C C . PRO B 1 15 ? 45.875 4.824 -27.172 1 23.67 15 PRO B C 1
ATOM 3168 O O . PRO B 1 15 ? 46.906 4.293 -27.625 1 23.67 15 PRO B O 1
ATOM 3171 N N . ILE B 1 16 ? 45.875 4.57 -25.891 1 27.64 16 ILE B N 1
ATOM 3172 C CA . ILE B 1 16 ? 46.438 3.316 -25.406 1 27.64 16 ILE B CA 1
ATOM 3173 C C . ILE B 1 16 ? 45.906 2.154 -26.234 1 27.64 16 ILE B C 1
ATOM 3175 O O . ILE B 1 16 ? 44.688 2.072 -26.516 1 27.64 16 ILE B O 1
ATOM 3179 N N . PRO B 1 17 ? 46.719 1.428 -26.922 1 22.91 17 PRO B N 1
ATOM 3180 C CA . PRO B 1 17 ? 46.406 0.379 -27.906 1 22.91 17 PRO B CA 1
ATOM 3181 C C . PRO B 1 17 ? 45.531 -0.722 -27.328 1 22.91 17 PRO B C 1
ATOM 3183 O O . PRO B 1 17 ? 45.625 -1.03 -26.141 1 22.91 17 PRO B O 1
ATOM 3186 N N . ILE B 1 18 ? 44.375 -0.911 -27.906 1 24.55 18 ILE B N 1
ATOM 3187 C CA . ILE B 1 18 ? 43.312 -1.87 -27.641 1 24.55 18 ILE B CA 1
ATOM 3188 C C . ILE B 1 18 ? 43.875 -3.293 -27.766 1 24.55 18 ILE B C 1
ATOM 3190 O O . ILE B 1 18 ? 44.281 -3.713 -28.844 1 24.55 18 ILE B O 1
ATOM 3194 N N . VAL B 1 19 ? 44.719 -3.744 -26.844 1 25.42 19 VAL B N 1
ATOM 3195 C CA . VAL B 1 19 ? 45.281 -5.078 -27.031 1 25.42 19 VAL B CA 1
ATOM 3196 C C . VAL B 1 19 ? 44.125 -6.09 -27.234 1 25.42 19 VAL B C 1
ATOM 3198 O O . VAL B 1 19 ? 43.188 -6.113 -26.469 1 25.42 19 VAL B O 1
ATOM 3201 N N . PRO B 1 20 ? 44.031 -6.668 -28.391 1 22.52 20 PRO B N 1
ATOM 3202 C CA . PRO B 1 20 ? 43.062 -7.633 -28.875 1 22.52 20 PRO B CA 1
ATOM 3203 C C . PRO B 1 20 ? 42.969 -8.883 -28 1 22.52 20 PRO B C 1
ATOM 3205 O O . PRO B 1 20 ? 44 -9.539 -27.75 1 22.52 20 PRO B O 1
ATOM 3208 N N . ILE B 1 21 ? 42.281 -8.805 -26.891 1 22.22 21 ILE B N 1
ATOM 3209 C CA . ILE B 1 21 ? 42.25 -9.961 -26 1 22.22 21 ILE B CA 1
ATOM 3210 C C . ILE B 1 21 ? 41.781 -11.188 -26.781 1 22.22 21 ILE B C 1
ATOM 3212 O O . ILE B 1 21 ? 40.688 -11.195 -27.359 1 22.22 21 ILE B O 1
ATOM 3216 N N . ALA B 1 22 ? 42.688 -11.898 -27.344 1 22.23 22 ALA B N 1
ATOM 3217 C CA . ALA B 1 22 ? 42.562 -13.164 -28.062 1 22.23 22 ALA B CA 1
ATOM 3218 C C . ALA B 1 22 ? 41.688 -14.148 -27.266 1 22.23 22 ALA B C 1
ATOM 3220 O O . ALA B 1 22 ? 41.938 -14.383 -26.078 1 22.23 22 ALA B O 1
ATOM 3221 N N . ASN B 1 23 ? 40.438 -14.156 -27.562 1 20.12 23 ASN B N 1
ATOM 3222 C CA . ASN B 1 23 ? 39.406 -15.031 -27.047 1 20.12 23 ASN B CA 1
ATOM 3223 C C . ASN B 1 23 ? 39.781 -16.5 -27.141 1 20.12 23 ASN B C 1
ATOM 3225 O O . ASN B 1 23 ? 39.719 -17.094 -28.219 1 20.12 23 ASN B O 1
ATOM 3229 N N . ARG B 1 24 ? 40.906 -16.828 -26.578 1 21.78 24 ARG B N 1
ATOM 3230 C CA . ARG B 1 24 ? 41.406 -18.188 -26.797 1 21.78 24 ARG B CA 1
ATOM 3231 C C . ARG B 1 24 ? 40.375 -19.219 -26.359 1 21.78 24 ARG B C 1
ATOM 3233 O O . ARG B 1 24 ? 40.406 -19.703 -25.234 1 21.78 24 ARG B O 1
ATOM 3240 N N . PHE B 1 25 ? 39.031 -18.969 -26.453 1 20.83 25 PHE B N 1
ATOM 3241 C CA . PHE B 1 25 ? 38.219 -20.031 -25.891 1 20.83 25 PHE B CA 1
ATOM 3242 C C . PHE B 1 25 ? 38.438 -21.328 -26.641 1 20.83 25 PHE B C 1
ATOM 3244 O O . PHE B 1 25 ? 38.219 -21.406 -27.844 1 20.83 25 PHE B O 1
ATOM 3251 N N . THR B 1 26 ? 39.438 -22.031 -26.281 1 19.69 26 THR B N 1
ATOM 3252 C CA . THR B 1 26 ? 39.656 -23.359 -26.859 1 19.69 26 THR B CA 1
ATOM 3253 C C . THR B 1 26 ? 38.375 -24.203 -26.766 1 19.69 26 THR B C 1
ATOM 3255 O O . THR B 1 26 ? 37.688 -24.188 -25.75 1 19.69 26 THR B O 1
ATOM 3258 N N . SER B 1 27 ? 37.844 -24.625 -27.906 1 20.84 27 SER B N 1
ATOM 3259 C CA . SER B 1 27 ? 36.719 -25.484 -28.219 1 20.84 27 SER B CA 1
ATOM 3260 C C . SER B 1 27 ? 36.812 -26.812 -27.484 1 20.84 27 SER B C 1
ATOM 3262 O O . SER B 1 27 ? 37.781 -27.562 -27.656 1 20.84 27 SER B O 1
ATOM 3264 N N . LEU B 1 28 ? 36.531 -26.812 -26.234 1 21.28 28 LEU B N 1
ATOM 3265 C CA . LEU B 1 28 ? 36.625 -28.062 -25.484 1 21.28 28 LEU B CA 1
ATOM 3266 C C . LEU B 1 28 ? 36.062 -29.219 -26.297 1 21.28 28 LEU B C 1
ATOM 3268 O O . LEU B 1 28 ? 35.031 -29.078 -26.953 1 21.28 28 LEU B O 1
ATOM 3272 N N . GLY B 1 29 ? 36.812 -30.219 -26.562 1 20.98 29 GLY B N 1
ATOM 3273 C CA . GLY B 1 29 ? 36.75 -31.438 -27.359 1 20.98 29 GLY B CA 1
ATOM 3274 C C . GLY B 1 29 ? 35.438 -32.188 -27.172 1 20.98 29 GLY B C 1
ATOM 3275 O O . GLY B 1 29 ? 34.719 -31.953 -26.203 1 20.98 29 GLY B O 1
ATOM 3276 N N . THR B 1 30 ? 35.062 -33.062 -28.172 1 21.64 30 THR B N 1
ATOM 3277 C CA . THR B 1 30 ? 33.938 -33.844 -28.625 1 21.64 30 THR B CA 1
ATOM 3278 C C . THR B 1 30 ? 33.594 -34.938 -27.609 1 21.64 30 THR B C 1
ATOM 3280 O O . THR B 1 30 ? 34.375 -35.812 -27.344 1 21.64 30 THR B O 1
ATOM 3283 N N . PRO B 1 31 ? 33.094 -34.625 -26.438 1 21.75 31 PRO B N 1
ATOM 3284 C CA . PRO B 1 31 ? 33 -35.781 -25.516 1 21.75 31 PRO B CA 1
ATOM 3285 C C . PRO B 1 31 ? 32.406 -37 -26.172 1 21.75 31 PRO B C 1
ATOM 3287 O O . PRO B 1 31 ? 31.641 -36.906 -27.141 1 21.75 31 PRO B O 1
ATOM 3290 N N . ILE B 1 32 ? 33.031 -38.156 -26 1 22.31 32 ILE B N 1
ATOM 3291 C CA . ILE B 1 32 ? 32.844 -39.562 -26.422 1 22.31 32 ILE B CA 1
ATOM 3292 C C . ILE B 1 32 ? 31.359 -39.938 -26.281 1 22.31 32 ILE B C 1
ATOM 3294 O O . ILE B 1 32 ? 30.688 -39.469 -25.359 1 22.31 32 ILE B O 1
ATOM 3298 N N . GLY B 1 33 ? 30.812 -40.812 -27.172 1 21.69 33 GLY B N 1
ATOM 3299 C CA . GLY B 1 33 ? 29.562 -41.312 -27.719 1 21.69 33 GLY B CA 1
ATOM 3300 C C . GLY B 1 33 ? 28.734 -42.062 -26.688 1 21.69 33 GLY B C 1
ATOM 3301 O O . GLY B 1 33 ? 28.234 -43.156 -26.953 1 21.69 33 GLY B O 1
ATOM 3302 N N . SER B 1 34 ? 28.781 -41.781 -25.375 1 21.22 34 SER B N 1
ATOM 3303 C CA . SER B 1 34 ? 28.172 -42.812 -24.547 1 21.22 34 SER B CA 1
ATOM 3304 C C . SER B 1 34 ? 26.781 -43.156 -25.047 1 21.22 34 SER B C 1
ATOM 3306 O O . SER B 1 34 ? 26 -42.281 -25.406 1 21.22 34 SER B O 1
ATOM 3308 N N . THR B 1 35 ? 26.531 -44.375 -25.594 1 21.27 35 THR B N 1
ATOM 3309 C CA . THR B 1 35 ? 25.516 -45.188 -26.25 1 21.27 35 THR B CA 1
ATOM 3310 C C . THR B 1 35 ? 24.219 -45.188 -25.453 1 21.27 35 THR B C 1
ATOM 3312 O O . THR B 1 35 ? 23.266 -45.875 -25.797 1 21.27 35 THR B O 1
ATOM 3315 N N . VAL B 1 36 ? 24.391 -44.875 -24.125 1 23.28 36 VAL B N 1
ATOM 3316 C CA . VAL B 1 36 ? 23.172 -45.375 -23.484 1 23.28 36 VAL B CA 1
ATOM 3317 C C . VAL B 1 36 ? 21.953 -44.688 -24.109 1 23.28 36 VAL B C 1
ATOM 3319 O O . VAL B 1 36 ? 21.922 -43.469 -24.266 1 23.28 36 VAL B O 1
ATOM 3322 N N . GLY B 1 37 ? 21.266 -45.375 -24.969 1 22.69 37 GLY B N 1
ATOM 3323 C CA . GLY B 1 37 ? 20.078 -44.969 -25.688 1 22.69 37 GLY B CA 1
ATOM 3324 C C . GLY B 1 37 ? 19.078 -44.219 -24.828 1 22.69 37 GLY B C 1
ATOM 3325 O O . GLY B 1 37 ? 19.047 -44.406 -23.609 1 22.69 37 GLY B O 1
ATOM 3326 N N . PRO B 1 38 ? 18.891 -42.969 -25.172 1 24.06 38 PRO B N 1
ATOM 3327 C CA . PRO B 1 38 ? 18.016 -42.094 -24.391 1 24.06 38 PRO B CA 1
ATOM 3328 C C . PRO B 1 38 ? 16.641 -42.719 -24.125 1 24.06 38 PRO B C 1
ATOM 3330 O O . PRO B 1 38 ? 15.898 -43 -25.062 1 24.06 38 PRO B O 1
ATOM 3333 N N . ILE B 1 39 ? 16.656 -43.656 -23.266 1 23.56 39 ILE B N 1
ATOM 3334 C CA . ILE B 1 39 ? 15.336 -44.219 -22.984 1 23.56 39 ILE B CA 1
ATOM 3335 C C . ILE B 1 39 ? 14.359 -43.062 -22.734 1 23.56 39 ILE B C 1
ATOM 3337 O O . ILE B 1 39 ? 14.477 -42.344 -21.75 1 23.56 39 ILE B O 1
ATOM 3341 N N . ARG B 1 40 ? 14.078 -42.406 -23.797 1 24.09 40 ARG B N 1
ATOM 3342 C CA . ARG B 1 40 ? 13.047 -41.375 -23.75 1 24.09 40 ARG B CA 1
ATOM 3343 C C . ARG B 1 40 ? 11.734 -41.938 -23.203 1 24.09 40 ARG B C 1
ATOM 3345 O O . ARG B 1 40 ? 11.188 -42.906 -23.781 1 24.09 40 ARG B O 1
ATOM 3352 N N . PRO B 1 41 ? 11.758 -42.062 -21.969 1 22.59 41 PRO B N 1
ATOM 3353 C CA . PRO B 1 41 ? 10.414 -42.562 -21.641 1 22.59 41 PRO B CA 1
ATOM 3354 C C . PRO B 1 41 ? 9.32 -41.844 -22.438 1 22.59 41 PRO B C 1
ATOM 3356 O O . PRO B 1 41 ? 9.414 -40.625 -22.656 1 22.59 41 PRO B O 1
ATOM 3359 N N . ASN B 1 42 ? 8.758 -42.438 -23.469 1 21.41 42 ASN B N 1
ATOM 3360 C CA . ASN B 1 42 ? 7.629 -42.062 -24.312 1 21.41 42 ASN B CA 1
ATOM 3361 C C . ASN B 1 42 ? 6.438 -41.594 -23.469 1 21.41 42 ASN B C 1
ATOM 3363 O O . ASN B 1 42 ? 5.66 -42.406 -22.984 1 21.41 42 ASN B O 1
ATOM 3367 N N . TYR B 1 43 ? 6.73 -40.812 -22.547 1 20.39 43 TYR B N 1
ATOM 3368 C CA . TYR B 1 43 ? 5.484 -40.344 -21.953 1 20.39 43 TYR B CA 1
ATOM 3369 C C . TYR B 1 43 ? 4.516 -39.844 -23.016 1 20.39 43 TYR B C 1
ATOM 3371 O O . TYR B 1 43 ? 4.785 -38.875 -23.703 1 20.39 43 TYR B O 1
ATOM 3379 N N . GLN B 1 44 ? 3.977 -40.719 -23.812 1 22.34 44 GLN B N 1
ATOM 3380 C CA . GLN B 1 44 ? 2.783 -40.438 -24.594 1 22.34 44 GLN B CA 1
ATOM 3381 C C . GLN B 1 44 ? 1.882 -39.438 -23.891 1 22.34 44 GLN B C 1
ATOM 3383 O O . GLN B 1 44 ? 1.536 -39.594 -22.719 1 22.34 44 GLN B O 1
ATOM 3388 N N . SER B 1 45 ? 2.025 -38.25 -24.328 1 24.31 45 SER B N 1
ATOM 3389 C CA . SER B 1 45 ? 1.23 -37.031 -24.109 1 24.31 45 SER B CA 1
ATOM 3390 C C . SER B 1 45 ? -0.26 -37.344 -24.078 1 24.31 45 SER B C 1
ATOM 3392 O O . SER B 1 45 ? -0.836 -37.75 -25.094 1 24.31 45 SER B O 1
ATOM 3394 N N . ALA B 1 46 ? -0.684 -38.219 -23.234 1 24.41 46 ALA B N 1
ATOM 3395 C CA . ALA B 1 46 ? -2.143 -38.188 -23.188 1 24.41 46 ALA B CA 1
ATOM 3396 C C . ALA B 1 46 ? -2.672 -36.781 -23.453 1 24.41 46 ALA B C 1
ATOM 3398 O O . ALA B 1 46 ? -2.738 -35.938 -22.531 1 24.41 46 ALA B O 1
ATOM 3399 N N . LEU B 1 47 ? -2.086 -36.125 -24.422 1 23.22 47 LEU B N 1
ATOM 3400 C CA . LEU B 1 47 ? -2.525 -34.875 -25.016 1 23.22 47 LEU B CA 1
ATOM 3401 C C . LEU B 1 47 ? -4.039 -34.844 -25.203 1 23.22 47 LEU B C 1
ATOM 3403 O O . LEU B 1 47 ? -4.598 -35.75 -25.859 1 23.22 47 LEU B O 1
ATOM 3407 N N . VAL B 1 48 ? -4.707 -34.531 -24.188 1 25.77 48 VAL B N 1
ATOM 3408 C CA . VAL B 1 48 ? -6.117 -34.281 -24.453 1 25.77 48 VAL B CA 1
ATOM 3409 C C . VAL B 1 48 ? -6.281 -33.688 -25.859 1 25.77 48 VAL B C 1
ATOM 3411 O O . VAL B 1 48 ? -5.414 -32.969 -26.344 1 25.77 48 VAL B O 1
ATOM 3414 N N . SER B 1 49 ? -6.965 -34.438 -26.75 1 24.91 49 SER B N 1
ATOM 3415 C CA . SER B 1 49 ? -7.438 -33.938 -28.031 1 24.91 49 SER B CA 1
ATOM 3416 C C . SER B 1 49 ? -7.504 -32.406 -28.047 1 24.91 49 SER B C 1
ATOM 3418 O O . SER B 1 49 ? -7.582 -31.766 -27 1 24.91 49 SER B O 1
ATOM 3420 N N . ASP B 1 50 ? -7.098 -31.844 -29.219 1 26.31 50 ASP B N 1
ATOM 3421 C CA . ASP B 1 50 ? -7.176 -30.438 -29.625 1 26.31 50 ASP B CA 1
ATOM 3422 C C . ASP B 1 50 ? -8.43 -29.781 -29.062 1 26.31 50 ASP B C 1
ATOM 3424 O O . ASP B 1 50 ? -9.492 -29.812 -29.688 1 26.31 50 ASP B O 1
ATOM 3428 N N . TYR B 1 51 ? -8.656 -29.953 -27.844 1 25.12 51 TYR B N 1
ATOM 3429 C CA . TYR B 1 51 ? -9.859 -29.344 -27.281 1 25.12 51 TYR B CA 1
ATOM 3430 C C . TYR B 1 51 ? -9.883 -27.844 -27.562 1 25.12 51 TYR B C 1
ATOM 3432 O O . TYR B 1 51 ? -9 -27.109 -27.109 1 25.12 51 TYR B O 1
ATOM 3440 N N . ASP B 1 52 ? -10.133 -27.453 -28.719 1 27.05 52 ASP B N 1
ATOM 3441 C CA . ASP B 1 52 ? -10.602 -26.094 -29 1 27.05 52 ASP B CA 1
ATOM 3442 C C . ASP B 1 52 ? -11.703 -25.688 -28.016 1 27.05 52 ASP B C 1
ATOM 3444 O O . ASP B 1 52 ? -12.812 -26.219 -28.078 1 27.05 52 ASP B O 1
ATOM 3448 N N . PRO B 1 53 ? -11.281 -25.359 -26.922 1 27.25 53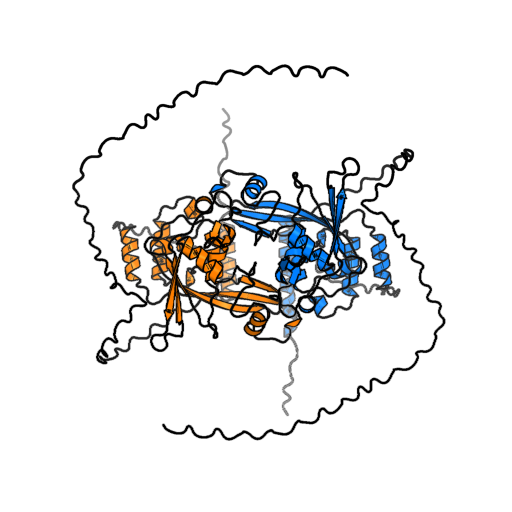 PRO B N 1
ATOM 3449 C CA . PRO B 1 53 ? -12.258 -25.141 -25.859 1 27.25 53 PRO B CA 1
ATOM 3450 C C . PRO B 1 53 ? -13.539 -24.469 -26.359 1 27.25 53 PRO B C 1
ATOM 3452 O O . PRO B 1 53 ? -14.523 -24.391 -25.609 1 27.25 53 PRO B O 1
ATOM 3455 N N . PHE B 1 54 ? -13.25 -23.656 -27.422 1 26.98 54 PHE B N 1
ATOM 3456 C CA . PHE B 1 54 ? -14.391 -23.094 -28.125 1 26.98 54 PHE B CA 1
ATOM 3457 C C . PHE B 1 54 ? -14.969 -24.109 -29.109 1 26.98 54 PHE B C 1
ATOM 3459 O O . PHE B 1 54 ? -15.812 -23.766 -29.938 1 26.98 54 PHE B O 1
ATOM 3466 N N . ALA B 1 55 ? -14.281 -25.297 -29.188 1 26.42 55 ALA B N 1
ATOM 3467 C CA . ALA B 1 55 ? -14.828 -26.219 -30.188 1 26.42 55 ALA B CA 1
ATOM 3468 C C . ALA B 1 55 ? -16.141 -26.828 -29.703 1 26.42 55 ALA B C 1
ATOM 3470 O O . ALA B 1 55 ? -16.281 -27.188 -28.531 1 26.42 55 ALA B O 1
ATOM 3471 N N . ILE B 1 56 ? -17.203 -26.547 -30.297 1 27.66 56 ILE B N 1
ATOM 3472 C CA . ILE B 1 56 ? -18.547 -27.078 -30.094 1 27.66 56 ILE B CA 1
ATOM 3473 C C . ILE B 1 56 ? -18.516 -28.594 -30.141 1 27.66 56 ILE B C 1
ATOM 3475 O O . ILE B 1 56 ? -18.219 -29.188 -31.188 1 27.66 56 ILE B O 1
ATOM 3479 N N . VAL B 1 57 ? -17.844 -29.266 -29.156 1 30.92 57 VAL B N 1
ATOM 3480 C CA . VAL B 1 57 ? -17.922 -30.734 -29.234 1 30.92 57 VAL B CA 1
ATOM 3481 C C . VAL B 1 57 ? -19.375 -31.172 -29.328 1 30.92 57 VAL B C 1
ATOM 3483 O O . VAL B 1 57 ? -20.234 -30.625 -28.625 1 30.92 57 VAL B O 1
ATOM 3486 N N . PRO B 1 58 ? -19.719 -31.906 -30.234 1 27.33 58 PRO B N 1
ATOM 3487 C CA . PRO B 1 58 ? -21.094 -32.375 -30.328 1 27.33 58 PRO B CA 1
ATOM 3488 C C . PRO B 1 58 ? -21.547 -33.125 -29.078 1 27.33 58 PRO B C 1
ATOM 3490 O O . PRO B 1 58 ? -20.719 -33.688 -28.359 1 27.33 58 PRO B O 1
ATOM 3493 N N . PRO B 1 59 ? -22.781 -33.031 -28.625 1 26.77 59 PRO B N 1
ATOM 3494 C CA . PRO B 1 59 ? -23.406 -33.656 -27.453 1 26.77 59 PRO B CA 1
ATOM 3495 C C . PRO B 1 59 ? -23.156 -35.156 -27.391 1 26.77 59 PRO B C 1
ATOM 3497 O O . PRO B 1 59 ? -23.484 -35.875 -28.328 1 26.77 59 PRO B O 1
ATOM 3500 N N . VAL B 1 60 ? -21.938 -35.562 -26.844 1 29 60 VAL B N 1
ATOM 3501 C CA . VAL B 1 60 ? -21.797 -37.031 -26.766 1 29 60 VAL B CA 1
ATOM 3502 C C . VAL B 1 60 ? -23.031 -37.625 -26.094 1 29 60 VAL B C 1
ATOM 3504 O O . VAL B 1 60 ? -23.656 -37 -25.234 1 29 60 VAL B O 1
ATOM 3507 N N . ALA B 1 61 ? -23.516 -38.688 -26.531 1 27.8 61 ALA B N 1
ATOM 3508 C CA . ALA B 1 61 ? -24.719 -39.438 -26.172 1 27.8 61 ALA B CA 1
ATOM 3509 C C . ALA B 1 61 ? -24.719 -39.75 -24.672 1 27.8 61 ALA B C 1
ATOM 3511 O O . ALA B 1 61 ? -23.672 -39.844 -24.047 1 27.8 61 ALA B O 1
ATOM 3512 N N . PRO B 1 62 ? -25.891 -39.75 -24.016 1 27.09 62 PRO B N 1
ATOM 3513 C CA . PRO B 1 62 ? -26.188 -40 -22.594 1 27.09 62 PRO B CA 1
ATOM 3514 C C . PRO B 1 62 ? -25.562 -41.312 -22.078 1 27.09 62 PRO B C 1
ATOM 3516 O O . PRO B 1 62 ? -25.844 -42.375 -22.625 1 27.09 62 PRO B O 1
ATOM 3519 N N . ILE B 1 63 ? -24.25 -41.344 -21.734 1 29.05 63 ILE B N 1
ATOM 3520 C CA . ILE B 1 63 ? -23.75 -42.625 -21.266 1 29.05 63 ILE B CA 1
ATOM 3521 C C . ILE B 1 63 ? -24.672 -43.188 -20.188 1 29.05 63 ILE B C 1
ATOM 3523 O O . ILE B 1 63 ? -25.156 -42.469 -19.328 1 29.05 63 ILE B O 1
ATOM 3527 N N . ALA B 1 64 ? -25.047 -44.438 -20.172 1 29.31 64 ALA B N 1
ATOM 3528 C CA . ALA B 1 64 ? -25.922 -45.312 -19.359 1 29.31 64 ALA B CA 1
ATOM 3529 C C . ALA B 1 64 ? -25.562 -45.219 -17.891 1 29.31 64 ALA B C 1
ATOM 3531 O O . ALA B 1 64 ? -24.406 -45 -17.531 1 29.31 64 ALA B O 1
ATOM 3532 N N . GLN B 1 65 ? -26.547 -45.031 -16.984 1 27.33 65 GLN B N 1
ATOM 3533 C CA . GLN B 1 65 ? -26.719 -44.875 -15.539 1 27.33 65 GLN B CA 1
ATOM 3534 C C . GLN B 1 65 ? -26.031 -46 -14.789 1 27.33 65 GLN B C 1
ATOM 3536 O O . GLN B 1 65 ? -26.578 -47.094 -14.648 1 27.33 65 GLN B O 1
ATOM 3541 N N . SER B 1 66 ? -24.828 -46.5 -15.078 1 28.86 66 SER B N 1
ATOM 3542 C CA . SER B 1 66 ? -24.375 -47.594 -14.242 1 28.86 66 SER B CA 1
ATOM 3543 C C . SER B 1 66 ? -24.531 -47.25 -12.758 1 28.86 66 SER B C 1
ATOM 3545 O O . SER B 1 66 ? -24.641 -46.094 -12.383 1 28.86 66 SER B O 1
ATOM 3547 N N . SER B 1 67 ? -24.625 -48.312 -11.805 1 32.19 67 SER B N 1
ATOM 3548 C CA . SER B 1 67 ? -24.875 -48.438 -10.367 1 32.19 67 SER B CA 1
ATOM 3549 C C . SER B 1 67 ? -24 -47.469 -9.57 1 32.19 67 SER B C 1
ATOM 3551 O O . SER B 1 67 ? -22.781 -47.438 -9.758 1 32.19 67 SER B O 1
ATOM 3553 N N . GLN B 1 68 ? -24.531 -46.406 -9.078 1 29.39 68 GLN B N 1
ATOM 3554 C CA . GLN B 1 68 ? -23.969 -45.312 -8.297 1 29.39 68 GLN B CA 1
ATOM 3555 C C . GLN B 1 68 ? -23.219 -45.844 -7.078 1 29.39 68 GLN B C 1
ATOM 3557 O O . GLN B 1 68 ? -23.812 -46.344 -6.129 1 29.39 68 GLN B O 1
ATOM 3562 N N . SER B 1 69 ? -22.188 -46.688 -7.191 1 31.09 69 SER B N 1
ATOM 3563 C CA . SER B 1 69 ? -21.406 -46.938 -5.988 1 31.09 69 SER B CA 1
ATOM 3564 C C . SER B 1 69 ? -21.312 -45.688 -5.129 1 31.09 69 SER B C 1
ATOM 3566 O O . SER B 1 69 ? -21.234 -44.562 -5.652 1 31.09 69 SER B O 1
ATOM 3568 N N . SER B 1 70 ? -21.906 -45.719 -3.871 1 32.72 70 SER B N 1
ATOM 3569 C CA . SER B 1 70 ? -21.844 -44.75 -2.795 1 32.72 70 SER B CA 1
ATOM 3570 C C . SER B 1 70 ? -20.469 -44.094 -2.74 1 32.72 70 SER B C 1
ATOM 3572 O O . SER B 1 70 ? -19.5 -44.656 -2.236 1 32.72 70 SER B O 1
ATOM 3574 N N . THR B 1 71 ? -20 -43.625 -3.734 1 32 71 THR B N 1
ATOM 3575 C CA . THR B 1 71 ? -18.781 -42.812 -3.639 1 32 71 THR B CA 1
ATOM 3576 C C . THR B 1 71 ? -18.812 -41.938 -2.391 1 32 71 THR B C 1
ATOM 3578 O O . THR B 1 71 ? -19.688 -41.094 -2.244 1 32 71 THR B O 1
ATOM 3581 N N . GLN B 1 72 ? -18.562 -42.5 -1.196 1 34.66 72 GLN B N 1
ATOM 3582 C CA . GLN B 1 72 ? -18.297 -41.719 0.007 1 34.66 72 GLN B CA 1
ATOM 3583 C C . GLN B 1 72 ? -17.797 -40.312 -0.343 1 34.66 72 GLN B C 1
ATOM 3585 O O . GLN B 1 72 ? -16.797 -40.156 -1.038 1 34.66 72 GLN B O 1
ATOM 3590 N N . PHE B 1 73 ? -18.625 -39.469 -0.564 1 37.59 73 PHE B N 1
ATOM 3591 C CA . PHE B 1 73 ? -18.375 -38.031 -0.77 1 37.59 73 PHE B CA 1
ATOM 3592 C C . PHE B 1 73 ? -17.219 -37.562 0.11 1 37.59 73 PHE B C 1
ATOM 3594 O O . PHE B 1 73 ? -17.344 -37.531 1.337 1 37.59 73 PHE B O 1
ATOM 3601 N N . ARG B 1 74 ? -16.047 -37.938 -0.107 1 45.56 74 ARG B N 1
ATOM 3602 C CA . ARG B 1 74 ? -14.875 -37.406 0.571 1 45.56 74 ARG B CA 1
ATOM 3603 C C . ARG B 1 74 ? -15.078 -35.906 0.881 1 45.56 74 ARG B C 1
ATOM 3605 O O . ARG B 1 74 ? -15.477 -35.156 0.01 1 45.56 74 ARG B O 1
ATOM 3612 N N . LYS B 1 75 ? -15.359 -35.5 2.102 1 56.56 75 LYS B N 1
ATOM 3613 C CA . LYS B 1 75 ? -15.492 -34.125 2.621 1 56.56 75 LYS B CA 1
ATOM 3614 C C . LYS B 1 75 ? -14.445 -33.219 2.01 1 56.56 75 LYS B C 1
ATOM 3616 O O . LYS B 1 75 ? -13.25 -33.531 2.006 1 56.56 75 LYS B O 1
ATOM 3621 N N . SER B 1 76 ? -14.945 -32.25 1.098 1 75.44 76 SER B N 1
ATOM 3622 C CA . SER B 1 76 ? -14.078 -31.281 0.459 1 75.44 76 SER B CA 1
ATOM 3623 C C . SER B 1 76 ? -13.227 -30.531 1.487 1 75.44 76 SER B C 1
ATOM 3625 O O . SER B 1 76 ? -13.68 -30.266 2.602 1 75.44 76 SER B O 1
ATOM 3627 N N . SER B 1 77 ? -11.984 -30.484 1.236 1 84.56 77 SER B N 1
ATOM 3628 C CA . SER B 1 77 ? -11.062 -29.75 2.09 1 84.56 77 SER B CA 1
ATOM 3629 C C . SER B 1 77 ? -11.586 -28.344 2.381 1 84.56 77 SER B C 1
ATOM 3631 O O . SER B 1 77 ? -12.172 -27.703 1.509 1 84.56 77 SER B O 1
ATOM 3633 N N . PRO B 1 78 ? -11.484 -27.969 3.545 1 90.56 78 PRO B N 1
ATOM 3634 C CA . PRO B 1 78 ? -11.984 -26.641 3.93 1 90.56 78 PRO B CA 1
ATOM 3635 C C . PRO B 1 78 ? -11.078 -25.5 3.451 1 90.56 78 PRO B C 1
ATOM 3637 O O . PRO B 1 78 ? -9.891 -25.719 3.209 1 90.56 78 PRO B O 1
ATOM 3640 N N . TYR B 1 79 ? -11.695 -24.391 3.273 1 94.81 79 TYR B N 1
ATOM 3641 C CA . TYR B 1 79 ? -10.922 -23.172 3.057 1 94.81 79 TYR B CA 1
ATOM 3642 C C . TYR B 1 79 ? -10.289 -22.688 4.355 1 94.81 79 TYR B C 1
ATOM 3644 O O . TYR B 1 79 ? -10.945 -22.656 5.398 1 94.81 79 TYR B O 1
ATOM 3652 N N . LEU B 1 80 ? -9.047 -22.328 4.27 1 96.06 80 LEU B N 1
ATOM 3653 C CA . LEU B 1 80 ? -8.375 -21.688 5.398 1 96.06 80 LEU B CA 1
ATOM 3654 C C . LEU B 1 80 ? -8.102 -20.219 5.105 1 96.06 80 LEU B C 1
ATOM 3656 O O . LEU B 1 80 ? -7.707 -19.875 3.99 1 96.06 80 LEU B O 1
ATOM 3660 N N . PRO B 1 81 ? -8.297 -19.391 6.117 1 96 81 PRO B N 1
ATOM 3661 C CA . PRO B 1 81 ? -8.07 -17.953 5.91 1 96 81 PRO B CA 1
ATOM 3662 C C . PRO B 1 81 ? -6.586 -17.594 5.863 1 96 81 PRO B C 1
ATOM 3664 O O . PRO B 1 81 ? -5.773 -18.203 6.566 1 96 81 PRO B O 1
ATOM 3667 N N . LYS B 1 82 ? -6.285 -16.641 4.988 1 95.12 82 LYS B N 1
ATOM 3668 C CA . LYS B 1 82 ? -4.969 -16 4.914 1 95.12 82 LYS B CA 1
ATOM 3669 C C . LYS B 1 82 ? -5 -14.602 5.508 1 95.12 82 LYS B C 1
ATOM 3671 O O . LYS B 1 82 ? -5.977 -14.211 6.152 1 95.12 82 LYS B O 1
ATOM 3676 N N . ASP B 1 83 ? -3.934 -13.93 5.336 1 87.31 83 ASP B N 1
ATOM 3677 C CA . ASP B 1 83 ? -3.848 -12.57 5.852 1 87.31 83 ASP B CA 1
ATOM 3678 C C . ASP B 1 83 ? -4.758 -11.625 5.066 1 87.31 83 ASP B C 1
ATOM 3680 O O . ASP B 1 83 ? -5.098 -11.898 3.914 1 87.31 83 ASP B O 1
ATOM 3684 N N . LYS B 1 84 ? -5.137 -10.648 5.699 1 94.44 84 LYS B N 1
ATOM 3685 C CA . LYS B 1 84 ? -5.996 -9.625 5.117 1 94.44 84 LYS B CA 1
ATOM 3686 C C . LYS B 1 84 ? -5.172 -8.516 4.473 1 94.44 84 LYS B C 1
ATOM 3688 O O . LYS B 1 84 ? -4.082 -8.188 4.945 1 94.44 84 LYS B O 1
ATOM 3693 N N . VAL B 1 85 ? -5.703 -8.086 3.41 1 96.44 85 VAL B N 1
ATOM 3694 C CA . VAL B 1 85 ? -5.145 -6.898 2.771 1 96.44 85 VAL B CA 1
ATOM 3695 C C . VAL B 1 85 ? -6.035 -5.691 3.053 1 96.44 85 VAL B C 1
ATOM 3697 O O . VAL B 1 85 ? -7.215 -5.684 2.691 1 96.44 85 VAL B O 1
ATOM 3700 N N . HIS B 1 86 ? -5.461 -4.688 3.674 1 95.88 86 HIS B N 1
ATOM 3701 C CA . HIS B 1 86 ? -6.203 -3.467 3.971 1 95.88 86 HIS B CA 1
ATOM 3702 C C . HIS B 1 86 ? -6.449 -2.65 2.705 1 95.88 86 HIS B C 1
ATOM 3704 O O . HIS B 1 86 ? -5.512 -2.373 1.951 1 95.88 86 HIS B O 1
ATOM 3710 N N . LEU B 1 87 ? -7.688 -2.326 2.504 1 96.81 87 LEU B N 1
ATOM 3711 C CA . LEU B 1 87 ? -8.031 -1.596 1.289 1 96.81 87 LEU B CA 1
ATOM 3712 C C . LEU B 1 87 ? -8.18 -0.106 1.576 1 96.81 87 LEU B C 1
ATOM 3714 O O . LEU B 1 87 ? -7.48 0.719 0.985 1 96.81 87 LEU B O 1
ATOM 3718 N N . PHE B 1 88 ? -9.07 0.251 2.457 1 95.56 88 PHE B N 1
ATOM 3719 C CA . PHE B 1 88 ? -9.266 1.655 2.795 1 95.56 88 PHE B CA 1
ATOM 3720 C C . PHE B 1 88 ? -9.961 1.795 4.145 1 95.56 88 PHE B C 1
ATOM 3722 O O . PHE B 1 88 ? -10.453 0.811 4.699 1 95.56 88 PHE B O 1
ATOM 3729 N N . ILE B 1 89 ? -9.867 2.977 4.645 1 95.12 89 ILE B N 1
ATOM 3730 C CA . ILE B 1 89 ? -10.555 3.316 5.883 1 95.12 89 ILE B CA 1
ATOM 3731 C C . ILE B 1 89 ? -11.977 3.777 5.574 1 95.12 89 ILE B C 1
ATOM 3733 O O . ILE B 1 89 ? -12.18 4.629 4.707 1 95.12 89 ILE B O 1
ATOM 3737 N N . ILE B 1 90 ? -12.891 3.26 6.25 1 95.25 90 ILE B N 1
ATOM 3738 C CA . ILE B 1 90 ? -14.297 3.568 6.027 1 95.25 90 ILE B CA 1
ATOM 3739 C C . ILE B 1 90 ? -14.641 4.918 6.656 1 95.25 90 ILE B C 1
ATOM 3741 O O . ILE B 1 90 ? -14.453 5.113 7.859 1 95.25 90 ILE B O 1
ATOM 3745 N N . GLU B 1 91 ? -15.141 5.781 5.84 1 94.81 91 GLU B N 1
ATOM 3746 C CA . GLU B 1 91 ? -15.516 7.113 6.293 1 94.81 91 GLU B CA 1
ATOM 3747 C C . GLU B 1 91 ? -16.906 7.105 6.93 1 94.81 91 GLU B C 1
ATOM 3749 O O . GLU B 1 91 ? -17.703 6.207 6.672 1 94.81 91 GLU B O 1
ATOM 3754 N N . PRO B 1 92 ? -17.234 8.117 7.652 1 91.81 92 PRO B N 1
ATOM 3755 C CA . PRO B 1 92 ? -18.516 8.164 8.383 1 91.81 92 PRO B CA 1
ATOM 3756 C C . PRO B 1 92 ? -19.719 8.164 7.461 1 91.81 92 PRO B C 1
ATOM 3758 O O . PRO B 1 92 ? -20.828 7.805 7.887 1 91.81 92 PRO B O 1
ATOM 3761 N N . VAL B 1 93 ? -19.562 8.547 6.238 1 91.75 93 VAL B N 1
ATOM 3762 C CA . VAL B 1 93 ? -20.672 8.586 5.289 1 91.75 93 VAL B CA 1
ATOM 3763 C C . VAL B 1 93 ? -21.25 7.188 5.125 1 91.75 93 VAL B C 1
ATOM 3765 O O . VAL B 1 93 ? -22.406 7.035 4.719 1 91.75 93 VAL B O 1
ATOM 3768 N N . TYR B 1 94 ? -20.5 6.191 5.516 1 93.44 94 TYR B N 1
ATOM 3769 C CA . TYR B 1 94 ? -20.953 4.816 5.355 1 93.44 94 TYR B CA 1
ATOM 3770 C C . TYR B 1 94 ? -21.5 4.262 6.664 1 93.44 94 TYR B C 1
ATOM 3772 O O . TYR B 1 94 ? -21.828 3.078 6.758 1 93.44 94 TYR B O 1
ATOM 3780 N N . ASP B 1 95 ? -21.578 5.078 7.582 1 91.06 95 ASP B N 1
ATOM 3781 C CA . ASP B 1 95 ? -22.094 4.605 8.859 1 91.06 95 ASP B CA 1
ATOM 3782 C C . ASP B 1 95 ? -23.516 4.066 8.711 1 91.06 95 ASP B C 1
ATOM 3784 O O . ASP B 1 95 ? -24.328 4.641 7.98 1 91.06 95 ASP B O 1
ATOM 3788 N N . GLY B 1 96 ? -23.766 2.969 9.312 1 88.75 96 GLY B N 1
ATOM 3789 C CA . GLY B 1 96 ? -25.094 2.369 9.25 1 88.75 96 GLY B CA 1
ATOM 3790 C C . GLY B 1 96 ? -25.203 1.262 8.211 1 88.75 96 GLY B C 1
ATOM 3791 O O . GLY B 1 96 ? -26.172 0.515 8.195 1 88.75 96 GLY B O 1
ATOM 3792 N N . ILE B 1 97 ? -24.234 1.283 7.348 1 90.56 97 ILE B N 1
ATOM 3793 C CA . ILE B 1 97 ? -24.219 0.211 6.355 1 90.56 97 ILE B CA 1
ATOM 3794 C C . ILE B 1 97 ? -23.484 -1.005 6.93 1 90.56 97 ILE B C 1
ATOM 3796 O O . ILE B 1 97 ? -22.312 -0.917 7.301 1 90.56 97 ILE B O 1
ATOM 3800 N N . SER B 1 98 ? -24.141 -2.086 7.031 1 85.25 98 SER B N 1
ATOM 3801 C CA . SER B 1 98 ? -23.547 -3.27 7.645 1 85.25 98 SER B CA 1
ATOM 3802 C C . SER B 1 98 ? -22.891 -4.168 6.598 1 85.25 98 SER B C 1
ATOM 3804 O O . SER B 1 98 ? -21.875 -4.809 6.867 1 85.25 98 SER B O 1
ATOM 3806 N N . ASP B 1 99 ? -23.391 -4.203 5.383 1 91.56 99 ASP B N 1
ATOM 3807 C CA . ASP B 1 99 ? -22.906 -5.094 4.336 1 91.56 99 ASP B CA 1
ATOM 3808 C C . ASP B 1 99 ? -21.688 -4.508 3.631 1 91.56 99 ASP B C 1
ATOM 3810 O O . ASP B 1 99 ? -21.781 -3.451 3 1 91.56 99 ASP B O 1
ATOM 3814 N N . PRO B 1 100 ? -20.562 -5.184 3.738 1 94.88 100 PRO B N 1
ATOM 3815 C CA . PRO B 1 100 ? -19.344 -4.684 3.076 1 94.88 100 PRO B CA 1
ATOM 3816 C C . PRO B 1 100 ? -19.531 -4.508 1.569 1 94.88 100 PRO B C 1
ATOM 3818 O O . PRO B 1 100 ? -18.938 -3.613 0.971 1 94.88 100 PRO B O 1
ATOM 3821 N N . ILE B 1 101 ? -20.344 -5.324 1.02 1 94.31 101 ILE B N 1
ATOM 3822 C CA . ILE B 1 101 ? -20.547 -5.285 -0.425 1 94.31 101 ILE B CA 1
ATOM 3823 C C . ILE B 1 101 ? -21.203 -3.967 -0.82 1 94.31 101 ILE B C 1
ATOM 3825 O O . ILE B 1 101 ? -20.875 -3.379 -1.85 1 94.31 101 ILE B O 1
ATOM 3829 N N . THR B 1 102 ? -22.094 -3.496 -0.032 1 94.56 102 THR B N 1
ATOM 3830 C CA . THR B 1 102 ? -22.766 -2.221 -0.292 1 94.56 102 THR B CA 1
ATOM 3831 C C . THR B 1 102 ? -21.75 -1.072 -0.229 1 94.56 102 THR B C 1
ATOM 3833 O O . THR B 1 102 ? -21.797 -0.158 -1.055 1 94.56 102 THR B O 1
ATOM 3836 N N . ILE B 1 103 ? -20.859 -1.13 0.67 1 96.19 103 ILE B N 1
ATOM 3837 C CA . ILE B 1 103 ? -19.828 -0.104 0.807 1 96.19 103 ILE B CA 1
ATOM 3838 C C . ILE B 1 103 ? -18.922 -0.105 -0.428 1 96.19 103 ILE B C 1
ATOM 3840 O O . ILE B 1 103 ? -18.688 0.945 -1.027 1 96.19 103 ILE B O 1
ATOM 3844 N N . VAL B 1 104 ? -18.531 -1.296 -0.832 1 96.25 104 VAL B N 1
ATOM 3845 C CA . VAL B 1 104 ? -17.562 -1.406 -1.92 1 96.25 104 VAL B CA 1
ATOM 3846 C C . VAL B 1 104 ? -18.219 -1.003 -3.238 1 96.25 104 VAL B C 1
ATOM 3848 O O . VAL B 1 104 ? -17.562 -0.429 -4.113 1 96.25 104 VAL B O 1
ATOM 3851 N N . ARG B 1 105 ? -19.453 -1.259 -3.393 1 94.31 105 ARG B N 1
ATOM 3852 C CA . ARG B 1 105 ? -20.156 -0.868 -4.605 1 94.31 105 ARG B CA 1
ATOM 3853 C C . ARG B 1 105 ? -20.25 0.649 -4.723 1 94.31 105 ARG B C 1
ATOM 3855 O O . ARG B 1 105 ? -20.328 1.189 -5.828 1 94.31 105 ARG B O 1
ATOM 3862 N N . SER B 1 106 ? -20.266 1.279 -3.6 1 94.62 106 SER B N 1
ATOM 3863 C CA . SER B 1 106 ? -20.281 2.738 -3.578 1 94.62 106 SER B CA 1
ATOM 3864 C C . SER B 1 106 ? -18.875 3.307 -3.738 1 94.62 106 SER B C 1
ATOM 3866 O O . SER B 1 106 ? -18.703 4.406 -4.266 1 94.62 106 SER B O 1
ATOM 3868 N N . TYR B 1 107 ? -17.891 2.582 -3.352 1 96.44 107 TYR B N 1
ATOM 3869 C CA . TYR B 1 107 ? -16.531 3.076 -3.268 1 96.44 107 TYR B CA 1
ATOM 3870 C C . TYR B 1 107 ? -15.789 2.848 -4.578 1 96.44 107 TYR B C 1
ATOM 3872 O O . TYR B 1 107 ? -15.023 3.707 -5.027 1 96.44 107 TYR B O 1
ATOM 3880 N N . PHE B 1 108 ? -15.984 1.684 -5.16 1 97 108 PHE B N 1
ATOM 3881 C CA . PHE B 1 108 ? -15.305 1.323 -6.395 1 97 108 PHE B CA 1
ATOM 3882 C C . PHE B 1 108 ? -16.203 1.555 -7.602 1 97 108 PHE B C 1
ATOM 3884 O O . PHE B 1 108 ? -17.422 1.604 -7.469 1 97 108 PHE B O 1
ATOM 3891 N N . PRO B 1 109 ? -15.547 1.697 -8.797 1 95.31 109 PRO B N 1
ATOM 3892 C CA . PRO B 1 109 ? -16.359 1.775 -10.008 1 95.31 109 PRO B CA 1
ATOM 3893 C C . PRO B 1 109 ? -17.203 0.525 -10.234 1 95.31 109 PRO B C 1
ATOM 3895 O O . PRO B 1 109 ? -16.906 -0.538 -9.688 1 95.31 109 PRO B O 1
ATOM 3898 N N . PRO B 1 110 ? -18.172 0.68 -11.039 1 91.44 110 PRO B N 1
ATOM 3899 C CA . PRO B 1 110 ? -18.984 -0.497 -11.344 1 91.44 110 PRO B CA 1
ATOM 3900 C C . PRO B 1 110 ? -18.172 -1.655 -11.906 1 91.44 110 PRO B C 1
ATOM 3902 O O . PRO B 1 110 ? -17.312 -1.444 -12.766 1 91.44 110 PRO B O 1
ATOM 3905 N N . ASN B 1 111 ? -18.391 -2.836 -11.391 1 88.06 111 ASN B N 1
ATOM 3906 C CA . ASN B 1 111 ? -17.781 -4.09 -11.828 1 88.06 111 ASN B CA 1
ATOM 3907 C C . ASN B 1 111 ? -16.281 -4.129 -11.516 1 88.06 111 ASN B C 1
ATOM 3909 O O . ASN B 1 111 ? -15.523 -4.801 -12.203 1 88.06 111 ASN B O 1
ATOM 3913 N N . SER B 1 112 ? -15.945 -3.275 -10.617 1 95.12 112 SER B N 1
ATOM 3914 C CA . SER B 1 112 ? -14.547 -3.254 -10.195 1 95.12 112 SER B CA 1
ATOM 3915 C C . SER B 1 112 ? -14.422 -3.482 -8.688 1 95.12 112 SER B C 1
ATOM 3917 O O . SER B 1 112 ? -15.289 -3.068 -7.918 1 95.12 112 SER B O 1
ATOM 3919 N N . HIS B 1 113 ? -13.375 -4.078 -8.305 1 97.19 113 HIS B N 1
ATOM 3920 C CA . HIS B 1 113 ? -13.133 -4.352 -6.895 1 97.19 113 HIS B CA 1
ATOM 3921 C C . HIS B 1 113 ? -11.875 -3.652 -6.406 1 97.19 113 HIS B C 1
ATOM 3923 O O . HIS B 1 113 ? -11.258 -4.086 -5.43 1 97.19 113 HIS B O 1
ATOM 3929 N N . PHE B 1 114 ? -11.469 -2.711 -7.133 1 96.81 114 PHE B N 1
ATOM 3930 C CA . PHE B 1 114 ? -10.391 -1.797 -6.781 1 96.81 114 PHE B CA 1
ATOM 3931 C C . PHE B 1 114 ? -10.562 -0.458 -7.488 1 96.81 114 PHE B C 1
ATOM 3933 O O . PHE B 1 114 ? -11.367 -0.338 -8.414 1 96.81 114 PHE B O 1
ATOM 3940 N N . LEU B 1 115 ? -9.891 0.536 -6.961 1 95.38 115 LEU B N 1
ATOM 3941 C CA . LEU B 1 115 ? -9.828 1.827 -7.637 1 95.38 115 LEU B CA 1
ATOM 3942 C C . LEU B 1 115 ? -8.648 1.879 -8.602 1 95.38 115 LEU B C 1
ATOM 3944 O O . LEU B 1 115 ? -7.492 1.847 -8.18 1 95.38 115 LEU B O 1
ATOM 3948 N N . PRO B 1 116 ? -8.945 1.971 -9.891 1 95.38 116 PRO B N 1
ATOM 3949 C CA . PRO B 1 116 ? -7.82 2.039 -10.828 1 95.38 116 PRO B CA 1
ATOM 3950 C C . PRO B 1 116 ? -6.953 3.279 -10.617 1 95.38 116 PRO B C 1
ATOM 3952 O O . PRO B 1 116 ? -7.477 4.387 -10.461 1 95.38 116 PRO B O 1
ATOM 3955 N N . PRO B 1 117 ? -5.656 3.088 -10.602 1 94.56 117 PRO B N 1
ATOM 3956 C CA . PRO B 1 117 ? -4.781 4.25 -10.414 1 94.56 117 PRO B CA 1
ATOM 3957 C C . PRO B 1 117 ? -4.871 5.242 -11.57 1 94.56 117 PRO B C 1
ATOM 3959 O O . PRO B 1 117 ? -4.523 6.414 -11.414 1 94.56 117 PRO B O 1
ATOM 3962 N N . ALA B 1 118 ? -5.215 4.793 -12.695 1 92.88 118 ALA B N 1
ATOM 3963 C CA . ALA B 1 118 ? -5.539 5.586 -13.883 1 92.88 118 ALA B CA 1
ATOM 3964 C C . ALA B 1 118 ? -6.758 5.023 -14.602 1 92.88 118 ALA B C 1
ATOM 3966 O O . ALA B 1 118 ? -7.059 3.83 -14.492 1 92.88 118 ALA B O 1
ATOM 3967 N N . PRO B 1 119 ? -7.426 5.832 -15.336 1 90.94 119 PRO B N 1
ATOM 3968 C CA . PRO B 1 119 ? -8.688 5.391 -15.945 1 90.94 119 PRO B CA 1
ATOM 3969 C C . PRO B 1 119 ? -8.516 4.16 -16.828 1 90.94 119 PRO B C 1
ATOM 3971 O O . PRO B 1 119 ? -9.414 3.328 -16.922 1 90.94 119 PRO B O 1
ATOM 3974 N N . TYR B 1 120 ? -7.395 4.039 -17.484 1 92.25 120 TYR B N 1
ATOM 3975 C CA . TYR B 1 120 ? -7.215 2.941 -18.422 1 92.25 120 TYR B CA 1
ATOM 3976 C C . TYR B 1 120 ? -6.691 1.695 -17.719 1 92.25 120 TYR B C 1
ATOM 3978 O O . TYR B 1 120 ? -6.617 0.622 -18.328 1 92.25 120 TYR B O 1
ATOM 3986 N N . LYS B 1 121 ? -6.336 1.831 -16.453 1 95.69 121 LYS B N 1
ATOM 3987 C CA . LYS B 1 121 ? -5.746 0.708 -15.727 1 95.69 121 LYS B CA 1
ATOM 3988 C C . LYS B 1 121 ? -6.82 -0.112 -15.023 1 95.69 121 LYS B C 1
ATOM 3990 O O . LYS B 1 121 ? -6.793 -0.251 -13.797 1 95.69 121 LYS B O 1
ATOM 3995 N N . ASP B 1 122 ? -7.68 -0.675 -15.844 1 95.19 122 ASP B N 1
ATOM 3996 C CA . ASP B 1 122 ? -8.727 -1.554 -15.336 1 95.19 122 ASP B CA 1
ATOM 3997 C C . ASP B 1 122 ? -8.281 -3.014 -15.359 1 95.19 122 ASP B C 1
ATOM 3999 O O . ASP B 1 122 ? -7.102 -3.303 -15.57 1 95.19 122 ASP B O 1
ATOM 4003 N N . LEU B 1 123 ? -9.172 -3.896 -15.047 1 96.12 123 LEU B N 1
ATOM 4004 C CA . LEU B 1 123 ? -8.836 -5.312 -14.977 1 96.12 123 LEU B CA 1
ATOM 4005 C C . LEU B 1 123 ? -8.32 -5.824 -16.312 1 96.12 123 LEU B C 1
ATOM 4007 O O . LEU B 1 123 ? -7.398 -6.637 -16.359 1 96.12 123 LEU B O 1
ATOM 4011 N N . LYS B 1 124 ? -8.898 -5.398 -17.375 1 94.5 124 LYS B N 1
ATOM 4012 C CA . LYS B 1 124 ? -8.461 -5.789 -18.719 1 94.5 124 LYS B CA 1
ATOM 4013 C C . LYS B 1 124 ? -7.02 -5.352 -18.969 1 94.5 124 LYS B C 1
ATOM 4015 O O . LYS B 1 124 ? -6.238 -6.098 -19.562 1 94.5 124 LYS B O 1
ATOM 4020 N N . PHE B 1 125 ? -6.742 -4.164 -18.547 1 95.81 125 PHE B N 1
ATOM 4021 C CA . PHE B 1 125 ? -5.391 -3.637 -18.672 1 95.81 125 PHE B CA 1
ATOM 4022 C C . PHE B 1 125 ? -4.379 -4.578 -18.031 1 95.81 125 PHE B C 1
ATOM 4024 O O . PHE B 1 125 ? -3.385 -4.953 -18.656 1 95.81 125 PHE B O 1
ATOM 4031 N N . TYR B 1 126 ? -4.629 -5.027 -16.875 1 97.12 126 TYR B N 1
ATOM 4032 C CA . TYR B 1 126 ? -3.711 -5.887 -16.141 1 97.12 126 TYR B CA 1
ATOM 4033 C C . TYR B 1 126 ? -3.666 -7.285 -16.734 1 97.12 126 TYR B C 1
ATOM 4035 O O . TYR B 1 126 ? -2.602 -7.902 -16.812 1 97.12 126 TYR B O 1
ATOM 4043 N N . ARG B 1 127 ? -4.777 -7.77 -17.141 1 96.12 127 ARG B N 1
ATOM 4044 C CA . ARG B 1 127 ? -4.809 -9.047 -17.859 1 96.12 127 ARG B CA 1
ATOM 4045 C C . ARG B 1 127 ? -3.953 -8.992 -19.109 1 96.12 127 ARG B C 1
ATOM 4047 O O . ARG B 1 127 ? -3.189 -9.922 -19.391 1 96.12 127 ARG B O 1
ATOM 4054 N N . ASP B 1 128 ? -4.09 -7.953 -19.859 1 96.62 128 ASP B N 1
ATOM 4055 C CA . ASP B 1 128 ? -3.373 -7.805 -21.125 1 96.62 128 ASP B CA 1
ATOM 4056 C C . ASP B 1 128 ? -1.863 -7.766 -20.891 1 96.62 128 ASP B C 1
ATOM 4058 O O . ASP B 1 128 ? -1.093 -8.273 -21.703 1 96.62 128 ASP B O 1
ATOM 4062 N N . ILE B 1 129 ? -1.441 -7.168 -19.781 1 97.62 129 ILE B N 1
ATOM 4063 C CA . ILE B 1 129 ? -0.021 -7.137 -19.453 1 97.62 129 ILE B CA 1
ATOM 4064 C C . ILE B 1 129 ? 0.495 -8.562 -19.266 1 97.62 129 ILE B C 1
ATOM 4066 O O . ILE B 1 129 ? 1.536 -8.93 -19.828 1 97.62 129 ILE B O 1
ATOM 4070 N N . LEU B 1 130 ? -0.244 -9.367 -18.531 1 97.81 130 LEU B N 1
ATOM 4071 C CA . LEU B 1 130 ? 0.183 -10.727 -18.234 1 97.81 130 LEU B CA 1
ATOM 4072 C C . LEU B 1 130 ? 0.131 -11.602 -19.484 1 97.81 130 LEU B C 1
ATOM 4074 O O . LEU B 1 130 ? 0.956 -12.5 -19.656 1 97.81 130 LEU B O 1
ATOM 4078 N N . HIS B 1 131 ? -0.795 -11.281 -20.328 1 96.25 131 HIS B N 1
ATOM 4079 C CA . HIS B 1 131 ? -0.886 -12.008 -21.594 1 96.25 131 HIS B CA 1
ATOM 4080 C C . HIS B 1 131 ? 0.262 -11.633 -22.531 1 96.25 131 HIS B C 1
ATOM 4082 O O . HIS B 1 131 ? 0.9 -12.508 -23.109 1 96.25 131 HIS B O 1
ATOM 4088 N N . GLU B 1 132 ? 0.49 -10.406 -22.641 1 95.31 132 GLU B N 1
ATOM 4089 C CA . GLU B 1 132 ? 1.542 -9.914 -23.516 1 95.31 132 GLU B CA 1
ATOM 4090 C C . GLU B 1 132 ? 2.912 -10.43 -23.094 1 95.31 132 GLU B C 1
ATOM 4092 O O . GLU B 1 132 ? 3.76 -10.734 -23.922 1 95.31 132 GLU B O 1
ATOM 4097 N N . THR B 1 133 ? 3.121 -10.523 -21.812 1 96.25 133 THR B N 1
ATOM 4098 C CA . THR B 1 133 ? 4.398 -10.984 -21.281 1 96.25 133 THR B CA 1
ATOM 4099 C C . THR B 1 133 ? 4.438 -12.508 -21.219 1 96.25 133 THR B C 1
ATOM 4101 O O . THR B 1 133 ? 5.418 -13.094 -20.75 1 96.25 133 THR B O 1
ATOM 4104 N N . LYS B 1 134 ? 3.328 -13.172 -21.578 1 96.44 134 LYS B N 1
ATOM 4105 C CA . LYS B 1 134 ? 3.211 -14.625 -21.562 1 96.44 134 LYS B CA 1
ATOM 4106 C C . LYS B 1 134 ? 3.467 -15.18 -20.156 1 96.44 134 LYS B C 1
ATOM 4108 O O . LYS B 1 134 ? 4.133 -16.203 -20 1 96.44 134 LYS B O 1
ATOM 4113 N N . SER B 1 135 ? 2.955 -14.438 -19.234 1 97.69 135 SER B N 1
ATOM 4114 C CA . SER B 1 135 ? 3.23 -14.797 -17.844 1 97.69 135 SER B CA 1
ATOM 4115 C C . SER B 1 135 ? 2.225 -15.82 -17.328 1 97.69 135 SER B C 1
ATOM 4117 O O . SER B 1 135 ? 2.574 -16.688 -16.531 1 97.69 135 SER B O 1
ATOM 4119 N N . VAL B 1 136 ? 1.013 -15.664 -17.781 1 97.81 136 VAL B N 1
ATOM 4120 C CA . VAL B 1 136 ? -0.025 -16.562 -17.281 1 97.81 136 VAL B CA 1
ATOM 4121 C C . VAL B 1 136 ? -0.953 -16.969 -18.422 1 97.81 136 VAL B C 1
ATOM 4123 O O . VAL B 1 136 ? -1.016 -16.297 -19.453 1 97.81 136 VAL B O 1
ATOM 4126 N N . GLU B 1 137 ? -1.551 -18.062 -18.219 1 97.5 137 GLU B N 1
ATOM 4127 C CA . GLU B 1 137 ? -2.709 -18.5 -19 1 97.5 137 GLU B CA 1
ATOM 4128 C C . GLU B 1 137 ? -3.961 -18.578 -18.141 1 97.5 137 GLU B C 1
ATOM 4130 O O . GLU B 1 137 ? -3.969 -19.25 -17.109 1 97.5 137 GLU B O 1
ATOM 4135 N N . ILE B 1 138 ? -4.934 -17.844 -18.516 1 96.25 138 ILE B N 1
ATOM 4136 C CA . ILE B 1 138 ? -6.176 -17.781 -17.75 1 96.25 138 ILE B CA 1
ATOM 4137 C C . ILE B 1 138 ? -7.316 -18.359 -18.594 1 96.25 138 ILE B C 1
ATOM 4139 O O . ILE B 1 138 ? -7.488 -17.984 -19.75 1 96.25 138 ILE B O 1
ATOM 4143 N N . LYS B 1 139 ? -8.086 -19.25 -17.969 1 94.12 139 LYS B N 1
ATOM 4144 C CA . LYS B 1 139 ? -9.219 -19.859 -18.641 1 94.12 139 LYS B CA 1
ATOM 4145 C C . LYS B 1 139 ? -10.469 -19.828 -17.766 1 94.12 139 LYS B C 1
ATOM 4147 O O . LYS B 1 139 ? -10.438 -20.281 -16.625 1 94.12 139 LYS B O 1
ATOM 4152 N N . PRO B 1 140 ? -11.5 -19.281 -18.312 1 92.56 140 PRO B N 1
ATOM 4153 C CA . PRO B 1 140 ? -12.766 -19.375 -17.578 1 92.56 140 PRO B CA 1
ATOM 4154 C C . PRO B 1 140 ? -13.383 -20.781 -17.656 1 92.56 140 PRO B C 1
ATOM 4156 O O . PRO B 1 140 ? -13.398 -21.375 -18.734 1 92.56 140 PRO B O 1
ATOM 4159 N N . ILE B 1 141 ? -13.773 -21.266 -16.578 1 90.38 141 ILE B N 1
ATOM 4160 C CA . ILE B 1 141 ? -14.516 -22.516 -16.516 1 90.38 141 ILE B CA 1
ATOM 4161 C C . ILE B 1 141 ? -16 -22.234 -16.297 1 90.38 141 ILE B C 1
ATOM 4163 O O . ILE B 1 141 ? -16.391 -21.688 -15.258 1 90.38 141 ILE B O 1
ATOM 4167 N N . LYS B 1 142 ? -16.719 -22.609 -17.25 1 88.12 142 LYS B N 1
ATOM 4168 C CA . LYS B 1 142 ? -18.125 -22.25 -17.266 1 88.12 142 LYS B CA 1
ATOM 4169 C C . LYS B 1 142 ? -19 -23.438 -16.859 1 88.12 142 LYS B C 1
ATOM 4171 O O . LYS B 1 142 ? -18.547 -24.594 -16.875 1 88.12 142 LYS B O 1
ATOM 4176 N N . ASP B 1 143 ? -20.172 -23.031 -16.422 1 85.31 143 ASP B N 1
ATOM 4177 C CA . ASP B 1 143 ? -21.156 -24.047 -16.078 1 85.31 143 ASP B CA 1
ATOM 4178 C C . ASP B 1 143 ? -21.562 -24.844 -17.312 1 85.31 143 ASP B C 1
ATOM 4180 O O . ASP B 1 143 ? -21.781 -24.281 -18.391 1 85.31 143 ASP B O 1
ATOM 4184 N N . ARG B 1 144 ? -21.672 -26.141 -17.203 1 86.75 144 ARG B N 1
ATOM 4185 C CA . ARG B 1 144 ? -21.984 -27.016 -18.328 1 86.75 144 ARG B CA 1
ATOM 4186 C C . ARG B 1 144 ? -23.422 -26.797 -18.797 1 86.75 144 ARG B C 1
ATOM 4188 O O . ARG B 1 144 ? -23.703 -26.812 -20 1 86.75 144 ARG B O 1
ATOM 4195 N N . GLU B 1 145 ? -24.25 -26.531 -17.812 1 87.94 145 GLU B N 1
ATOM 4196 C CA . GLU B 1 145 ? -25.656 -26.359 -18.109 1 87.94 145 GLU B CA 1
ATOM 4197 C C . GLU B 1 145 ? -25.969 -24.938 -18.562 1 87.94 145 GLU B C 1
ATOM 4199 O O . GLU B 1 145 ? -26.812 -24.734 -19.438 1 87.94 145 GLU B O 1
ATOM 4204 N N . ASN B 1 146 ? -25.297 -23.953 -18.031 1 87.25 146 ASN B N 1
ATOM 4205 C CA . ASN B 1 146 ? -25.469 -22.547 -18.359 1 87.25 146 ASN B CA 1
ATOM 4206 C C . ASN B 1 146 ? -24.141 -21.859 -18.656 1 87.25 146 ASN B C 1
ATOM 4208 O O . ASN B 1 146 ? -23.531 -21.281 -17.766 1 87.25 146 ASN B O 1
ATOM 4212 N N . PRO B 1 147 ? -23.781 -21.922 -19.906 1 85.81 147 PRO B N 1
ATOM 4213 C CA . PRO B 1 147 ? -22.453 -21.422 -20.281 1 85.81 147 PRO B CA 1
ATOM 4214 C C . PRO B 1 147 ? -22.281 -19.938 -20.016 1 85.81 147 PRO B C 1
ATOM 4216 O O . PRO B 1 147 ? -21.156 -19.422 -20.062 1 85.81 147 PRO B O 1
ATOM 4219 N N . ALA B 1 148 ? -23.25 -19.234 -19.688 1 82.19 148 ALA B N 1
ATOM 4220 C CA . ALA B 1 148 ? -23.156 -17.812 -19.359 1 82.19 148 ALA B CA 1
ATOM 4221 C C . ALA B 1 148 ? -22.594 -17.609 -17.969 1 82.19 148 ALA B C 1
ATOM 4223 O O . ALA B 1 148 ? -22.125 -16.516 -17.625 1 82.19 148 ALA B O 1
ATOM 4224 N N . VAL B 1 149 ? -22.578 -18.688 -17.266 1 82.94 149 VAL B N 1
ATOM 4225 C CA . VAL B 1 149 ? -22.156 -18.594 -15.875 1 82.94 149 VAL B CA 1
ATOM 4226 C C . VAL B 1 149 ? -20.734 -19.094 -15.719 1 82.94 149 VAL B C 1
ATOM 4228 O O . VAL B 1 149 ? -20.422 -20.234 -16.062 1 82.94 149 VAL B O 1
ATOM 4231 N N . ILE B 1 150 ? -19.906 -18.25 -15.242 1 85.62 150 ILE B N 1
ATOM 4232 C CA . ILE B 1 150 ? -18.531 -18.641 -14.938 1 85.62 150 ILE B CA 1
ATOM 4233 C C . ILE B 1 150 ? -18.469 -19.203 -13.523 1 85.62 150 ILE B C 1
ATOM 4235 O O . ILE B 1 150 ? -18.797 -18.531 -12.555 1 85.62 150 ILE B O 1
ATOM 4239 N N . LEU B 1 151 ? -18.031 -20.438 -13.477 1 85.88 151 LEU B N 1
ATOM 4240 C CA . LEU B 1 151 ? -17.891 -21.078 -12.172 1 85.88 151 LEU B CA 1
A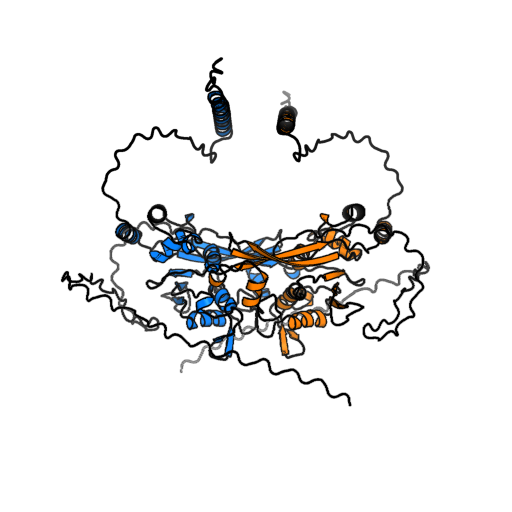TOM 4241 C C . LEU B 1 151 ? -16.609 -20.656 -11.477 1 85.88 151 LEU B C 1
ATOM 4243 O O . LEU B 1 151 ? -16.625 -20.219 -10.328 1 85.88 151 LEU B O 1
ATOM 4247 N N . TYR B 1 152 ? -15.57 -20.812 -12.141 1 93.31 152 TYR B N 1
ATOM 4248 C CA . TYR B 1 152 ? -14.266 -20.391 -11.633 1 93.31 152 TYR B CA 1
ATOM 4249 C C . TYR B 1 152 ? -13.289 -20.141 -12.773 1 93.31 152 TYR B C 1
ATOM 4251 O O . TYR B 1 152 ? -13.617 -20.359 -13.945 1 93.31 152 TYR B O 1
ATOM 4259 N N . HIS B 1 153 ? -12.188 -19.484 -12.477 1 96.56 153 HIS B N 1
ATOM 4260 C CA . HIS B 1 153 ? -11.102 -19.312 -13.43 1 96.56 153 HIS B CA 1
ATOM 4261 C C . HIS B 1 153 ? -9.914 -20.203 -13.07 1 96.56 153 HIS B C 1
ATOM 4263 O O . HIS B 1 153 ? -9.586 -20.359 -11.891 1 96.56 153 HIS B O 1
ATOM 4269 N N . SER B 1 154 ? -9.32 -20.75 -14.047 1 97.19 154 SER B N 1
ATOM 4270 C CA . SER B 1 154 ? -8.023 -21.391 -13.891 1 97.19 154 SER B CA 1
ATOM 4271 C C . SER B 1 154 ? -6.891 -20.484 -14.328 1 97.19 154 SER B C 1
ATOM 4273 O O . SER B 1 154 ? -6.996 -19.797 -15.352 1 97.19 154 SER B O 1
ATOM 4275 N N . LEU B 1 155 ? -5.934 -20.375 -13.539 1 98.06 155 LEU B N 1
ATOM 4276 C CA . LEU B 1 155 ? -4.746 -19.594 -13.852 1 98.06 155 LEU B CA 1
ATOM 4277 C C . LEU B 1 155 ? -3.492 -20.453 -13.812 1 98.06 155 LEU B C 1
ATOM 4279 O O . LEU B 1 155 ? -3.178 -21.062 -12.781 1 98.06 155 LEU B O 1
ATOM 4283 N N . TYR B 1 156 ? -2.797 -20.562 -14.898 1 98.25 156 TYR B N 1
ATOM 4284 C CA . TYR B 1 156 ? -1.535 -21.297 -14.992 1 98.25 156 TYR B CA 1
ATOM 4285 C C . TYR B 1 156 ? -0.359 -20.328 -15.094 1 98.25 156 TYR B C 1
ATOM 4287 O O . TYR B 1 156 ? -0.286 -19.531 -16.031 1 98.25 156 TYR B O 1
ATOM 4295 N N . ILE B 1 157 ? 0.505 -20.406 -14.148 1 98.44 157 ILE B N 1
ATOM 4296 C CA . ILE B 1 157 ? 1.69 -19.562 -14.141 1 98.44 157 ILE B CA 1
ATOM 4297 C C . ILE B 1 157 ? 2.73 -20.109 -15.109 1 98.44 157 ILE B C 1
ATOM 4299 O O . ILE B 1 157 ? 3.271 -21.203 -14.898 1 98.44 157 ILE B O 1
ATOM 4303 N N . GLN B 1 158 ? 3.064 -19.359 -16.078 1 98.06 158 GLN B N 1
ATOM 4304 C CA . GLN B 1 158 ? 3.988 -19.797 -17.125 1 98.06 158 GLN B CA 1
ATOM 4305 C C . GLN B 1 158 ? 5.391 -19.25 -16.875 1 98.06 158 GLN B C 1
ATOM 4307 O O . GLN B 1 158 ? 6.383 -19.953 -17.078 1 98.06 158 GLN B O 1
ATOM 4312 N N . GLN B 1 159 ? 5.445 -18.062 -16.531 1 97.56 159 GLN B N 1
ATOM 4313 C CA . GLN B 1 159 ? 6.719 -17.438 -16.172 1 97.56 159 GLN B CA 1
ATOM 4314 C C . GLN B 1 159 ? 6.496 -16.172 -15.328 1 97.56 159 GLN B C 1
ATOM 4316 O O . GLN B 1 159 ? 5.41 -15.594 -15.344 1 97.56 159 GLN B O 1
ATOM 4321 N N . ILE B 1 160 ? 7.453 -15.836 -14.602 1 97.88 160 ILE B N 1
ATOM 4322 C CA . ILE B 1 160 ? 7.5 -14.609 -13.82 1 97.88 160 ILE B CA 1
ATOM 4323 C C . ILE B 1 160 ? 8.758 -13.82 -14.172 1 97.88 160 ILE B C 1
ATOM 4325 O O . ILE B 1 160 ? 9.875 -14.266 -13.883 1 97.88 160 ILE B O 1
ATOM 4329 N N . LEU B 1 161 ? 8.547 -12.648 -14.695 1 96.75 161 LEU B N 1
ATOM 4330 C CA . LEU B 1 161 ? 9.68 -11.867 -15.18 1 96.75 161 LEU B CA 1
ATOM 4331 C C . LEU B 1 161 ? 10.352 -11.117 -14.031 1 96.75 161 LEU B C 1
ATOM 4333 O O . LEU B 1 161 ? 9.672 -10.461 -13.234 1 96.75 161 LEU B O 1
ATOM 4337 N N . SER B 1 162 ? 11.633 -11.336 -13.969 1 95.25 162 SER B N 1
ATOM 4338 C CA . SER B 1 162 ? 12.406 -10.484 -13.078 1 95.25 162 SER B CA 1
ATOM 4339 C C . SER B 1 162 ? 12.508 -9.062 -13.617 1 95.25 162 SER B C 1
ATOM 4341 O O . SER B 1 162 ? 12.164 -8.805 -14.773 1 95.25 162 SER B O 1
ATOM 4343 N N . GLN B 1 163 ? 12.938 -8.195 -12.734 1 94.75 163 GLN B N 1
ATOM 4344 C CA . GLN B 1 163 ? 13.133 -6.816 -13.172 1 94.75 163 GLN B CA 1
ATOM 4345 C C . GLN B 1 163 ? 14.078 -6.746 -14.359 1 94.75 163 GLN B C 1
ATOM 4347 O O . GLN B 1 163 ? 13.805 -6.047 -15.344 1 94.75 163 GLN B O 1
ATOM 4352 N N . ALA B 1 164 ? 15.18 -7.484 -14.258 1 92.75 164 ALA B N 1
ATOM 4353 C CA . ALA B 1 164 ? 16.219 -7.461 -15.289 1 92.75 164 ALA B CA 1
ATOM 4354 C C . ALA B 1 164 ? 15.672 -7.984 -16.625 1 92.75 164 ALA B C 1
ATOM 4356 O O . ALA B 1 164 ? 16.078 -7.516 -17.688 1 92.75 164 ALA B O 1
ATOM 4357 N N . GLU B 1 165 ? 14.82 -8.914 -16.594 1 94.38 165 GLU B N 1
ATOM 4358 C CA . GLU B 1 165 ? 14.227 -9.484 -17.797 1 94.38 165 GLU B CA 1
ATOM 4359 C C . GLU B 1 165 ? 13.188 -8.547 -18.406 1 94.38 165 GLU B C 1
ATOM 4361 O O . GLU B 1 165 ? 12.961 -8.555 -19.609 1 94.38 165 GLU B O 1
ATOM 4366 N N . PHE B 1 166 ? 12.594 -7.734 -17.578 1 95.38 166 PHE B N 1
ATOM 4367 C CA . PHE B 1 166 ? 11.531 -6.844 -18.016 1 95.38 166 PHE B CA 1
ATOM 4368 C C . PHE B 1 166 ? 12.102 -5.562 -18.609 1 95.38 166 PHE B C 1
ATOM 4370 O O . PHE B 1 166 ? 11.742 -5.164 -19.719 1 95.38 166 PHE B O 1
ATOM 4377 N N . SER B 1 167 ? 12.961 -4.926 -17.828 1 93.56 167 SER B N 1
ATOM 4378 C CA . SER B 1 167 ? 13.586 -3.676 -18.25 1 93.56 167 SER B CA 1
ATOM 4379 C C . SER B 1 167 ? 14.836 -3.389 -17.422 1 93.56 167 SER B C 1
ATOM 4381 O O . SER B 1 167 ? 15.039 -3.98 -16.359 1 93.56 167 SER B O 1
ATOM 4383 N N . ARG B 1 168 ? 15.633 -2.49 -17.938 1 91.69 168 ARG B N 1
ATOM 4384 C CA . ARG B 1 168 ? 16.828 -2.064 -17.219 1 91.69 168 ARG B CA 1
ATOM 4385 C C . ARG B 1 168 ? 16.453 -1.323 -15.938 1 91.69 168 ARG B C 1
ATOM 4387 O O . ARG B 1 168 ? 17.047 -1.574 -14.875 1 91.69 168 ARG B O 1
ATOM 4394 N N . HIS B 1 169 ? 15.516 -0.458 -16.125 1 93.94 169 HIS B N 1
ATOM 4395 C CA . HIS B 1 169 ? 14.992 0.264 -14.969 1 93.94 169 HIS B CA 1
ATOM 4396 C C . HIS B 1 169 ? 13.492 0.054 -14.82 1 93.94 169 HIS B C 1
ATOM 4398 O O . HIS B 1 169 ? 12.766 0.008 -15.812 1 93.94 169 HIS B O 1
ATOM 4404 N N . PRO B 1 170 ? 13.047 -0.059 -13.555 1 94.62 170 PRO B N 1
ATOM 4405 C CA . PRO B 1 170 ? 11.625 -0.342 -13.312 1 94.62 170 PRO B CA 1
ATOM 4406 C C . PRO B 1 170 ? 10.711 0.74 -13.867 1 94.62 170 PRO B C 1
ATOM 4408 O O . PRO B 1 170 ? 9.531 0.476 -14.141 1 94.62 170 PRO B O 1
ATOM 4411 N N . TYR B 1 171 ? 11.211 1.938 -14 1 93.75 171 TYR B N 1
ATOM 4412 C CA . TYR B 1 171 ? 10.352 3.045 -14.398 1 93.75 171 TYR B CA 1
ATOM 4413 C C . TYR B 1 171 ? 10.258 3.139 -15.922 1 93.75 171 TYR B C 1
ATOM 4415 O O . TYR B 1 171 ? 9.461 3.92 -16.453 1 93.75 171 TYR B O 1
ATOM 4423 N N . GLU B 1 172 ? 11.039 2.385 -16.672 1 95.12 172 GLU B N 1
ATOM 4424 C CA . GLU B 1 172 ? 10.984 2.42 -18.141 1 95.12 172 GLU B CA 1
ATOM 4425 C C . GLU B 1 172 ? 9.633 1.918 -18.641 1 95.12 172 GLU B C 1
ATOM 4427 O O . GLU B 1 172 ? 9.125 0.904 -18.156 1 95.12 172 GLU B O 1
ATOM 4432 N N . LEU B 1 173 ? 9.148 2.627 -19.625 1 94.12 173 LEU B N 1
ATOM 4433 C CA . LEU B 1 173 ? 7.797 2.348 -20.094 1 94.12 173 LEU B CA 1
ATOM 4434 C C . LEU B 1 173 ? 7.82 1.406 -21.297 1 94.12 173 LEU B C 1
ATOM 4436 O O . LEU B 1 173 ? 8.695 1.52 -22.172 1 94.12 173 LEU B O 1
ATOM 4440 N N . LYS B 1 174 ? 6.953 0.479 -21.234 1 94.25 174 LYS B N 1
ATOM 4441 C CA . LYS B 1 174 ? 6.523 -0.323 -22.375 1 94.25 174 LYS B CA 1
ATOM 4442 C C . LYS B 1 174 ? 5.09 0.013 -22.781 1 94.25 174 LYS B C 1
ATOM 4444 O O . LYS B 1 174 ? 4.383 0.711 -22.047 1 94.25 174 LYS B O 1
ATOM 4449 N N . TYR B 1 175 ? 4.75 -0.428 -24 1 93 175 TYR B N 1
ATOM 4450 C CA . TYR B 1 175 ? 3.414 -0.062 -24.453 1 93 175 TYR B CA 1
ATOM 4451 C C . TYR B 1 175 ? 2.615 -1.298 -24.859 1 93 175 TYR B C 1
ATOM 4453 O O . TYR B 1 175 ? 3.123 -2.174 -25.562 1 93 175 TYR B O 1
ATOM 4461 N N . LEU B 1 176 ? 1.445 -1.319 -24.203 1 88.06 176 LEU B N 1
ATOM 4462 C CA . LEU B 1 176 ? 0.476 -2.355 -24.547 1 88.06 176 LEU B CA 1
ATOM 4463 C C . LEU B 1 176 ? -0.278 -1.993 -25.828 1 88.06 176 LEU B C 1
ATOM 4465 O O . LEU B 1 176 ? -0.917 -0.941 -25.906 1 88.06 176 LEU B O 1
ATOM 4469 N N . LYS B 1 177 ? -0.285 -2.855 -26.688 1 81.5 177 LYS B N 1
ATOM 4470 C CA . LYS B 1 177 ? -0.958 -2.658 -27.969 1 81.5 177 LYS B CA 1
ATOM 4471 C C . LYS B 1 177 ? -0.728 -1.245 -28.5 1 81.5 177 LYS B C 1
ATOM 4473 O O . LYS B 1 177 ? -1.666 -0.584 -28.938 1 81.5 177 LYS B O 1
ATOM 4478 N N . SER B 1 178 ? 0.306 -0.685 -28.094 1 73.31 178 SER B N 1
ATOM 4479 C CA . SER B 1 178 ? 0.822 0.589 -28.594 1 73.31 178 SER B CA 1
ATOM 4480 C C . SER B 1 178 ? 0.041 1.763 -28.016 1 73.31 178 SER B C 1
ATOM 4482 O O . SER B 1 178 ? 0.103 2.877 -28.531 1 73.31 178 SER B O 1
ATOM 4484 N N . THR B 1 179 ? -0.73 1.545 -27.062 1 85.56 179 THR B N 1
ATOM 4485 C CA . THR B 1 179 ? -1.563 2.654 -26.609 1 85.56 179 THR B CA 1
ATOM 4486 C C . THR B 1 179 ? -1.33 2.941 -25.125 1 85.56 179 THR B C 1
ATOM 4488 O O . THR B 1 179 ? -1.15 4.094 -24.734 1 85.56 179 THR B O 1
ATOM 4491 N N . HIS B 1 180 ? -1.29 1.955 -24.328 1 92.56 180 HIS B N 1
ATOM 4492 C CA . HIS B 1 180 ? -1.277 2.195 -22.891 1 92.56 180 HIS B CA 1
ATOM 4493 C C . HIS B 1 180 ? 0.089 1.879 -22.297 1 92.56 180 HIS B C 1
ATOM 4495 O O . HIS B 1 180 ? 0.56 0.742 -22.375 1 92.56 180 HIS B O 1
ATOM 4501 N N . PRO B 1 181 ? 0.715 2.887 -21.812 1 94.56 181 PRO B N 1
ATOM 4502 C CA . PRO B 1 181 ? 2.029 2.656 -21.203 1 94.56 181 PRO B CA 1
ATOM 4503 C C . PRO B 1 181 ? 1.951 1.854 -19.906 1 94.56 181 PRO B C 1
ATOM 4505 O O . PRO B 1 181 ? 0.972 1.967 -19.172 1 94.56 181 PRO B O 1
ATOM 4508 N N . TYR B 1 182 ? 2.908 1.026 -19.734 1 96.12 182 TYR B N 1
ATOM 4509 C CA . TYR B 1 182 ? 3.047 0.323 -18.453 1 96.12 182 TYR B CA 1
ATOM 4510 C C . TYR B 1 182 ? 4.512 0.064 -18.125 1 96.12 182 TYR B C 1
ATOM 4512 O O . TYR B 1 182 ? 5.352 -0.009 -19.031 1 96.12 182 TYR B O 1
ATOM 4520 N N . HIS B 1 183 ? 4.875 0.023 -16.891 1 96.25 183 HIS B N 1
ATOM 4521 C CA . HIS B 1 183 ? 6.227 -0.265 -16.422 1 96.25 183 HIS B CA 1
ATOM 4522 C C . HIS B 1 183 ? 6.246 -1.5 -15.531 1 96.25 183 HIS B C 1
ATOM 4524 O O . HIS B 1 183 ? 5.246 -2.209 -15.414 1 96.25 183 HIS B O 1
ATOM 4530 N N . TYR B 1 184 ? 7.363 -1.752 -14.93 1 96.75 184 TYR B N 1
ATOM 4531 C CA . TYR B 1 184 ? 7.547 -3.002 -14.203 1 96.75 184 TYR B CA 1
ATOM 4532 C C . TYR B 1 184 ? 6.645 -3.061 -12.977 1 96.75 184 TYR B C 1
ATOM 4534 O O . TYR B 1 184 ? 6.152 -4.129 -12.609 1 96.75 184 TYR B O 1
ATOM 4542 N N . ALA B 1 185 ? 6.383 -1.946 -12.344 1 96.25 185 ALA B N 1
ATOM 4543 C CA . ALA B 1 185 ? 5.457 -1.926 -11.211 1 96.25 185 ALA B CA 1
ATOM 4544 C C . ALA B 1 185 ? 4.047 -2.307 -11.648 1 96.25 185 ALA B C 1
ATOM 4546 O O . ALA B 1 185 ? 3.309 -2.949 -10.898 1 96.25 185 ALA B O 1
ATOM 4547 N N . ASP B 1 186 ? 3.707 -1.881 -12.836 1 97.44 186 ASP B N 1
ATOM 4548 C CA . ASP B 1 186 ? 2.418 -2.287 -13.391 1 97.44 186 ASP B CA 1
ATOM 4549 C C . ASP B 1 186 ? 2.361 -3.797 -13.602 1 97.44 186 ASP B C 1
ATOM 4551 O O . ASP B 1 186 ? 1.321 -4.422 -13.383 1 97.44 186 ASP B O 1
ATOM 4555 N N . TYR B 1 187 ? 3.467 -4.32 -14.117 1 98.12 187 TYR B N 1
ATOM 4556 C CA . TYR B 1 187 ? 3.562 -5.766 -14.289 1 98.12 187 TYR B CA 1
ATOM 4557 C C . TYR B 1 187 ? 3.348 -6.484 -12.961 1 98.12 187 TYR B C 1
ATOM 4559 O O . TYR B 1 187 ? 2.58 -7.449 -12.883 1 98.12 187 TYR B O 1
ATOM 4567 N N . ILE B 1 188 ? 3.979 -5.992 -11.922 1 97.88 188 ILE B N 1
ATOM 4568 C CA . ILE B 1 188 ? 3.818 -6.578 -10.594 1 97.88 188 ILE B CA 1
ATOM 4569 C C . ILE B 1 188 ? 2.371 -6.422 -10.141 1 97.88 188 ILE B C 1
ATOM 4571 O O . ILE B 1 188 ? 1.764 -7.375 -9.648 1 97.88 188 ILE B O 1
ATOM 4575 N N . ASP B 1 189 ? 1.797 -5.27 -10.344 1 97.88 189 ASP B N 1
ATOM 4576 C CA . ASP B 1 189 ? 0.413 -5.016 -9.953 1 97.88 189 ASP B CA 1
ATOM 4577 C C . ASP B 1 189 ? -0.544 -5.957 -10.68 1 97.88 189 ASP B C 1
ATOM 4579 O O . ASP B 1 189 ? -1.575 -6.348 -10.133 1 97.88 189 ASP B O 1
ATOM 4583 N N . ALA B 1 190 ? -0.208 -6.262 -11.875 1 98.56 190 ALA B N 1
ATOM 4584 C CA . ALA B 1 190 ? -1.05 -7.16 -12.656 1 98.56 190 ALA B CA 1
ATOM 4585 C C . ALA B 1 190 ? -1.183 -8.516 -11.977 1 98.56 190 ALA B C 1
ATOM 4587 O O . ALA B 1 190 ? -2.252 -9.133 -12.008 1 98.56 190 ALA B O 1
ATOM 4588 N N . TRP B 1 191 ? -0.14 -8.953 -11.352 1 98.56 191 TRP B N 1
ATOM 4589 C CA . TRP B 1 191 ? -0.125 -10.242 -10.656 1 98.56 191 TRP B CA 1
ATOM 4590 C C . TRP B 1 191 ? -1.094 -10.242 -9.484 1 98.56 191 TRP B C 1
ATOM 4592 O O . TRP B 1 191 ? -1.559 -11.297 -9.047 1 98.56 191 TRP B O 1
ATOM 4602 N N . TYR B 1 192 ? -1.373 -9.117 -8.969 1 98.12 192 TYR B N 1
ATOM 4603 C CA . TYR B 1 192 ? -2.303 -9.008 -7.855 1 98.12 192 TYR B CA 1
ATOM 4604 C C . TYR B 1 192 ? -3.715 -8.711 -8.344 1 98.12 192 TYR B C 1
ATOM 4606 O O . TYR B 1 192 ? -4.676 -9.359 -7.918 1 98.12 192 TYR B O 1
ATOM 4614 N N . ASN B 1 193 ? -3.834 -7.832 -9.234 1 97.69 193 ASN B N 1
ATOM 4615 C CA . ASN B 1 193 ? -5.133 -7.305 -9.633 1 97.69 193 ASN B CA 1
ATOM 4616 C C . ASN B 1 193 ? -5.902 -8.297 -10.5 1 97.69 193 ASN B C 1
ATOM 4618 O O . ASN B 1 193 ? -7.133 -8.258 -10.547 1 97.69 193 ASN B O 1
ATOM 4622 N N . ILE B 1 194 ? -5.223 -9.172 -11.164 1 97.38 194 ILE B N 1
ATOM 4623 C CA . ILE B 1 194 ? -5.875 -10.117 -12.062 1 97.38 194 ILE B CA 1
ATOM 4624 C C . ILE B 1 194 ? -6.852 -10.992 -11.273 1 97.38 194 ILE B C 1
ATOM 4626 O O . ILE B 1 194 ? -7.844 -11.469 -11.82 1 97.38 194 ILE B O 1
ATOM 4630 N N . PHE B 1 195 ? -6.637 -11.133 -10.023 1 97.62 195 PHE B N 1
ATOM 4631 C CA . PHE B 1 195 ? -7.445 -12.008 -9.18 1 97.62 195 PHE B CA 1
ATOM 4632 C C . PHE B 1 195 ? -8.711 -11.297 -8.727 1 97.62 195 PHE B C 1
ATOM 4634 O O . PHE B 1 195 ? -9.57 -11.906 -8.086 1 97.62 195 PHE B O 1
ATOM 4641 N N . LEU B 1 196 ? -8.859 -10.094 -9.117 1 97 196 LEU B N 1
ATOM 4642 C CA . LEU B 1 196 ? -9.938 -9.305 -8.531 1 97 196 LEU B CA 1
ATOM 4643 C C . LEU B 1 196 ? -11.188 -9.367 -9.406 1 97 196 LEU B C 1
ATOM 4645 O O . LEU B 1 196 ? -11.883 -8.359 -9.578 1 97 196 LEU B O 1
ATOM 4649 N N . HIS B 1 197 ? -11.32 -10.477 -9.945 1 93.31 197 HIS B N 1
ATOM 4650 C CA . HIS B 1 197 ? -12.609 -10.844 -10.539 1 93.31 197 HIS B CA 1
ATOM 4651 C C . HIS B 1 197 ? -13.516 -11.5 -9.508 1 93.31 197 HIS B C 1
ATOM 4653 O O . HIS B 1 197 ? -13.062 -12.289 -8.68 1 93.31 197 HIS B O 1
ATOM 4659 N N . GLN B 1 198 ? -14.781 -11.125 -9.57 1 92 198 GLN B N 1
ATOM 4660 C CA . GLN B 1 198 ? -15.758 -11.711 -8.664 1 92 198 GLN B CA 1
ATOM 4661 C C . GLN B 1 198 ? -17.141 -11.797 -9.312 1 92 198 GLN B C 1
ATOM 4663 O O . GLN B 1 198 ? -17.516 -10.922 -10.094 1 92 198 GLN B O 1
ATOM 4668 N N . THR B 1 199 ? -17.781 -12.828 -8.992 1 88.88 199 THR B N 1
ATOM 4669 C CA . THR B 1 199 ? -19.156 -12.961 -9.438 1 88.88 199 THR B CA 1
ATOM 4670 C C . THR B 1 199 ? -20.094 -12.141 -8.539 1 88.88 199 THR B C 1
ATOM 4672 O O . THR B 1 199 ? -19.688 -11.68 -7.477 1 88.88 199 THR B O 1
ATOM 4675 N N . VAL B 1 200 ? -21.281 -12.023 -8.922 1 85.12 200 VAL B N 1
ATOM 4676 C CA . VAL B 1 200 ? -22.25 -11.188 -8.211 1 85.12 200 VAL B CA 1
ATOM 4677 C C . VAL B 1 200 ? -22.516 -11.766 -6.824 1 85.12 200 VAL B C 1
ATOM 4679 O O . VAL B 1 200 ? -22.688 -11.023 -5.855 1 85.12 200 VAL B O 1
ATOM 4682 N N . ASP B 1 201 ? -22.516 -13.023 -6.75 1 86.75 201 ASP B N 1
ATOM 4683 C CA . ASP B 1 201 ? -22.844 -13.68 -5.484 1 86.75 201 ASP B CA 1
ATOM 4684 C C . ASP B 1 201 ? -21.594 -13.93 -4.652 1 86.75 201 ASP B C 1
ATOM 4686 O O . ASP B 1 201 ? -21.656 -14.57 -3.602 1 86.75 201 ASP B O 1
ATOM 4690 N N . PHE B 1 202 ? -20.438 -13.523 -5.137 1 90.81 202 PHE B N 1
ATOM 4691 C CA . PHE B 1 202 ? -19.156 -13.617 -4.438 1 90.81 202 PHE B CA 1
ATOM 4692 C C . PHE B 1 202 ? -18.781 -15.07 -4.188 1 90.81 202 PHE B C 1
ATOM 4694 O O . PHE B 1 202 ? -18.281 -15.414 -3.117 1 90.81 202 PHE B O 1
ATOM 4701 N N . SER B 1 203 ? -19.047 -15.891 -5.148 1 91 203 SER B N 1
ATOM 4702 C CA . SER B 1 203 ? -18.75 -17.312 -5.035 1 91 203 SER B CA 1
ATOM 4703 C C . SER B 1 203 ? -17.578 -17.703 -5.934 1 91 203 SER B C 1
ATOM 4705 O O . SER B 1 203 ? -17.203 -18.875 -6 1 91 203 SER B O 1
ATOM 4707 N N . HIS B 1 204 ? -17.031 -16.75 -6.535 1 94.31 204 HIS B N 1
ATOM 4708 C CA . HIS B 1 204 ? -15.953 -17.016 -7.488 1 94.31 204 HIS B CA 1
ATOM 4709 C C . HIS B 1 204 ? -14.711 -17.547 -6.789 1 94.31 204 HIS B C 1
ATOM 4711 O O . HIS B 1 204 ? -14.391 -17.141 -5.672 1 94.31 204 HIS B O 1
ATOM 4717 N N . SER B 1 205 ? -14.023 -18.453 -7.445 1 96.25 205 SER B N 1
ATOM 4718 C CA . SER B 1 205 ? -12.742 -18.969 -6.965 1 96.25 205 SER B CA 1
ATOM 4719 C C . SER B 1 205 ? -11.742 -19.109 -8.102 1 96.25 205 SER B C 1
ATOM 4721 O O . SER B 1 205 ? -12.109 -19.016 -9.273 1 96.25 205 SER B O 1
ATOM 4723 N N . TRP B 1 206 ? -10.5 -19.203 -7.785 1 97.69 206 TRP B N 1
ATOM 4724 C CA . TRP B 1 206 ? -9.398 -19.391 -8.719 1 97.69 206 TRP B CA 1
ATOM 4725 C C . TRP B 1 206 ? -8.719 -20.75 -8.508 1 97.69 206 TRP B C 1
ATOM 4727 O O . TRP B 1 206 ? -8.359 -21.094 -7.379 1 97.69 206 TRP B O 1
ATOM 4737 N N . PHE B 1 207 ? -8.672 -21.5 -9.555 1 97.75 207 PHE B N 1
ATOM 4738 C CA . PHE B 1 207 ? -7.734 -22.625 -9.617 1 97.75 207 PHE B CA 1
ATOM 4739 C C . PHE B 1 207 ? -6.363 -22.156 -10.086 1 97.75 207 PHE B C 1
ATOM 4741 O O . PHE B 1 207 ? -6.23 -21.578 -11.172 1 97.75 207 PHE B O 1
ATOM 4748 N N . ILE B 1 208 ? -5.336 -22.328 -9.25 1 98.25 208 ILE B N 1
ATOM 4749 C CA . ILE B 1 208 ? -4.012 -21.812 -9.578 1 98.25 208 ILE B CA 1
ATOM 4750 C C . ILE B 1 208 ? -3.014 -22.969 -9.656 1 98.25 208 ILE B C 1
ATOM 4752 O O . ILE B 1 208 ? -3.014 -23.859 -8.797 1 98.25 208 ILE B O 1
ATOM 4756 N N . ASN B 1 209 ? -2.203 -22.922 -10.656 1 97.56 209 ASN B N 1
ATOM 4757 C CA . ASN B 1 209 ? -1.16 -23.922 -10.828 1 97.56 209 ASN B CA 1
ATOM 4758 C C . ASN B 1 209 ? 0.037 -23.359 -11.594 1 97.56 209 ASN B C 1
ATOM 4760 O O . ASN B 1 209 ? -0.105 -22.422 -12.375 1 97.56 209 ASN B O 1
ATOM 4764 N N . PHE B 1 210 ? 1.19 -23.891 -11.281 1 97.88 210 PHE B N 1
ATOM 4765 C CA . PHE B 1 210 ? 2.336 -23.641 -12.148 1 97.88 210 PHE B CA 1
ATOM 4766 C C . PHE B 1 210 ? 2.273 -24.516 -13.391 1 97.88 210 PHE B C 1
ATOM 4768 O O . PHE B 1 210 ? 1.947 -25.703 -13.312 1 97.88 210 PHE B O 1
ATOM 4775 N N . ASP B 1 211 ? 2.549 -23.859 -14.422 1 96.88 211 ASP B N 1
ATOM 4776 C CA . ASP B 1 211 ? 2.559 -24.594 -15.688 1 96.88 211 ASP B CA 1
ATOM 4777 C C . ASP B 1 211 ? 3.666 -25.641 -15.711 1 96.88 211 ASP B C 1
ATOM 4779 O O . ASP B 1 211 ? 4.703 -25.469 -15.07 1 96.88 211 ASP B O 1
ATOM 4783 N N . ALA B 1 212 ? 3.541 -26.578 -16.516 1 92.69 212 ALA B N 1
ATOM 4784 C CA . ALA B 1 212 ? 4.488 -27.688 -16.625 1 92.69 212 ALA B CA 1
ATOM 4785 C C . ALA B 1 212 ? 5.867 -27.188 -17.047 1 92.69 212 ALA B C 1
ATOM 4787 O O . ALA B 1 212 ? 6.887 -27.719 -16.594 1 92.69 212 ALA B O 1
ATOM 4788 N N . LYS B 1 213 ? 5.887 -26.141 -17.812 1 91.94 213 LYS B N 1
ATOM 4789 C CA . LYS B 1 213 ? 7.148 -25.656 -18.359 1 91.94 213 LYS B CA 1
ATOM 4790 C C . LYS B 1 213 ? 7.746 -24.562 -17.484 1 91.94 213 LYS B C 1
ATOM 4792 O O . LYS B 1 213 ? 8.844 -24.078 -17.75 1 91.94 213 LYS B O 1
ATOM 4797 N N . PHE B 1 214 ? 7.027 -24.312 -16.469 1 95.62 214 PHE B N 1
ATOM 4798 C CA . PHE B 1 214 ? 7.512 -23.25 -15.609 1 95.62 214 PHE B CA 1
ATOM 4799 C C . PHE B 1 214 ? 8.852 -23.625 -14.992 1 95.62 214 PHE B C 1
ATOM 4801 O O . PHE B 1 214 ? 9.023 -24.734 -14.484 1 95.62 214 PHE B O 1
ATOM 4808 N N . ARG B 1 215 ? 9.711 -22.672 -15.117 1 85.94 215 ARG B N 1
ATOM 4809 C CA . ARG B 1 215 ? 11.008 -22.828 -14.469 1 85.94 215 ARG B CA 1
ATOM 4810 C C . ARG B 1 215 ? 11.398 -21.562 -13.703 1 85.94 215 ARG B C 1
ATOM 4812 O O . ARG B 1 215 ? 11.117 -20.453 -14.148 1 85.94 215 ARG B O 1
ATOM 4819 N N . SER B 1 216 ? 11.844 -21.75 -12.5 1 76.31 216 SER B N 1
ATOM 4820 C CA . SER B 1 216 ? 12.422 -20.656 -11.727 1 76.31 216 SER B CA 1
ATOM 4821 C C . SER B 1 216 ? 13.609 -20.031 -12.461 1 76.31 216 SER B C 1
ATOM 4823 O O . SER B 1 216 ? 14.07 -20.562 -13.469 1 76.31 216 SER B O 1
ATOM 4825 N N . PRO B 1 217 ? 14.07 -18.656 -12.055 1 86.81 217 PRO B N 1
ATOM 4826 C CA . PRO B 1 217 ? 14.016 -18.141 -10.688 1 86.81 217 PRO B CA 1
ATOM 4827 C C . PRO B 1 217 ? 12.805 -17.234 -10.445 1 86.81 217 PRO B C 1
ATOM 4829 O O . PRO B 1 217 ? 12.305 -16.609 -11.383 1 86.81 217 PRO B O 1
ATOM 4832 N N . PHE B 1 218 ? 12.461 -17.219 -9.156 1 95.5 218 PHE B N 1
ATOM 4833 C CA . PHE B 1 218 ? 11.438 -16.297 -8.688 1 95.5 218 PHE B CA 1
ATOM 4834 C C . PHE B 1 218 ? 12.047 -14.93 -8.391 1 95.5 218 PHE B C 1
ATOM 4836 O O . PHE B 1 218 ? 13.078 -14.836 -7.723 1 95.5 218 PHE B O 1
ATOM 4843 N N . PRO B 1 219 ? 11.461 -13.914 -8.961 1 96.38 219 PRO B N 1
ATOM 4844 C CA . PRO B 1 219 ? 11.844 -12.617 -8.414 1 96.38 219 PRO B CA 1
ATOM 4845 C C . PRO B 1 219 ? 11.469 -12.469 -6.938 1 96.38 219 PRO B C 1
ATOM 4847 O O . PRO B 1 219 ? 10.477 -13.055 -6.488 1 96.38 219 PRO B O 1
ATOM 4850 N N . CYS B 1 220 ? 12.086 -11.648 -6.223 1 95.81 220 CYS B N 1
ATOM 4851 C CA . CYS B 1 220 ? 11.945 -11.586 -4.77 1 95.81 220 CYS B CA 1
ATOM 4852 C C . CYS B 1 220 ? 10.57 -11.055 -4.387 1 95.81 220 CYS B C 1
ATOM 4854 O O . CYS B 1 220 ? 10 -11.461 -3.369 1 95.81 220 CYS B O 1
ATOM 4856 N N . TRP B 1 221 ? 10.055 -10.172 -5.191 1 96.25 221 TRP B N 1
ATOM 4857 C CA . TRP B 1 221 ? 8.75 -9.617 -4.863 1 96.25 221 TRP B CA 1
ATOM 4858 C C . TRP B 1 221 ? 7.68 -10.703 -4.863 1 96.25 221 TRP B C 1
ATOM 4860 O O . TRP B 1 221 ? 6.602 -10.523 -4.289 1 96.25 221 TRP B O 1
ATOM 4870 N N . PHE B 1 222 ? 7.945 -11.828 -5.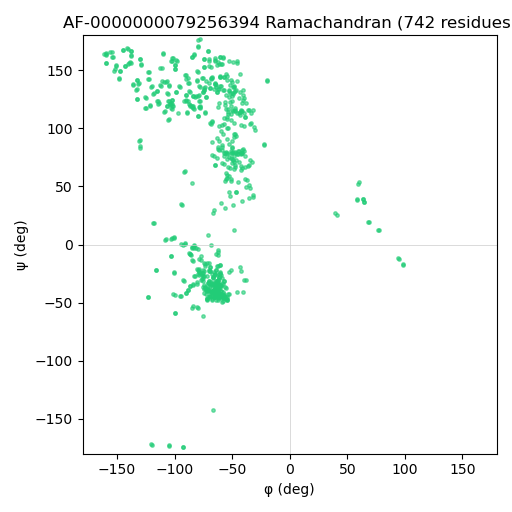488 1 97.56 222 PHE B N 1
ATOM 4871 C CA . PHE B 1 222 ? 6.973 -12.906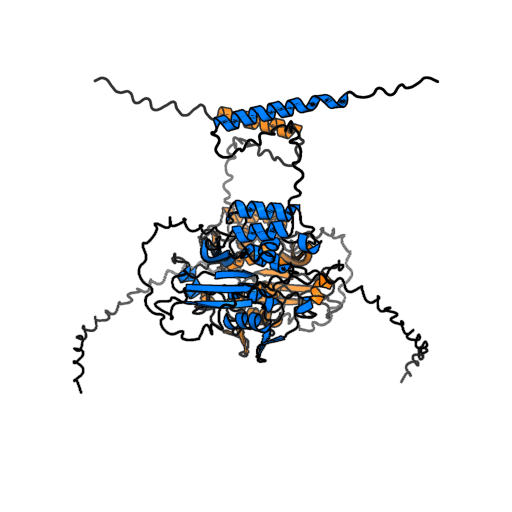 -5.598 1 97.56 222 PHE B CA 1
ATOM 4872 C C . PHE B 1 222 ? 6.727 -13.555 -4.242 1 97.56 222 PHE B C 1
ATOM 4874 O O . PHE B 1 222 ? 5.727 -14.258 -4.055 1 97.56 222 PHE B O 1
ATOM 4881 N N . LEU B 1 223 ? 7.625 -13.352 -3.344 1 96.19 223 LEU B N 1
ATOM 4882 C CA . LEU B 1 223 ? 7.422 -13.859 -1.99 1 96.19 223 LEU B CA 1
ATOM 4883 C C . LEU B 1 223 ? 6.148 -13.281 -1.381 1 96.19 223 LEU B C 1
ATOM 4885 O O . LEU B 1 223 ? 5.359 -14.016 -0.779 1 96.19 223 LEU B O 1
ATOM 4889 N N . HIS B 1 224 ? 5.965 -12.008 -1.567 1 95.25 224 HIS B N 1
ATOM 4890 C CA . HIS B 1 224 ? 4.77 -11.375 -1.028 1 95.25 224 HIS B CA 1
ATOM 4891 C C . HIS B 1 224 ? 3.514 -11.867 -1.737 1 95.25 224 HIS B C 1
ATOM 4893 O O . HIS B 1 224 ? 2.479 -12.078 -1.101 1 95.25 224 HIS B O 1
ATOM 4899 N N . TRP B 1 225 ? 3.631 -12.023 -2.984 1 97.44 225 TRP B N 1
ATOM 4900 C CA . TRP B 1 225 ? 2.52 -12.594 -3.732 1 97.44 225 TRP B CA 1
ATOM 4901 C C . TRP B 1 225 ? 2.146 -13.969 -3.186 1 97.44 225 TRP B C 1
ATOM 4903 O O . TRP B 1 225 ? 0.966 -14.266 -2.984 1 97.44 225 TRP B O 1
ATOM 4913 N N . TRP B 1 226 ? 3.164 -14.781 -2.918 1 97.56 226 TRP B N 1
ATOM 4914 C CA . TRP B 1 226 ? 2.969 -16.125 -2.393 1 97.56 226 TRP B CA 1
ATOM 4915 C C . TRP B 1 226 ? 2.32 -16.078 -1.014 1 97.56 226 TRP B C 1
ATOM 4917 O O . TRP B 1 226 ? 1.409 -16.859 -0.726 1 97.56 226 TRP B O 1
ATOM 4927 N N . ASP B 1 227 ? 2.75 -15.18 -0.255 1 95.88 227 ASP B N 1
ATOM 4928 C CA . ASP B 1 227 ? 2.205 -15.055 1.093 1 95.88 227 ASP B CA 1
ATOM 4929 C C . ASP B 1 227 ? 0.714 -14.727 1.054 1 95.88 227 ASP B C 1
ATOM 4931 O O . ASP B 1 227 ? -0.045 -15.156 1.922 1 95.88 227 ASP B O 1
ATOM 4935 N N . GLN B 1 228 ? 0.4 -14.078 0.082 1 96.81 228 GLN B N 1
ATOM 4936 C CA . GLN B 1 228 ? -0.986 -13.641 -0.024 1 96.81 228 GLN B CA 1
ATOM 4937 C C . GLN B 1 228 ? -1.849 -14.688 -0.716 1 96.81 228 GLN B C 1
ATOM 4939 O O . GLN B 1 228 ? -2.986 -14.938 -0.307 1 96.81 228 GLN B O 1
ATOM 4944 N N . HIS B 1 229 ? -1.313 -15.344 -1.748 1 97.56 229 HIS B N 1
ATOM 4945 C CA . HIS B 1 229 ? -2.166 -16.125 -2.637 1 97.56 229 HIS B CA 1
ATOM 4946 C C . HIS B 1 229 ? -1.812 -17.609 -2.58 1 97.56 229 HIS B C 1
ATOM 4948 O O . HIS B 1 229 ? -2.6 -18.453 -3.006 1 97.56 229 HIS B O 1
ATOM 4954 N N . GLY B 1 230 ? -0.608 -17.906 -2.158 1 97.69 230 GLY B N 1
ATOM 4955 C CA . GLY B 1 230 ? -0.157 -19.281 -2.123 1 97.69 230 GLY B CA 1
ATOM 4956 C C . GLY B 1 230 ? -0.777 -20.078 -0.994 1 97.69 230 GLY B C 1
ATOM 4957 O O . GLY B 1 230 ? -1.309 -19.516 -0.039 1 97.69 230 GLY B O 1
ATOM 4958 N N . PRO B 1 231 ? -0.753 -21.328 -1.152 1 96.31 231 PRO B N 1
ATOM 4959 C CA . PRO B 1 231 ? -1.282 -22.172 -0.07 1 96.31 231 PRO B CA 1
ATOM 4960 C C . PRO B 1 231 ? -0.388 -22.156 1.168 1 96.31 231 PRO B C 1
ATOM 4962 O O . PRO B 1 231 ? 0.789 -21.797 1.083 1 96.31 231 PRO B O 1
ATOM 4965 N N . THR B 1 232 ? -0.975 -22.484 2.24 1 94.88 232 THR B N 1
ATOM 4966 C CA . THR B 1 232 ? -0.24 -22.703 3.48 1 94.88 232 THR B CA 1
ATOM 4967 C C . THR B 1 232 ? -0.055 -24.203 3.744 1 94.88 232 THR B C 1
ATOM 4969 O O . THR B 1 232 ? -0.784 -25.031 3.193 1 94.88 232 THR B O 1
ATOM 4972 N N . ALA B 1 233 ? 0.885 -24.469 4.566 1 92.88 233 ALA B N 1
ATOM 4973 C CA . ALA B 1 233 ? 1.172 -25.875 4.871 1 92.88 233 ALA B CA 1
ATOM 4974 C C . ALA B 1 233 ? -0.036 -26.547 5.512 1 92.88 233 ALA B C 1
ATOM 4976 O O . ALA B 1 233 ? -0.253 -27.75 5.32 1 92.88 233 ALA B O 1
ATOM 4977 N N . ASP B 1 234 ? -0.826 -25.812 6.16 1 92.31 234 ASP B N 1
ATOM 4978 C CA . ASP B 1 234 ? -1.943 -26.344 6.938 1 92.31 234 ASP B CA 1
ATOM 4979 C C . ASP B 1 234 ? -3.033 -26.891 6.023 1 92.31 234 ASP B C 1
ATOM 4981 O O . ASP B 1 234 ? -3.861 -27.703 6.453 1 92.31 234 ASP B O 1
ATOM 4985 N N . VAL B 1 235 ? -3.066 -26.453 4.809 1 94.25 235 VAL B N 1
ATOM 4986 C CA . VAL B 1 235 ? -4.129 -26.906 3.918 1 94.25 235 VAL B CA 1
ATOM 4987 C C . VAL B 1 235 ? -3.738 -28.234 3.273 1 94.25 235 VAL B C 1
ATOM 4989 O O . VAL B 1 235 ? -4.578 -28.906 2.682 1 94.25 235 VAL B O 1
ATOM 4992 N N . LEU B 1 236 ? -2.539 -28.594 3.369 1 92.31 236 LEU B N 1
ATOM 4993 C CA . LEU B 1 236 ? -2.039 -29.781 2.686 1 92.31 236 LEU B CA 1
ATOM 4994 C C . LEU B 1 236 ? -2.389 -31.047 3.467 1 92.31 236 LEU B C 1
ATOM 4996 O O . LEU B 1 236 ? -2.305 -31.062 4.695 1 92.31 236 LEU B O 1
ATOM 5000 N N . PRO B 1 237 ? -2.717 -32.031 2.719 1 91.69 237 PRO B N 1
ATOM 5001 C CA . PRO B 1 237 ? -2.811 -33.312 3.389 1 91.69 237 PRO B CA 1
ATOM 5002 C C . PRO B 1 237 ? -1.498 -33.75 4.043 1 91.69 237 PRO B C 1
ATOM 5004 O O . PRO B 1 237 ? -0.421 -33.344 3.588 1 91.69 237 PRO B O 1
ATOM 5007 N N . THR B 1 238 ? -1.567 -34.562 5.016 1 90.69 238 THR B N 1
ATOM 5008 C CA . THR B 1 238 ? -0.421 -35 5.816 1 90.69 238 THR B CA 1
ATOM 5009 C C . THR B 1 238 ? 0.648 -35.625 4.934 1 90.69 238 THR B C 1
ATOM 5011 O O . THR B 1 238 ? 1.843 -35.375 5.125 1 90.69 238 THR B O 1
ATOM 5014 N N . GLU B 1 239 ? 0.208 -36.406 4.027 1 89.75 239 GLU B N 1
ATOM 5015 C CA . GLU B 1 239 ? 1.14 -37.094 3.137 1 89.75 239 GLU B CA 1
ATOM 5016 C C . GLU B 1 239 ? 1.967 -36.094 2.328 1 89.75 239 GLU B C 1
ATOM 5018 O O . GLU B 1 239 ? 3.178 -36.281 2.176 1 89.75 239 GLU B O 1
ATOM 5023 N N 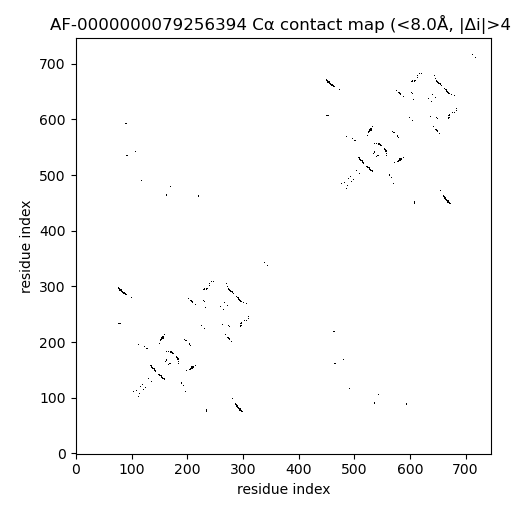. VAL B 1 240 ? 1.318 -35.125 1.861 1 91.62 240 VAL B N 1
ATOM 5024 C CA . VAL B 1 240 ? 1.993 -34.125 1.046 1 91.62 240 VAL B CA 1
ATOM 5025 C C . VAL B 1 240 ? 2.908 -33.281 1.925 1 91.62 240 VAL B C 1
ATOM 5027 O O . VAL B 1 240 ? 4.004 -32.906 1.506 1 91.62 240 VAL B O 1
ATOM 5030 N N . HIS B 1 241 ? 2.43 -33 3.053 1 92.88 241 HIS B N 1
ATOM 5031 C CA . HIS B 1 241 ? 3.252 -32.281 4.012 1 92.88 241 HIS B CA 1
ATOM 5032 C C . HIS B 1 241 ? 4.555 -33.031 4.297 1 92.88 241 HIS B C 1
ATOM 5034 O O . HIS B 1 241 ? 5.629 -32.438 4.309 1 92.88 241 HIS B O 1
ATOM 5040 N N . ASN B 1 242 ? 4.449 -34.25 4.469 1 92.94 242 ASN B N 1
ATOM 5041 C CA . ASN B 1 242 ? 5.625 -35.094 4.707 1 92.94 242 ASN B CA 1
ATOM 5042 C C . ASN B 1 242 ? 6.57 -35.094 3.51 1 92.94 242 ASN B C 1
ATOM 5044 O O . ASN B 1 242 ? 7.789 -35.031 3.676 1 92.94 242 ASN B O 1
ATOM 5048 N N . LEU B 1 243 ? 6.031 -35.156 2.387 1 93.75 243 LEU B N 1
ATOM 5049 C CA . LEU B 1 243 ? 6.836 -35.125 1.171 1 93.75 243 LEU B CA 1
ATOM 5050 C C . LEU B 1 243 ? 7.562 -33.812 1.035 1 93.75 243 LEU B C 1
ATOM 5052 O O . LEU B 1 243 ? 8.711 -33.75 0.583 1 93.75 243 LEU B O 1
ATOM 5056 N N . THR B 1 244 ? 6.895 -32.719 1.403 1 94.62 244 THR B N 1
ATOM 5057 C CA . THR B 1 244 ? 7.52 -31.422 1.367 1 94.62 244 THR B CA 1
ATOM 5058 C C . THR B 1 244 ? 8.727 -31.359 2.297 1 94.62 244 THR B C 1
ATOM 5060 O O . THR B 1 244 ? 9.773 -30.828 1.933 1 94.62 244 THR B O 1
ATOM 5063 N N . ASN B 1 245 ? 8.547 -31.922 3.443 1 94.5 245 ASN B N 1
ATOM 5064 C CA . ASN B 1 245 ? 9.648 -31.969 4.398 1 94.5 245 ASN B CA 1
ATOM 5065 C C . ASN B 1 245 ? 10.797 -32.844 3.883 1 94.5 245 ASN B C 1
ATOM 5067 O O . ASN B 1 245 ? 11.961 -32.469 4.047 1 94.5 245 ASN B O 1
ATOM 5071 N N . TYR B 1 246 ? 10.414 -33.938 3.33 1 94.94 246 TYR B N 1
ATOM 5072 C CA . TYR B 1 246 ? 11.414 -34.812 2.725 1 94.94 246 TYR B CA 1
ATOM 5073 C C . TYR B 1 246 ? 12.188 -34.062 1.634 1 94.94 246 TYR B C 1
ATOM 5075 O O . TYR B 1 246 ? 13.422 -34.062 1.631 1 94.94 246 TYR B O 1
ATOM 5083 N N . TYR B 1 247 ? 11.523 -33.438 0.783 1 95 247 TYR B N 1
ATOM 5084 C CA . TYR B 1 247 ? 12.109 -32.625 -0.274 1 95 247 TYR B CA 1
ATOM 5085 C C . TYR B 1 247 ? 13.062 -31.594 0.305 1 95 247 TYR B C 1
ATOM 5087 O O . TYR B 1 247 ? 14.18 -31.422 -0.188 1 95 247 TYR B O 1
ATOM 5095 N N . ALA B 1 248 ? 12.602 -30.906 1.321 1 95.5 248 ALA B N 1
ATOM 5096 C CA . ALA B 1 248 ? 13.383 -29.844 1.944 1 95.5 248 ALA B CA 1
ATOM 5097 C C . ALA B 1 248 ? 14.68 -30.391 2.535 1 95.5 248 ALA B C 1
ATOM 5099 O O . ALA B 1 248 ? 15.711 -29.719 2.506 1 95.5 248 ALA B O 1
ATOM 5100 N N . SER B 1 249 ? 14.625 -31.562 3.039 1 94.75 249 SER B N 1
ATOM 5101 C CA . SER B 1 249 ? 15.773 -32.156 3.703 1 94.75 249 SER B CA 1
ATOM 5102 C C . SER B 1 249 ? 16.781 -32.719 2.691 1 94.75 249 SER B C 1
ATOM 5104 O O . SER B 1 249 ? 17.984 -32.75 2.959 1 94.75 249 SER B O 1
ATOM 5106 N N . LYS B 1 250 ? 16.312 -33.062 1.555 1 94.06 250 LYS B N 1
ATOM 5107 C CA . LYS B 1 250 ? 17.172 -33.75 0.595 1 94.06 250 LYS B CA 1
ATOM 5108 C C . LYS B 1 250 ? 17.688 -32.781 -0.475 1 94.06 250 LYS B C 1
ATOM 5110 O O . LYS B 1 250 ? 18.719 -33.031 -1.098 1 94.06 250 LYS B O 1
ATOM 5115 N N . SER B 1 251 ? 17.062 -31.812 -0.677 1 93.31 251 SER B N 1
ATOM 5116 C CA . SER B 1 251 ? 17.391 -30.891 -1.764 1 93.31 251 SER B CA 1
ATOM 5117 C C . SER B 1 251 ? 18.531 -29.953 -1.374 1 93.31 251 SER B C 1
ATOM 5119 O O . SER B 1 251 ? 18.656 -29.562 -0.21 1 93.31 251 SER B O 1
ATOM 5121 N N . GLN B 1 252 ? 19.25 -29.625 -2.441 1 92.81 252 GLN B N 1
ATOM 5122 C CA . GLN B 1 252 ? 20.25 -28.578 -2.309 1 92.81 252 GLN B CA 1
ATOM 5123 C C . GLN B 1 252 ? 19.734 -27.25 -2.885 1 92.81 252 GLN B C 1
ATOM 5125 O O . GLN B 1 252 ? 19.406 -27.172 -4.066 1 92.81 252 GLN B O 1
ATOM 5130 N N . PHE B 1 253 ? 19.688 -26.328 -2.025 1 92.94 253 PHE B N 1
ATOM 5131 C CA . PHE B 1 253 ? 19.141 -25.031 -2.443 1 92.94 253 PHE B CA 1
ATOM 5132 C C . PHE B 1 253 ? 20.266 -24.016 -2.621 1 92.94 253 PHE B C 1
ATOM 5134 O O . PHE B 1 253 ? 21.203 -23.969 -1.824 1 92.94 253 PHE B O 1
ATOM 5141 N N . ASN B 1 254 ? 20.156 -23.297 -3.662 1 90.12 254 ASN B N 1
ATOM 5142 C CA . ASN B 1 254 ? 21.078 -22.172 -3.824 1 90.12 254 ASN B CA 1
ATOM 5143 C C . ASN B 1 254 ? 20.672 -20.984 -2.979 1 90.12 254 ASN B C 1
ATOM 5145 O O . ASN B 1 254 ? 19.625 -21 -2.326 1 90.12 254 ASN B O 1
ATOM 5149 N N . LYS B 1 255 ? 21.453 -19.969 -2.998 1 85.75 255 LYS B N 1
ATOM 5150 C CA . LYS B 1 255 ? 21.266 -18.797 -2.141 1 85.75 255 LYS B CA 1
ATOM 5151 C C . LYS B 1 255 ? 19.938 -18.094 -2.447 1 85.75 255 LYS B C 1
ATOM 5153 O O . LYS B 1 255 ? 19.234 -17.672 -1.533 1 85.75 255 LYS B O 1
ATOM 5158 N N . GLN B 1 256 ? 19.625 -18.031 -3.619 1 87.12 256 GLN B N 1
ATOM 5159 C CA . GLN B 1 256 ? 18.406 -17.359 -4.023 1 87.12 256 GLN B CA 1
ATOM 5160 C C . GLN B 1 256 ? 17.172 -18.156 -3.59 1 87.12 256 GLN B C 1
ATOM 5162 O O . GLN B 1 256 ? 16.188 -17.562 -3.121 1 87.12 256 GLN B O 1
ATOM 5167 N N . GLN B 1 257 ? 17.281 -19.422 -3.725 1 92.31 257 GLN B N 1
ATOM 5168 C CA . GLN B 1 257 ? 16.156 -20.281 -3.367 1 92.31 257 GLN B CA 1
ATOM 5169 C C . GLN B 1 257 ? 15.906 -20.266 -1.864 1 92.31 257 GLN B C 1
ATOM 5171 O O . GLN B 1 257 ? 14.766 -20.422 -1.424 1 92.31 257 GLN B O 1
ATOM 5176 N N . LEU B 1 258 ? 16.875 -19.984 -1.137 1 92.44 258 LEU B N 1
ATOM 5177 C CA . LEU B 1 258 ? 16.766 -19.969 0.317 1 92.44 258 LEU B CA 1
ATOM 5178 C C . LEU B 1 258 ? 15.945 -18.781 0.79 1 92.44 258 LEU B C 1
ATOM 5180 O O . LEU B 1 258 ? 15.477 -18.75 1.931 1 92.44 258 LEU B O 1
ATOM 5184 N N . PHE B 1 259 ? 15.758 -17.828 -0.085 1 92.81 259 PHE B N 1
ATOM 5185 C CA . PHE B 1 259 ? 14.961 -16.641 0.223 1 92.81 259 PHE B CA 1
ATOM 5186 C C . PHE B 1 259 ? 13.477 -16.984 0.236 1 92.81 259 PHE B C 1
ATOM 5188 O O . PHE B 1 259 ? 12.664 -16.25 0.797 1 92.81 259 PHE B O 1
ATOM 5195 N N . PHE B 1 260 ? 13.156 -18.125 -0.323 1 95.56 260 PHE B N 1
ATOM 5196 C CA . PHE B 1 260 ? 11.758 -18.484 -0.493 1 95.56 260 PHE B CA 1
ATOM 5197 C C . PHE B 1 260 ? 11.391 -19.672 0.399 1 95.56 260 PHE B C 1
ATOM 5199 O O . PHE B 1 260 ? 12.25 -20.484 0.729 1 95.56 260 PHE B O 1
ATOM 5206 N N . PRO B 1 261 ? 10.133 -19.719 0.774 1 95.81 261 PRO B N 1
ATOM 5207 C CA . PRO B 1 261 ? 9.695 -20.906 1.509 1 95.81 261 PRO B CA 1
ATOM 5208 C C . PRO B 1 261 ? 9.867 -22.188 0.707 1 95.81 261 PRO B C 1
ATOM 5210 O O . PRO B 1 261 ? 9.602 -22.219 -0.498 1 95.81 261 PRO B O 1
ATOM 5213 N N . LYS B 1 262 ? 10.188 -23.234 1.38 1 96.12 262 LYS B N 1
ATOM 5214 C CA . LYS B 1 262 ? 10.391 -24.531 0.734 1 96.12 262 LYS B CA 1
ATOM 5215 C C . LYS B 1 262 ? 9.102 -25.031 0.101 1 96.12 262 LYS B C 1
ATOM 5217 O O . LYS B 1 262 ? 9.133 -25.703 -0.932 1 96.12 262 LYS B O 1
ATOM 5222 N N . LEU B 1 263 ? 8.062 -24.672 0.709 1 97.06 263 LEU B N 1
ATOM 5223 C CA . LEU B 1 263 ? 6.77 -25.094 0.177 1 97.06 263 LEU B CA 1
ATOM 5224 C C . LEU B 1 263 ? 6.555 -24.531 -1.226 1 97.06 263 LEU B C 1
ATOM 5226 O O . LEU B 1 263 ? 6.062 -25.234 -2.111 1 97.06 263 LEU B O 1
ATOM 5230 N N . LEU B 1 264 ? 6.855 -23.266 -1.421 1 97.75 264 LEU B N 1
ATOM 5231 C CA . LEU B 1 264 ? 6.742 -22.656 -2.738 1 97.75 264 LEU B CA 1
ATOM 5232 C C . LEU B 1 264 ? 7.586 -23.391 -3.764 1 97.75 264 LEU B C 1
ATOM 5234 O O . LEU B 1 264 ? 7.113 -23.703 -4.855 1 97.75 264 LEU B O 1
ATOM 5238 N N . LEU B 1 265 ? 8.781 -23.688 -3.389 1 96.88 265 LEU B N 1
ATOM 5239 C CA . LEU B 1 265 ? 9.695 -24.391 -4.293 1 96.88 265 LEU B CA 1
ATOM 5240 C C . LEU B 1 265 ? 9.164 -25.781 -4.625 1 96.88 265 LEU B C 1
ATOM 5242 O O . LEU B 1 265 ? 9.234 -26.219 -5.777 1 96.88 265 LEU B O 1
ATOM 5246 N N . PHE B 1 266 ? 8.672 -26.438 -3.627 1 96.19 266 PHE B N 1
ATOM 5247 C CA . PHE B 1 266 ? 8.117 -27.781 -3.785 1 96.19 266 PHE B CA 1
ATOM 5248 C C . PHE B 1 266 ? 6.914 -27.766 -4.719 1 96.19 266 PHE B C 1
ATOM 5250 O O . PHE B 1 266 ? 6.855 -28.531 -5.676 1 96.19 266 PHE B O 1
ATOM 5257 N N . ILE B 1 267 ? 6.012 -26.844 -4.504 1 96.44 267 ILE B N 1
ATOM 5258 C CA . ILE B 1 267 ? 4.77 -26.75 -5.266 1 96.44 267 ILE B CA 1
ATOM 5259 C C . ILE B 1 267 ? 5.082 -26.359 -6.711 1 96.44 267 ILE B C 1
ATOM 5261 O O . ILE B 1 267 ? 4.484 -26.906 -7.645 1 96.44 267 ILE B O 1
ATOM 5265 N N . ALA B 1 268 ? 5.965 -25.469 -6.867 1 96.81 268 ALA B N 1
ATOM 5266 C CA . ALA B 1 268 ? 6.355 -25.047 -8.211 1 96.81 268 ALA B CA 1
ATOM 5267 C C . ALA B 1 268 ? 7.023 -26.188 -8.977 1 96.81 268 ALA B C 1
ATOM 5269 O O . ALA B 1 268 ? 6.793 -26.359 -10.172 1 96.81 268 ALA B O 1
ATOM 5270 N N . ARG B 1 269 ? 7.82 -26.938 -8.305 1 94.62 269 ARG B N 1
ATOM 5271 C CA . ARG B 1 269 ? 8.578 -28.016 -8.93 1 94.62 269 ARG B CA 1
ATOM 5272 C C . ARG B 1 269 ? 7.652 -29.156 -9.359 1 94.62 269 ARG B C 1
ATOM 5274 O O . ARG B 1 269 ? 7.789 -29.703 -10.461 1 94.62 269 ARG B O 1
ATOM 5281 N N . TYR B 1 270 ? 6.762 -29.5 -8.492 1 93.88 270 TYR B N 1
ATOM 5282 C CA . TYR B 1 270 ? 5.965 -30.688 -8.742 1 93.88 270 TYR B CA 1
ATOM 5283 C C . TYR B 1 270 ? 4.57 -30.312 -9.234 1 93.88 270 TYR B C 1
ATOM 5285 O O . TYR B 1 270 ? 3.684 -31.172 -9.305 1 93.88 270 TYR B O 1
ATOM 5293 N N . LYS B 1 271 ? 4.297 -29.047 -9.469 1 94.38 271 LYS B N 1
ATOM 5294 C CA . LYS B 1 271 ? 3.113 -28.516 -10.133 1 94.38 271 LYS B CA 1
ATOM 5295 C C . LYS B 1 271 ? 1.84 -28.906 -9.383 1 94.38 271 LYS B C 1
ATOM 5297 O O . LYS B 1 271 ? 0.886 -29.406 -9.984 1 94.38 271 LYS B O 1
ATOM 5302 N N . ILE B 1 272 ? 1.862 -28.609 -8.125 1 94.94 272 ILE B N 1
ATOM 5303 C CA . ILE B 1 272 ? 0.704 -28.891 -7.289 1 94.94 272 ILE B CA 1
ATOM 5304 C C . ILE B 1 272 ? -0.262 -27.719 -7.316 1 94.94 272 ILE B C 1
ATOM 5306 O O . ILE B 1 272 ? 0.112 -26.594 -6.977 1 94.94 272 ILE B O 1
ATOM 5310 N N . PRO B 1 273 ? -1.472 -27.969 -7.684 1 96 273 PRO B N 1
ATOM 5311 C CA . PRO B 1 273 ? -2.441 -26.859 -7.742 1 96 273 PRO B CA 1
ATOM 5312 C C . PRO B 1 273 ? -3.098 -26.578 -6.391 1 96 273 PRO B C 1
ATOM 5314 O O . PRO B 1 273 ? -3.016 -27.406 -5.477 1 96 273 PRO B O 1
ATOM 5317 N N . TRP B 1 274 ? -3.656 -25.422 -6.258 1 96.81 274 TRP B N 1
ATOM 5318 C CA . TRP B 1 274 ? -4.477 -25.047 -5.105 1 96.81 274 TRP B CA 1
ATOM 5319 C C . TRP B 1 274 ? -5.617 -24.125 -5.52 1 96.81 274 TRP B C 1
ATOM 5321 O O . TRP B 1 274 ? -5.68 -23.688 -6.672 1 96.81 274 TRP B O 1
ATOM 5331 N N . ILE B 1 275 ? -6.531 -23.938 -4.676 1 97.31 275 ILE B N 1
ATOM 5332 C CA . ILE B 1 275 ? -7.695 -23.094 -4.922 1 97.31 275 ILE B CA 1
ATOM 5333 C C . ILE B 1 275 ? -7.625 -21.859 -4.027 1 97.31 275 ILE B C 1
ATOM 5335 O O . ILE B 1 275 ? -7.262 -21.953 -2.854 1 97.31 275 ILE B O 1
ATOM 5339 N N . MET B 1 276 ? -7.922 -20.75 -4.594 1 97.75 276 MET B N 1
ATOM 5340 C CA . MET B 1 276 ? -7.922 -19.5 -3.848 1 97.75 276 MET B CA 1
ATOM 5341 C C . MET B 1 276 ? -9.211 -18.719 -4.098 1 97.75 276 MET B C 1
ATOM 5343 O O . MET B 1 276 ? -9.703 -18.672 -5.227 1 97.75 276 MET B O 1
ATOM 5347 N N . LYS B 1 277 ? -9.773 -18.141 -3.105 1 97.31 277 LYS B N 1
ATOM 5348 C CA . LYS B 1 277 ? -10.891 -17.203 -3.219 1 97.31 277 LYS B CA 1
ATOM 5349 C C . LYS B 1 277 ? -10.703 -16.016 -2.283 1 97.31 277 LYS B C 1
ATOM 5351 O O . LYS B 1 277 ? -9.773 -15.992 -1.471 1 97.31 277 LYS B O 1
ATOM 5356 N N . TRP B 1 278 ? -11.453 -15.031 -2.467 1 97.31 278 TRP B N 1
ATOM 5357 C CA . TRP B 1 278 ? -11.359 -13.883 -1.574 1 97.31 278 TRP B CA 1
ATOM 5358 C C . TRP B 1 278 ? -12.734 -13.273 -1.315 1 97.31 278 TRP B C 1
ATOM 5360 O O . TRP B 1 278 ? -13.664 -13.484 -2.092 1 97.31 278 TRP B O 1
ATOM 5370 N N . ASN B 1 279 ? -12.852 -12.625 -0.163 1 96.94 279 ASN B N 1
ATOM 5371 C CA . ASN B 1 279 ? -14.055 -11.906 0.251 1 96.94 279 ASN B CA 1
ATOM 5372 C C . ASN B 1 279 ? -13.703 -10.609 0.98 1 96.94 279 ASN B C 1
ATOM 5374 O O . ASN B 1 279 ? -12.539 -10.367 1.297 1 96.94 279 ASN B O 1
ATOM 5378 N N . TYR B 1 280 ? -14.781 -9.828 1.147 1 97.19 280 TYR B N 1
ATOM 5379 C CA . TYR B 1 280 ? -14.586 -8.586 1.886 1 97.19 280 TYR B CA 1
ATOM 5380 C C . TYR B 1 280 ? -14.828 -8.789 3.377 1 97.19 280 TYR B C 1
ATOM 5382 O O . TYR B 1 280 ? -15.641 -9.625 3.77 1 97.19 280 TYR B O 1
ATOM 5390 N N . HIS B 1 281 ? -14.031 -8.023 4.109 1 95.75 281 HIS B N 1
ATOM 5391 C CA . HIS B 1 281 ? -14.148 -8.031 5.562 1 95.75 281 HIS B CA 1
ATOM 5392 C C . HIS B 1 281 ? -14.086 -6.621 6.129 1 95.75 281 HIS B C 1
ATOM 5394 O O . HIS B 1 281 ? -13.266 -5.809 5.691 1 95.75 281 HIS B O 1
ATOM 5400 N N . VAL B 1 282 ? -14.961 -6.336 7.109 1 95.81 282 VAL B N 1
ATOM 5401 C CA . VAL B 1 282 ? -14.961 -5.02 7.738 1 95.81 282 VAL B CA 1
ATOM 5402 C C . VAL B 1 282 ? -14.633 -5.156 9.219 1 95.81 282 VAL B C 1
ATOM 5404 O O . VAL B 1 282 ? -15.195 -6.008 9.914 1 95.81 282 VAL B O 1
ATOM 5407 N N . ASN B 1 283 ? -13.711 -4.383 9.672 1 94 283 ASN B N 1
ATOM 5408 C CA . ASN B 1 283 ? -13.492 -4.133 11.086 1 94 283 ASN B CA 1
ATOM 5409 C C . ASN B 1 283 ? -13.984 -2.746 11.492 1 94 283 ASN B C 1
ATOM 5411 O O . ASN B 1 283 ? -13.32 -1.745 11.227 1 94 283 ASN B O 1
ATOM 5415 N N . TRP B 1 284 ? -15.055 -2.662 12.18 1 91.5 284 TRP B N 1
ATOM 5416 C CA . TRP B 1 284 ? -15.68 -1.38 12.469 1 91.5 284 TRP B CA 1
ATOM 5417 C C . TRP B 1 284 ? -14.953 -0.667 13.609 1 91.5 284 TRP B C 1
ATOM 5419 O O . TRP B 1 284 ? -15.062 0.554 13.75 1 91.5 284 TRP B O 1
ATOM 5429 N N . GLU B 1 285 ? -14.258 -1.419 14.414 1 87.88 285 GLU B N 1
ATOM 5430 C CA . GLU B 1 285 ? -13.469 -0.786 15.469 1 87.88 285 GLU B CA 1
ATOM 5431 C C . GLU B 1 285 ? -12.367 0.096 14.891 1 87.88 285 GLU B C 1
ATOM 5433 O O . GLU B 1 285 ? -12.172 1.229 15.336 1 87.88 285 GLU B O 1
ATOM 5438 N N . THR B 1 286 ? -11.773 -0.395 13.883 1 91.19 286 THR B N 1
ATOM 5439 C CA . THR B 1 286 ? -10.688 0.353 13.25 1 91.19 286 THR B CA 1
ATOM 5440 C C . THR B 1 286 ? -11.172 1.012 11.961 1 91.19 286 THR B C 1
ATOM 5442 O O . THR B 1 286 ? -10.438 1.774 11.336 1 91.19 286 THR B O 1
ATOM 5445 N N . ARG B 1 287 ? -12.352 0.672 11.516 1 93.94 287 ARG B N 1
ATOM 5446 C CA . ARG B 1 287 ? -13 1.195 10.32 1 93.94 287 ARG B CA 1
ATOM 5447 C C . ARG B 1 287 ? -12.227 0.814 9.062 1 93.94 287 ARG B C 1
ATOM 5449 O O . ARG B 1 287 ? -12.117 1.609 8.133 1 93.94 287 ARG B O 1
ATOM 5456 N N . ILE B 1 288 ? -11.695 -0.353 9.094 1 96.12 288 ILE B N 1
ATOM 5457 C CA . ILE B 1 288 ? -10.898 -0.792 7.957 1 96.12 288 ILE B CA 1
ATOM 5458 C C . ILE B 1 288 ? -11.68 -1.818 7.141 1 96.12 288 ILE B C 1
ATOM 5460 O O . ILE B 1 288 ? -12.188 -2.797 7.688 1 96.12 288 ILE B O 1
ATOM 5464 N N . LEU B 1 289 ? -11.828 -1.515 5.906 1 97.44 289 LEU B N 1
ATOM 5465 C CA . LEU B 1 289 ? -12.297 -2.518 4.961 1 97.44 289 LEU B CA 1
ATOM 5466 C C . LEU B 1 289 ? -11.125 -3.275 4.344 1 97.44 289 LEU B C 1
ATOM 5468 O O . LEU B 1 289 ? -10.18 -2.664 3.854 1 97.44 289 LEU B O 1
ATOM 5472 N N . SER B 1 290 ? -11.211 -4.609 4.41 1 97.62 290 SER B N 1
ATOM 5473 C CA . SER B 1 290 ? -10.117 -5.445 3.934 1 97.62 290 SER B CA 1
ATOM 5474 C C . SER B 1 290 ? -10.617 -6.531 2.986 1 97.62 290 SER B C 1
ATOM 5476 O O . SER B 1 290 ? -11.82 -6.77 2.896 1 97.62 290 SER B O 1
ATOM 5478 N N . ARG B 1 291 ? -9.695 -6.98 2.262 1 97.62 291 ARG B N 1
ATOM 5479 C CA . ARG B 1 291 ? -9.906 -8.188 1.479 1 97.62 291 ARG B CA 1
ATOM 5480 C C . ARG B 1 291 ? -9.242 -9.398 2.141 1 97.62 291 ARG B C 1
ATOM 5482 O O . ARG B 1 291 ? -8.047 -9.367 2.432 1 97.62 291 ARG B O 1
ATOM 5489 N N . GLN B 1 292 ? -10.047 -10.391 2.375 1 96.94 292 GLN B N 1
ATOM 5490 C CA . GLN B 1 292 ? -9.531 -11.609 2.984 1 96.94 292 GLN B CA 1
ATOM 5491 C C . GLN B 1 292 ? -9.438 -12.742 1.96 1 96.94 292 GLN B C 1
ATOM 5493 O O . GLN B 1 292 ? -10.391 -13.008 1.231 1 96.94 292 GLN B O 1
ATOM 5498 N N . TYR B 1 293 ? -8.32 -13.312 1.952 1 97.62 293 TYR B N 1
ATOM 5499 C CA . TYR B 1 293 ? -8.094 -14.43 1.046 1 97.62 293 TYR B CA 1
ATOM 5500 C C . TYR B 1 293 ? -8.234 -15.766 1.777 1 97.62 293 TYR B C 1
ATOM 5502 O O . TYR B 1 293 ? -8.047 -15.828 2.994 1 97.62 293 TYR B O 1
ATOM 5510 N N . PHE B 1 294 ? -8.648 -16.734 0.988 1 97.69 294 PHE B N 1
ATOM 5511 C CA . PHE B 1 294 ? -8.797 -18.109 1.461 1 97.69 294 PHE B CA 1
ATOM 5512 C C . PHE B 1 294 ? -8.156 -19.094 0.482 1 97.69 294 PHE B C 1
ATOM 5514 O O . PHE B 1 294 ? -8.242 -18.906 -0.733 1 97.69 294 PHE B O 1
ATOM 5521 N N . VAL B 1 295 ? -7.566 -20.062 1.068 1 97.81 295 VAL B N 1
ATOM 5522 C CA . VAL B 1 295 ? -6.957 -21.078 0.214 1 97.81 295 VAL B CA 1
ATOM 5523 C C . VAL B 1 295 ? -7.41 -22.469 0.658 1 97.81 295 VAL B C 1
ATOM 5525 O O . VAL B 1 295 ? -7.762 -22.672 1.822 1 97.81 295 VAL B O 1
ATOM 5528 N N . LYS B 1 296 ? -7.352 -23.359 -0.308 1 96.06 296 LYS B N 1
ATOM 5529 C CA . LYS B 1 296 ? -7.719 -24.734 -0.023 1 96.06 296 LYS B CA 1
ATOM 5530 C C . LYS B 1 296 ? -6.965 -25.703 -0.929 1 96.06 296 LYS B C 1
ATOM 5532 O O . LYS B 1 296 ? -6.527 -25.328 -2.02 1 96.06 296 LYS B O 1
ATOM 5537 N N . TRP B 1 297 ? -6.855 -26.938 -0.335 1 94.44 297 TRP B N 1
ATOM 5538 C CA . TRP B 1 297 ? -6.312 -28.047 -1.115 1 94.44 297 TRP B CA 1
ATOM 5539 C C . TRP B 1 297 ? -7.285 -28.453 -2.215 1 94.44 297 TRP B C 1
ATOM 5541 O O . TRP B 1 297 ? -8.5 -28.516 -1.99 1 94.44 297 TRP B O 1
ATOM 5551 N N . TRP B 1 298 ? -6.719 -28.641 -3.387 1 93.62 298 TRP B N 1
ATOM 5552 C CA . TRP B 1 298 ? -7.547 -29.172 -4.461 1 93.62 298 TRP B CA 1
ATOM 5553 C C . TRP B 1 298 ? -7.711 -30.688 -4.312 1 93.62 298 TRP B C 1
ATOM 5555 O O . TRP B 1 298 ? -6.836 -31.453 -4.715 1 93.62 298 TRP B O 1
ATOM 5565 N N . ASP B 1 299 ? -8.844 -31.094 -4 1 88.94 299 ASP B N 1
ATOM 5566 C CA . ASP B 1 299 ? -9.117 -32.469 -3.588 1 88.94 299 ASP B CA 1
ATOM 5567 C C . ASP B 1 299 ? -8.961 -33.438 -4.762 1 88.94 299 ASP B C 1
ATOM 5569 O O . ASP B 1 299 ? -8.758 -34.625 -4.562 1 88.94 299 ASP B O 1
ATOM 5573 N N . LYS B 1 300 ? -9.062 -33 -5.938 1 86.31 300 LYS B N 1
ATOM 5574 C CA . LYS B 1 300 ? -9.008 -33.875 -7.105 1 86.31 300 LYS B CA 1
ATOM 5575 C C . LYS B 1 300 ? -7.562 -34.156 -7.5 1 86.31 300 LYS B C 1
ATOM 5577 O O . LYS B 1 300 ? -7.309 -34.969 -8.398 1 86.31 300 LYS B O 1
ATOM 5582 N N . PHE B 1 301 ? -6.672 -33.562 -6.781 1 86.06 301 PHE B N 1
ATOM 5583 C CA . PHE B 1 301 ? -5.262 -33.781 -7.086 1 86.06 301 PHE B CA 1
ATOM 5584 C C . PHE B 1 301 ? -4.809 -35.156 -6.602 1 86.06 301 PHE B C 1
ATOM 5586 O O . PHE B 1 301 ? -5.074 -35.531 -5.457 1 86.06 301 PHE B O 1
ATOM 5593 N N . SER B 1 302 ? -4.129 -35.875 -7.512 1 78.94 302 SER B N 1
ATOM 5594 C CA . SER B 1 302 ? -3.648 -37.219 -7.176 1 78.94 302 SER B CA 1
ATOM 5595 C C . SER B 1 302 ? -2.381 -37.125 -6.328 1 78.94 302 SER B C 1
ATOM 5597 O O . SER B 1 302 ? -1.325 -36.719 -6.816 1 78.94 302 SER B O 1
ATOM 5599 N N . MET B 1 303 ? -2.4 -37.594 -5.188 1 80 303 MET B N 1
ATOM 5600 C CA . MET B 1 303 ? -1.271 -37.594 -4.262 1 80 303 MET B CA 1
ATOM 5601 C C . MET B 1 303 ? -0.242 -38.625 -4.633 1 80 303 MET B C 1
ATOM 5603 O O . MET B 1 303 ? 0.958 -38.438 -4.426 1 80 303 MET B O 1
ATOM 5607 N N . ASP B 1 304 ? -0.715 -39.625 -5.164 1 81.12 304 ASP B N 1
ATOM 5608 C CA . ASP B 1 304 ? 0.165 -40.719 -5.535 1 81.12 304 ASP B CA 1
ATOM 5609 C C . ASP B 1 304 ? 1.176 -40.312 -6.594 1 81.12 304 ASP B C 1
ATOM 5611 O O . ASP B 1 304 ? 2.342 -40.688 -6.543 1 81.12 304 ASP B O 1
ATOM 5615 N N . ARG B 1 305 ? 0.769 -39.469 -7.367 1 81.88 305 ARG B N 1
ATOM 5616 C CA . ARG B 1 305 ? 1.627 -39 -8.445 1 81.88 305 ARG B CA 1
ATOM 5617 C C . ARG B 1 305 ? 2.799 -38.188 -7.898 1 81.88 305 ARG B C 1
ATOM 5619 O O . ARG B 1 305 ? 3.928 -38.312 -8.375 1 81.88 305 ARG B O 1
ATOM 5626 N N . ILE B 1 306 ? 2.59 -37.531 -6.871 1 87 306 ILE B N 1
ATOM 5627 C CA . ILE B 1 306 ? 3.623 -36.656 -6.32 1 87 306 ILE B CA 1
ATOM 5628 C C . ILE B 1 306 ? 4.699 -37.5 -5.641 1 87 306 ILE B C 1
ATOM 5630 O O . ILE B 1 306 ? 5.895 -37.219 -5.789 1 87 306 ILE B O 1
ATOM 5634 N N . SER B 1 307 ? 4.203 -38.438 -4.973 1 87.75 307 SER B N 1
ATOM 5635 C CA . SER B 1 307 ? 5.137 -39.312 -4.273 1 87.75 307 SER B CA 1
ATOM 5636 C C . SER B 1 307 ? 6.094 -40 -5.25 1 87.75 307 SER B C 1
ATOM 5638 O O . SER B 1 307 ? 7.301 -40.062 -5 1 87.75 307 SER B O 1
ATOM 5640 N N . VAL B 1 308 ? 5.547 -40.438 -6.285 1 88.69 308 VAL B N 1
ATOM 5641 C CA . VAL B 1 308 ? 6.344 -41.125 -7.297 1 88.69 308 VAL B CA 1
ATOM 5642 C C . VAL B 1 308 ? 7.434 -40.188 -7.816 1 88.69 308 VAL B C 1
ATOM 5644 O O . VAL B 1 308 ? 8.602 -40.594 -7.906 1 88.69 308 VAL B O 1
ATOM 5647 N N . TYR B 1 309 ? 7.086 -39 -8.078 1 89.38 309 TYR B N 1
ATOM 5648 C CA . TYR B 1 309 ? 8.031 -38.062 -8.664 1 89.38 309 TYR B CA 1
ATOM 5649 C C . TYR B 1 309 ? 9.062 -37.625 -7.633 1 89.38 309 TYR B C 1
ATOM 5651 O O . TYR B 1 309 ? 10.25 -37.5 -7.953 1 89.38 309 TYR B O 1
ATOM 5659 N N . VAL B 1 310 ? 8.648 -37.438 -6.434 1 91.69 310 VAL B N 1
ATOM 5660 C CA . VAL B 1 310 ? 9.57 -37 -5.387 1 91.69 310 VAL B CA 1
ATOM 5661 C C . VAL B 1 310 ? 10.625 -38.094 -5.145 1 91.69 310 VAL B C 1
ATOM 5663 O O . VAL B 1 310 ? 11.82 -37.781 -5.086 1 91.69 310 VAL B O 1
ATOM 5666 N N . PHE B 1 311 ? 10.203 -39.25 -5.102 1 91.25 311 PHE B N 1
ATOM 5667 C CA . PHE B 1 311 ? 11.117 -40.344 -4.785 1 91.25 311 PHE B CA 1
ATOM 5668 C C . PHE B 1 311 ? 11.961 -40.719 -6 1 91.25 311 PHE B C 1
ATOM 5670 O O . PHE B 1 311 ? 13.023 -41.344 -5.863 1 91.25 311 PHE B O 1
ATOM 5677 N N . LYS B 1 312 ? 11.461 -40.438 -7.102 1 91.12 312 LYS B N 1
ATOM 5678 C CA . LYS B 1 312 ? 12.305 -40.562 -8.289 1 91.12 312 LYS B CA 1
ATOM 5679 C C . LYS B 1 312 ? 13.461 -39.562 -8.258 1 91.12 312 LYS B C 1
ATOM 5681 O O . LYS B 1 312 ? 14.594 -39.906 -8.594 1 91.12 312 LYS B O 1
ATOM 5686 N N . ASP B 1 313 ? 13.219 -38.375 -7.875 1 91.94 313 ASP B N 1
ATOM 5687 C CA . ASP B 1 313 ? 14.227 -37.312 -7.801 1 91.94 313 ASP B CA 1
ATOM 5688 C C . ASP B 1 313 ? 15.164 -37.562 -6.621 1 91.94 313 ASP B C 1
ATOM 5690 O O . ASP B 1 313 ? 16.359 -37.219 -6.691 1 91.94 313 ASP B O 1
ATOM 5694 N N . PHE B 1 314 ? 14.547 -38.094 -5.539 1 92.88 314 PHE B N 1
ATOM 5695 C CA . PHE B 1 314 ? 15.297 -38.312 -4.312 1 92.88 314 PHE B CA 1
ATOM 5696 C C . PHE B 1 314 ? 15.062 -39.75 -3.811 1 92.88 314 PHE B C 1
ATOM 5698 O O . PHE B 1 314 ? 14.281 -39.969 -2.885 1 92.88 314 PHE B O 1
ATOM 5705 N N . PRO B 1 315 ? 15.836 -40.656 -4.383 1 88.56 315 PRO B N 1
ATOM 5706 C CA . PRO B 1 315 ? 15.633 -42.062 -4.004 1 88.56 315 PRO B CA 1
ATOM 5707 C C . PRO B 1 315 ? 15.945 -42.312 -2.535 1 88.56 315 PRO B C 1
ATOM 5709 O O . PRO B 1 315 ? 16.859 -41.719 -1.976 1 88.56 315 PRO B O 1
ATOM 5712 N N . GLN B 1 316 ? 15.117 -43.031 -1.872 1 78.75 316 GLN B N 1
ATOM 5713 C CA . GLN B 1 316 ? 15.328 -43.438 -0.487 1 78.75 316 GLN B CA 1
ATOM 5714 C C . GLN B 1 316 ? 16.469 -44.438 -0.381 1 78.75 316 GLN B C 1
ATOM 5716 O O . GLN B 1 316 ? 16.625 -45.312 -1.26 1 78.75 316 GLN B O 1
ATOM 5721 N N . SER B 1 317 ? 17.625 -44.094 0.078 1 63.75 317 SER B N 1
ATOM 5722 C CA . SER B 1 317 ? 18.688 -45.094 0.263 1 63.75 317 SER B CA 1
ATOM 5723 C C . SER B 1 317 ? 18.172 -46.312 0.986 1 63.75 317 SER B C 1
ATOM 5725 O O . SER B 1 317 ? 17.391 -46.219 1.936 1 63.75 317 SER B O 1
ATOM 5727 N N . ASP B 1 318 ? 18.109 -47.438 0.492 1 50.62 318 ASP B N 1
ATOM 5728 C CA . ASP B 1 318 ? 17.812 -48.75 1.083 1 50.62 318 ASP B CA 1
ATOM 5729 C C . ASP B 1 318 ? 18.531 -48.906 2.42 1 50.62 318 ASP B C 1
ATOM 5731 O O . ASP B 1 318 ? 18.562 -50 2.971 1 50.62 318 ASP B O 1
ATOM 5735 N N . HIS B 1 319 ? 19.656 -48.219 2.818 1 46 319 HIS B N 1
ATOM 5736 C CA . HIS B 1 319 ? 20.281 -48.75 4.031 1 46 319 HIS B CA 1
ATOM 5737 C C . HIS B 1 319 ? 19.375 -48.531 5.242 1 46 319 HIS B C 1
ATOM 5739 O O . HIS B 1 319 ? 18.938 -47.406 5.5 1 46 319 HIS B O 1
ATOM 5745 N N . PRO B 1 320 ? 18.703 -49.594 5.766 1 42.16 320 PRO B N 1
ATOM 5746 C CA . PRO B 1 320 ? 17.969 -49.469 7.023 1 42.16 320 PRO B CA 1
ATOM 5747 C C . PRO B 1 320 ? 18.766 -48.719 8.109 1 42.16 320 PRO B C 1
ATOM 5749 O O . PRO B 1 320 ? 19.875 -49.156 8.461 1 42.16 320 PRO B O 1
ATOM 5752 N N . PRO B 1 321 ? 18.891 -47.531 8.227 1 39.75 321 PRO B N 1
ATOM 5753 C CA . PRO B 1 321 ? 19.672 -47.094 9.375 1 39.75 321 PRO B CA 1
ATOM 5754 C C . PRO B 1 321 ? 19.391 -47.906 10.633 1 39.75 321 PRO B C 1
ATOM 5756 O O . PRO B 1 321 ? 18.266 -48.375 10.836 1 39.75 321 PRO B O 1
ATOM 5759 N N . LYS B 1 322 ? 20.422 -48.719 11.156 1 36.03 322 LYS B N 1
ATOM 5760 C CA . LYS B 1 322 ? 20.297 -49.344 12.484 1 36.03 322 LYS B CA 1
ATOM 5761 C C . LYS B 1 322 ? 19.625 -48.344 13.461 1 36.03 322 LYS B C 1
ATOM 5763 O O . LYS B 1 322 ? 20 -47.188 13.516 1 36.03 322 LYS B O 1
ATOM 5768 N N . PRO B 1 323 ? 18.547 -48.75 14.109 1 35.62 323 PRO B N 1
ATOM 5769 C CA . PRO B 1 323 ? 17.781 -47.938 15.062 1 35.62 323 PRO B CA 1
ATOM 5770 C C . PRO B 1 323 ? 18.656 -47.375 16.188 1 35.62 323 PRO B C 1
ATOM 5772 O O . PRO B 1 323 ? 19.25 -48.125 16.953 1 35.62 323 PRO B O 1
ATOM 5775 N N . SER B 1 324 ? 19.703 -46.625 15.945 1 32 324 SER B N 1
ATOM 5776 C CA . SER B 1 324 ? 20.297 -46.125 17.188 1 32 324 SER B CA 1
ATOM 5777 C C . SER B 1 324 ? 19.219 -45.656 18.156 1 32 324 SER B C 1
ATOM 5779 O O . SER B 1 324 ? 18.219 -45.062 17.75 1 32 324 SER B O 1
ATOM 5781 N N . SER B 1 325 ? 19.188 -46.469 19.281 1 29.25 325 SER B N 1
ATOM 5782 C CA . SER B 1 325 ? 18.328 -46.188 20.422 1 29.25 325 SER B CA 1
ATOM 5783 C C . SER B 1 325 ? 18.312 -44.719 20.781 1 29.25 325 SER B C 1
ATOM 5785 O O . SER B 1 325 ? 19.359 -44.125 21.078 1 29.25 325 SER B O 1
ATOM 5787 N N . PRO B 1 326 ? 17.594 -44.031 20.047 1 29.81 326 PRO B N 1
ATOM 5788 C CA . PRO B 1 326 ? 17.531 -42.625 20.422 1 29.81 326 PRO B CA 1
ATOM 5789 C C . PRO B 1 326 ? 17.297 -42.406 21.922 1 29.81 326 PRO B C 1
ATOM 5791 O O . PRO B 1 326 ? 16.422 -43.062 22.5 1 29.81 326 PRO B O 1
ATOM 5794 N N . THR B 1 327 ? 18.453 -42.562 22.688 1 30.17 327 THR B N 1
ATOM 5795 C CA . THR B 1 327 ? 18.25 -42 24.016 1 30.17 327 THR B CA 1
ATOM 5796 C C . THR B 1 327 ? 17.453 -40.719 23.953 1 30.17 327 THR B C 1
ATOM 5798 O O . THR B 1 327 ? 17.938 -39.719 23.422 1 30.17 327 THR B O 1
ATOM 5801 N N . GLY B 1 328 ? 16.266 -40.969 23.562 1 26.08 328 GLY B N 1
ATOM 5802 C CA . GLY B 1 328 ? 15.227 -39.938 23.406 1 26.08 328 GLY B CA 1
ATOM 5803 C C . GLY B 1 328 ? 15.156 -38.969 24.562 1 26.08 328 GLY B C 1
ATOM 5804 O O . GLY B 1 328 ? 14.789 -39.375 25.672 1 26.08 328 GLY B O 1
ATOM 5805 N N . SER B 1 329 ? 16.391 -38.344 24.859 1 26.94 329 SER B N 1
ATOM 5806 C CA . SER B 1 329 ? 16.031 -37.281 25.781 1 26.94 329 SER B CA 1
ATOM 5807 C C . SER B 1 329 ? 14.812 -36.5 25.281 1 26.94 329 SER B C 1
ATOM 5809 O O . SER B 1 329 ? 14.852 -35.906 24.219 1 26.94 329 SER B O 1
ATOM 5811 N N . VAL B 1 330 ? 13.742 -37.219 25.406 1 25.14 330 VAL B N 1
ATOM 5812 C CA . VAL B 1 330 ? 12.414 -36.656 25.156 1 25.14 330 VAL B CA 1
ATOM 5813 C C . VAL B 1 330 ? 12.312 -35.25 25.734 1 25.14 330 VAL B C 1
ATOM 5815 O O . VAL B 1 330 ? 12.391 -35.062 26.953 1 25.14 330 VAL B O 1
ATOM 5818 N N . SER B 1 331 ? 13.125 -34.469 25.094 1 25.8 331 SER B N 1
ATOM 5819 C CA . SER B 1 331 ? 12.828 -33.094 25.5 1 25.8 331 SER B CA 1
ATOM 5820 C C . SER B 1 331 ? 11.328 -32.812 25.422 1 25.8 331 SER B C 1
ATOM 5822 O O . SER B 1 331 ? 10.711 -33 24.359 1 25.8 331 SER B O 1
ATOM 5824 N N . SER B 1 332 ? 10.609 -33.312 26.375 1 27.02 332 SER B N 1
ATOM 5825 C CA . SER B 1 332 ? 9.203 -33.031 26.625 1 27.02 332 SER B CA 1
ATOM 5826 C C . SER B 1 332 ? 8.836 -31.594 26.25 1 27.02 332 SER B C 1
ATOM 5828 O O . SER B 1 332 ? 9.352 -30.641 26.828 1 27.02 332 SER B O 1
ATOM 5830 N N . ALA B 1 333 ? 8.875 -31.547 24.984 1 27.91 333 ALA B N 1
ATOM 5831 C CA . ALA B 1 333 ? 8.266 -30.297 24.547 1 27.91 333 ALA B CA 1
ATOM 5832 C C . ALA B 1 333 ? 6.895 -30.094 25.188 1 27.91 333 ALA B C 1
ATOM 5834 O O . ALA B 1 333 ? 6.004 -30.938 25.031 1 27.91 333 ALA B O 1
ATOM 5835 N N . ILE B 1 334 ? 6.957 -29.766 26.406 1 32.44 334 ILE B N 1
ATOM 5836 C CA . ILE B 1 334 ? 5.758 -29.422 27.156 1 32.44 334 ILE B CA 1
ATOM 5837 C C . ILE B 1 334 ? 4.848 -28.547 26.312 1 32.44 334 ILE B C 1
ATOM 5839 O O . ILE B 1 334 ? 5.234 -27.438 25.922 1 32.44 334 ILE B O 1
ATOM 5843 N N . SER B 1 335 ? 4.273 -29.344 25.516 1 32.19 335 SER B N 1
ATOM 5844 C CA . SER B 1 335 ? 3.211 -28.609 24.828 1 32.19 335 SER B CA 1
ATOM 5845 C C . SER B 1 335 ? 2.264 -27.953 25.812 1 32.19 335 SER B C 1
ATOM 5847 O O . SER B 1 335 ? 1.745 -28.594 26.719 1 32.19 335 SER B O 1
ATOM 5849 N N . ILE B 1 336 ? 2.494 -26.766 25.969 1 34.28 336 ILE B N 1
ATOM 5850 C CA . ILE B 1 336 ? 1.747 -25.891 26.875 1 34.28 336 ILE B CA 1
ATOM 5851 C C . ILE B 1 336 ? 0.289 -25.812 26.422 1 34.28 336 ILE B C 1
ATOM 5853 O O . ILE B 1 336 ? -0.585 -25.438 27.203 1 34.28 336 ILE B O 1
ATOM 5857 N N . ASP B 1 337 ? 0.112 -26.453 25.297 1 37.12 337 ASP B N 1
ATOM 5858 C CA . ASP B 1 337 ? -1.246 -26.25 24.812 1 37.12 337 ASP B CA 1
ATOM 5859 C C . ASP B 1 337 ? -2.186 -27.344 25.297 1 37.12 337 ASP B C 1
ATOM 5861 O O . ASP B 1 337 ? -1.888 -28.531 25.172 1 37.12 337 ASP B O 1
ATOM 5865 N N . GLY B 1 338 ? -3.283 -27.125 25.984 1 43.19 338 GLY B N 1
ATOM 5866 C CA . GLY B 1 338 ? -4.434 -27.859 26.5 1 43.19 338 GLY B CA 1
ATOM 5867 C C . GLY B 1 338 ? -4.258 -28.312 27.938 1 43.19 338 GLY B C 1
ATOM 5868 O O . GLY B 1 338 ? -5.031 -29.125 28.422 1 43.19 338 GLY B O 1
ATOM 5869 N N . LYS B 1 339 ? -3.053 -28.234 28.484 1 42.88 339 LYS B N 1
ATOM 5870 C CA . LYS B 1 339 ? -2.889 -28.75 29.828 1 42.88 339 LYS B CA 1
ATOM 5871 C C . LYS B 1 339 ? -3.6 -27.875 30.859 1 42.88 339 LYS B C 1
ATOM 5873 O O . LYS B 1 339 ? -3.789 -26.672 30.625 1 42.88 339 LYS B O 1
ATOM 5878 N N . SER B 1 340 ? -4.227 -28.516 31.797 1 48.56 340 SER B N 1
ATOM 5879 C CA . SER B 1 340 ? -4.945 -27.812 32.844 1 48.56 340 SER B CA 1
ATOM 5880 C C . SER B 1 340 ? -3.99 -27 33.719 1 48.56 340 SER B C 1
ATOM 5882 O O . SER B 1 340 ? -2.773 -27.188 33.656 1 48.56 340 SER B O 1
ATOM 5884 N N . LYS B 1 341 ? -4.371 -26.016 34.469 1 47.5 341 LYS B N 1
ATOM 5885 C CA . LYS B 1 341 ? -3.643 -25.109 35.344 1 47.5 341 LYS B CA 1
ATOM 5886 C C . LYS B 1 341 ? -2.662 -25.875 36.219 1 47.5 341 LYS B C 1
ATOM 5888 O O . LYS B 1 341 ? -1.51 -25.469 36.375 1 47.5 341 LYS B O 1
ATOM 5893 N N . ALA B 1 342 ? -3.039 -26.938 36.688 1 55.62 342 ALA B N 1
ATOM 5894 C CA . ALA B 1 342 ? -2.295 -27.75 37.656 1 55.62 342 ALA B CA 1
ATOM 5895 C C . ALA B 1 342 ? -1.126 -28.453 36.969 1 55.62 342 ALA B C 1
ATOM 5897 O O . ALA B 1 342 ? -0.025 -28.531 37.531 1 55.62 342 ALA B O 1
ATOM 5898 N N . GLU B 1 343 ? -1.32 -28.906 35.781 1 57.59 343 GLU B N 1
ATOM 5899 C CA . GLU B 1 343 ? -0.318 -29.641 35.031 1 57.59 343 GLU B CA 1
ATOM 5900 C C . GLU B 1 343 ? 0.79 -28.719 34.531 1 57.59 343 GLU B C 1
ATOM 5902 O O . GLU B 1 343 ? 1.967 -29.094 34.562 1 57.59 343 GLU B O 1
ATOM 5907 N N . LEU B 1 344 ? 0.392 -27.547 34.156 1 52.38 344 LEU B N 1
ATOM 5908 C CA . LEU B 1 344 ? 1.34 -26.531 33.719 1 52.38 344 LEU B CA 1
ATOM 5909 C C . LEU B 1 344 ? 2.234 -26.078 34.844 1 52.38 344 LEU B C 1
ATOM 5911 O O . LEU B 1 344 ? 3.439 -25.891 34.688 1 52.38 344 LEU B O 1
ATOM 5915 N N . ARG B 1 345 ? 1.703 -25.922 36 1 57.12 345 ARG B N 1
ATOM 5916 C CA . ARG B 1 345 ? 2.447 -25.609 37.219 1 57.12 345 ARG B CA 1
ATOM 5917 C C . ARG B 1 345 ? 3.465 -26.688 37.531 1 57.12 345 ARG B C 1
ATOM 5919 O O . ARG B 1 345 ? 4.598 -26.406 37.938 1 57.12 345 ARG B O 1
ATOM 5926 N N . ALA B 1 346 ? 3.094 -27.953 37.406 1 60.91 346 ALA B N 1
ATOM 5927 C CA . ALA B 1 346 ? 3.957 -29.094 37.656 1 60.91 346 ALA B CA 1
ATOM 5928 C C . ALA B 1 346 ? 5.105 -29.141 36.656 1 60.91 346 ALA B C 1
ATOM 5930 O O . ALA B 1 346 ? 6.254 -29.406 37.031 1 60.91 346 ALA B O 1
ATOM 5931 N N . LEU B 1 347 ? 4.812 -28.781 35.469 1 58.72 347 LEU B N 1
ATOM 5932 C CA . LEU B 1 347 ? 5.82 -28.766 34.406 1 58.72 347 LEU B CA 1
ATOM 5933 C C . LEU B 1 347 ? 6.812 -27.625 34.625 1 58.72 347 LEU B C 1
ATOM 5935 O O . LEU B 1 347 ? 8.016 -27.812 34.469 1 58.72 347 LEU B O 1
ATOM 5939 N N . ALA B 1 348 ? 6.215 -26.422 34.906 1 56.66 348 ALA B N 1
ATOM 5940 C CA . ALA B 1 348 ? 7.055 -25.281 35.25 1 56.66 348 ALA B CA 1
ATOM 5941 C C . ALA B 1 348 ? 8.016 -25.625 36.375 1 56.66 348 ALA B C 1
ATOM 5943 O O . ALA B 1 348 ? 9.203 -25.281 36.312 1 56.66 348 ALA B O 1
ATOM 5944 N N . ALA B 1 349 ? 7.57 -26.297 37.344 1 61.19 349 ALA B N 1
ATOM 5945 C CA . ALA B 1 349 ? 8.367 -26.719 38.469 1 61.19 349 ALA B CA 1
ATOM 5946 C C . ALA B 1 349 ? 9.469 -27.688 38.062 1 61.19 349 ALA B C 1
ATOM 5948 O O . ALA B 1 349 ? 10.602 -27.594 38.531 1 61.19 349 ALA B O 1
ATOM 5949 N N . GLN B 1 350 ? 9.18 -28.547 37.156 1 58.38 350 GLN B N 1
ATOM 5950 C CA . GLN B 1 350 ? 10.125 -29.531 36.625 1 58.38 350 GLN B CA 1
ATOM 5951 C C . GLN B 1 350 ? 11.234 -28.844 35.844 1 58.38 350 GLN B C 1
ATOM 5953 O O . GLN B 1 350 ? 12.414 -29.203 35.969 1 58.38 350 GLN B O 1
ATOM 5958 N N . LEU B 1 351 ? 10.781 -27.891 35.094 1 54.56 351 LEU B N 1
ATOM 5959 C CA . LEU B 1 351 ? 11.742 -27.172 34.25 1 54.56 351 LEU B CA 1
ATOM 5960 C C . LEU B 1 351 ? 12.703 -26.359 35.125 1 54.56 351 LEU B C 1
ATOM 5962 O O . LEU B 1 351 ? 13.906 -26.328 34.844 1 54.56 351 LEU B O 1
ATOM 5966 N N . LEU B 1 352 ? 12.18 -25.641 36.062 1 57.66 352 LEU B N 1
ATOM 5967 C CA . LEU B 1 352 ? 12.984 -24.891 37 1 57.66 352 LEU B CA 1
ATOM 5968 C C . LEU B 1 352 ? 13.977 -25.797 37.719 1 57.66 352 LEU B C 1
ATOM 5970 O O . LEU B 1 352 ? 15.125 -25.406 37.938 1 57.66 352 LEU B O 1
ATOM 5974 N N . ASP B 1 353 ? 13.602 -26.984 38.031 1 55.62 353 ASP B N 1
ATOM 5975 C CA . ASP B 1 353 ? 14.438 -28 38.656 1 55.62 353 ASP B CA 1
ATOM 5976 C C . ASP B 1 353 ? 15.562 -28.438 37.688 1 55.62 353 ASP B C 1
ATOM 5978 O O . ASP B 1 353 ? 16.719 -28.578 38.125 1 55.62 353 ASP B O 1
ATOM 5982 N N . GLN B 1 354 ? 15.328 -28.578 36.5 1 50.34 354 GLN B N 1
ATOM 5983 C CA . GLN B 1 354 ? 16.328 -28.984 35.531 1 50.34 354 GLN B CA 1
ATOM 5984 C C . GLN B 1 354 ? 17.375 -27.891 35.312 1 50.34 354 GLN B C 1
ATOM 5986 O O . GLN B 1 354 ? 18.562 -28.172 35.188 1 50.34 354 GLN B O 1
ATOM 5991 N N . ALA B 1 355 ? 16.906 -26.656 35.156 1 46.47 355 ALA B N 1
ATOM 5992 C CA . ALA B 1 355 ? 17.812 -25.516 34.969 1 46.47 355 ALA B CA 1
ATOM 5993 C C . ALA B 1 355 ? 18.781 -25.391 36.125 1 46.47 355 ALA B C 1
ATOM 5995 O O . ALA B 1 355 ? 19.938 -25 35.938 1 46.47 355 ALA B O 1
ATOM 5996 N N . SER B 1 356 ? 18.375 -25.531 37.25 1 47.75 356 SER B N 1
ATOM 5997 C CA . SER B 1 356 ? 19.219 -25.453 38.438 1 47.75 356 SER B CA 1
ATOM 5998 C C . SER B 1 356 ? 20.328 -26.5 38.375 1 47.75 356 SER B C 1
ATOM 6000 O O . SER B 1 356 ? 21.375 -26.344 39.031 1 47.75 356 SER B O 1
ATOM 6002 N N . GLN B 1 357 ? 20.031 -27.547 37.719 1 43.19 357 GLN B N 1
ATOM 6003 C CA . GLN B 1 357 ? 21.016 -28.641 37.688 1 43.19 357 GLN B CA 1
ATOM 6004 C C . GLN B 1 357 ? 22.125 -28.359 36.688 1 43.19 357 GLN B C 1
ATOM 6006 O O . GLN B 1 357 ? 23.188 -28.969 36.75 1 43.19 357 GLN B O 1
ATOM 6011 N N . MET B 1 358 ? 21.906 -27.516 35.75 1 37.78 358 MET B N 1
ATOM 6012 C CA . MET B 1 358 ? 22.906 -27.375 34.688 1 37.78 358 MET B CA 1
ATOM 6013 C C . MET B 1 358 ? 24.125 -26.609 35.188 1 37.78 358 MET B C 1
ATOM 6015 O O . MET B 1 358 ? 25.125 -26.5 34.469 1 37.78 358 MET B O 1
ATOM 6019 N N . ASN B 1 359 ? 24.078 -25.703 36.188 1 36.19 359 ASN B N 1
ATOM 6020 C CA . ASN B 1 359 ? 25.203 -24.828 36.438 1 36.19 359 ASN B CA 1
ATOM 6021 C C . ASN B 1 359 ? 26.453 -25.609 36.812 1 36.19 359 ASN B C 1
ATOM 6023 O O . ASN B 1 359 ? 27.484 -25.016 37.156 1 36.19 359 ASN B O 1
ATOM 6027 N N . GLU B 1 360 ? 26.344 -26.719 37.375 1 34.44 360 GLU B N 1
ATOM 6028 C CA . GLU B 1 360 ? 27.453 -26.953 38.281 1 34.44 360 GLU B CA 1
ATOM 6029 C C . GLU B 1 360 ? 28.75 -27.219 37.531 1 34.44 360 GLU B C 1
ATOM 6031 O O . GLU B 1 360 ? 29.828 -27.281 38.094 1 34.44 360 GLU B O 1
ATOM 6036 N N . ASP B 1 361 ? 28.672 -27.75 36.281 1 32.91 361 ASP B N 1
ATOM 6037 C CA . ASP B 1 361 ? 29.844 -28.625 36.125 1 32.91 361 ASP B CA 1
ATOM 6038 C C . ASP B 1 361 ? 31.094 -27.812 35.781 1 32.91 361 ASP B C 1
ATOM 6040 O O . ASP B 1 361 ? 32.188 -28.344 35.812 1 32.91 361 ASP B O 1
ATOM 6044 N N . GLU B 1 362 ? 30.938 -26.672 35 1 30.69 362 GLU B N 1
ATOM 6045 C CA . GLU B 1 362 ? 32.094 -26.547 34.125 1 30.69 362 GLU B CA 1
ATOM 6046 C C . GLU B 1 362 ? 33.312 -26.016 34.906 1 30.69 362 GLU B C 1
ATOM 6048 O O . GLU B 1 362 ? 34.406 -25.875 34.344 1 30.69 362 GLU B O 1
ATOM 6053 N N . ASP B 1 363 ? 33.125 -25.219 35.906 1 29.5 363 ASP B N 1
ATOM 6054 C CA . ASP B 1 363 ? 34.25 -24.297 36.094 1 29.5 363 ASP B CA 1
ATOM 6055 C C . ASP B 1 363 ? 35.469 -25.016 36.625 1 29.5 363 ASP B C 1
ATOM 6057 O O . ASP B 1 363 ? 36.406 -24.375 37.125 1 29.5 363 ASP B O 1
ATOM 6061 N N . ASN B 1 364 ? 35.5 -26.281 36.719 1 27.34 364 ASN B N 1
ATOM 6062 C CA . ASN B 1 364 ? 36.531 -26.734 37.625 1 27.34 364 ASN B CA 1
ATOM 6063 C C . ASN B 1 364 ? 37.906 -26.625 37 1 27.34 364 ASN B C 1
ATOM 6065 O O . ASN B 1 364 ? 38.906 -27.062 37.594 1 27.34 364 ASN B O 1
ATOM 6069 N N . ASP B 1 365 ? 38.031 -26.594 35.656 1 27.11 365 ASP B N 1
ATOM 6070 C CA . ASP B 1 365 ? 39.25 -27.344 35.312 1 27.11 365 ASP B CA 1
ATOM 6071 C C . ASP B 1 365 ? 40.5 -26.547 35.625 1 27.11 365 ASP B C 1
ATOM 6073 O O . ASP B 1 365 ? 41.5 -27.109 36.031 1 27.11 365 ASP B O 1
ATOM 6077 N N . SER B 1 366 ? 40.75 -25.328 35 1 27.09 366 SER B N 1
ATOM 6078 C CA . SER B 1 366 ? 42.062 -25.141 34.438 1 27.09 366 SER B CA 1
ATOM 6079 C C . SER B 1 366 ? 43.062 -24.641 35.5 1 27.09 366 SER B C 1
ATOM 6081 O O . SER B 1 366 ? 43.125 -23.453 35.781 1 27.09 366 SER B O 1
ATOM 6083 N N . SER B 1 367 ? 43.219 -25.297 36.656 1 25.97 367 SER B N 1
ATOM 6084 C CA . SER B 1 367 ? 44.219 -24.906 37.656 1 25.97 367 SER B CA 1
ATOM 6085 C C . SER B 1 367 ? 45.625 -25.047 37.125 1 25.97 367 SER B C 1
ATOM 6087 O O . SER B 1 367 ? 46.094 -26.141 36.812 1 25.97 367 SER B O 1
ATOM 6089 N N . PRO B 1 368 ? 46.125 -24.094 36.188 1 26.61 368 PRO B N 1
ATOM 6090 C CA . PRO B 1 368 ? 47.531 -24.203 35.75 1 26.61 368 PRO B CA 1
ATOM 6091 C C . PRO B 1 368 ? 48.5 -24.219 36.938 1 26.61 368 PRO B C 1
ATOM 6093 O O . PRO B 1 368 ? 48.281 -23.5 37.906 1 26.61 368 PRO B O 1
ATOM 6096 N N . SER B 1 369 ? 49.125 -25.344 37.219 1 23.8 369 SER B N 1
ATOM 6097 C CA . SER B 1 369 ? 50.156 -25.75 38.156 1 23.8 369 SER B CA 1
ATOM 6098 C C . SER B 1 369 ? 51.469 -24.984 37.875 1 23.8 369 SER B C 1
ATOM 6100 O O . SER B 1 369 ? 52.031 -25.062 36.781 1 23.8 369 SER B O 1
ATOM 6102 N N . ALA B 1 370 ? 51.625 -23.703 38.375 1 25.02 370 ALA B N 1
ATOM 6103 C CA . ALA B 1 370 ? 52.906 -23 38.531 1 25.02 370 ALA B CA 1
ATOM 6104 C C . ALA B 1 370 ? 53.938 -23.906 39.156 1 25.02 370 ALA B C 1
ATOM 6106 O O . ALA B 1 370 ? 53.812 -24.312 40.312 1 25.02 370 ALA B O 1
ATOM 6107 N N . SER B 1 371 ? 54.594 -24.875 38.406 1 22 371 SER B N 1
ATOM 6108 C CA . SER B 1 371 ? 55.719 -25.719 38.75 1 22 371 SER B CA 1
ATOM 6109 C C . SER B 1 371 ? 56.906 -24.875 39.219 1 22 371 SER B C 1
ATOM 6111 O O . SER B 1 371 ? 57.281 -23.922 38.531 1 22 371 SER B O 1
ATOM 6113 N N . SER B 1 372 ? 57.188 -24.906 40.5 1 21.86 372 SER B N 1
ATOM 6114 C CA . SER B 1 372 ? 58.312 -24.641 41.406 1 21.86 372 SER B CA 1
ATOM 6115 C C . SER B 1 372 ? 59.562 -25.344 40.906 1 21.86 372 SER B C 1
ATOM 6117 O O . SER B 1 372 ? 60.562 -25.438 41.656 1 21.86 372 SER B O 1
ATOM 6119 N N . CYS B 1 373 ? 59.938 -25.562 39.562 1 20.27 373 CYS B N 1
ATOM 6120 C CA . CYS B 1 373 ? 61.406 -25.688 39.562 1 20.27 373 CYS B CA 1
ATOM 6121 C C . CYS B 1 373 ? 62.062 -24.312 39.562 1 20.27 373 CYS B C 1
ATOM 6123 O O . CYS B 1 373 ? 61.562 -23.359 38.969 1 20.27 373 CYS B O 1
#